Protein AF-A0AB37WQR6-F1 (afdb_monomer_lite)

pLDDT: mean 71.24, std 19.82, range [28.55, 97.19]

Foldseek 3Di:
DDDDDDDDDDDDDDDPDDDDPVVVVVVPPPDDPDDPDPPVPQAEAAAELLCLLVVLLVLLPPPDLPDADDPVVLVVLVVVLVLLVVLLVLVVVLPDPPPPVLSVVSVVNSVSSVSSNVSCVVRYPPCPPPCVVVVVPDDDDDDDPPPVPPPPDPCPPDDDDDDDPCNVVDPDDPPDPPDRPYHYHYDDPQDRPSQLLSLLVVLLVVVLVLVVVLVVLVVCVVVVNDPPVVSQVSVLVSLVVSVVSCVVSCSSCVVVVVPHVVLVVSLQVVCVSVVHGWADDPDPDPRDPTHLVCLVSCVSSCVLVVVLLLVLLLPDDDDADQQPQPLHAQDPPPPDDDPGSSSVSSNVSRVSSRVCSCLSVVQVDPDPDDTSVNVVVVVVNVVSCVVPVPPDRDD

InterPro domains:
  IPR046539 Domain of unknown function DUF6604 [PF20253] (7-250)

Structure (mmCIF, N/CA/C/O backbone):
data_AF-A0AB37WQR6-F1
#
_entry.id   AF-A0AB37WQR6-F1
#
loop_
_atom_site.group_PDB
_atom_site.id
_atom_site.type_symbol
_atom_site.label_atom_id
_atom_site.label_alt_id
_atom_site.label_comp_id
_atom_site.label_asym_id
_atom_site.label_entity_id
_atom_site.label_seq_id
_atom_site.pdbx_PDB_ins_code
_atom_site.Cartn_x
_atom_site.Cartn_y
_atom_site.Cartn_z
_atom_site.occupancy
_atom_site.B_iso_or_equiv
_atom_site.auth_seq_id
_atom_site.auth_comp_id
_atom_site.auth_asym_id
_atom_site.auth_atom_id
_atom_site.pdbx_PDB_model_num
ATOM 1 N N . MET A 1 1 ? -83.312 -27.465 -27.559 1.00 38.44 1 MET A N 1
ATOM 2 C CA . MET A 1 1 ? -81.922 -27.943 -27.413 1.00 38.44 1 MET A CA 1
ATOM 3 C C . MET A 1 1 ? -81.069 -26.743 -27.059 1.00 38.44 1 MET A C 1
ATOM 5 O O . MET A 1 1 ? -81.116 -25.754 -27.776 1.00 38.44 1 MET A O 1
ATOM 9 N N . ALA A 1 2 ? -80.433 -26.789 -25.892 1.00 28.70 2 ALA A N 1
ATOM 10 C CA . ALA A 1 2 ? -79.663 -25.694 -25.321 1.00 28.70 2 ALA A CA 1
ATOM 11 C C . ALA A 1 2 ? -78.274 -25.595 -25.968 1.00 28.70 2 ALA A C 1
ATOM 13 O O . ALA A 1 2 ? -77.616 -26.614 -26.151 1.00 28.70 2 ALA A O 1
ATOM 14 N N . ALA A 1 3 ? -77.829 -24.374 -26.257 1.00 33.56 3 ALA A N 1
ATOM 15 C CA . ALA A 1 3 ? -76.421 -24.035 -26.448 1.00 33.56 3 ALA A CA 1
ATOM 16 C C . ALA A 1 3 ? -76.236 -22.552 -26.092 1.00 33.56 3 ALA A C 1
ATOM 18 O O . ALA A 1 3 ? -76.274 -21.665 -26.941 1.00 33.56 3 ALA A O 1
ATOM 19 N N . THR A 1 4 ? -76.126 -22.284 -24.793 1.00 32.97 4 THR A N 1
ATOM 20 C CA . THR A 1 4 ? -75.727 -20.993 -24.227 1.00 32.97 4 THR A CA 1
ATOM 21 C C . THR A 1 4 ? -74.236 -20.779 -24.476 1.00 32.97 4 THR A C 1
ATOM 23 O O . THR A 1 4 ? -73.402 -21.423 -23.840 1.00 32.97 4 THR A O 1
ATOM 26 N N . LEU A 1 5 ? -73.909 -19.885 -25.409 1.00 37.56 5 LEU A N 1
ATOM 27 C CA . LEU A 1 5 ? -72.564 -19.343 -25.592 1.00 37.56 5 LEU A CA 1
ATOM 28 C C . LEU A 1 5 ? -72.307 -18.302 -24.496 1.00 37.56 5 LEU A C 1
ATOM 30 O O . LEU A 1 5 ? -73.099 -17.379 -24.306 1.00 37.56 5 LEU A O 1
ATOM 34 N N . GLY A 1 6 ? -71.237 -18.523 -23.735 1.00 33.44 6 GLY A N 1
ATOM 35 C CA . GLY A 1 6 ? -70.873 -17.731 -22.565 1.00 33.44 6 GLY A CA 1
ATOM 36 C C . GLY A 1 6 ? -70.417 -16.299 -22.890 1.00 33.44 6 GLY A C 1
ATOM 37 O O . GLY A 1 6 ? -70.037 -16.007 -24.026 1.00 33.44 6 GLY A O 1
ATOM 38 N N . PRO A 1 7 ? -70.459 -15.402 -21.889 1.00 40.00 7 PRO A N 1
ATOM 39 C CA . PRO A 1 7 ? -70.035 -14.011 -22.019 1.00 40.00 7 PRO A CA 1
ATOM 40 C C . PRO A 1 7 ? -68.500 -13.852 -22.129 1.00 40.00 7 PRO A C 1
ATOM 42 O O . PRO A 1 7 ? -67.754 -14.724 -21.681 1.00 40.00 7 PRO A O 1
ATOM 45 N N . PRO A 1 8 ? -68.031 -12.738 -22.731 1.00 40.09 8 PRO A N 1
ATOM 46 C CA . PRO A 1 8 ? -66.625 -12.480 -23.063 1.00 40.09 8 PRO A CA 1
ATOM 47 C C . PRO A 1 8 ? -65.712 -12.272 -21.835 1.00 40.09 8 PRO A C 1
ATOM 49 O O . PRO A 1 8 ? -66.203 -11.989 -20.740 1.00 40.09 8 PRO A O 1
ATOM 52 N N . PRO A 1 9 ? -64.378 -12.400 -22.013 1.00 37.38 9 PRO A N 1
ATOM 53 C CA . PRO A 1 9 ? -63.400 -12.403 -20.924 1.00 37.38 9 PRO A CA 1
ATOM 54 C C . PRO A 1 9 ? -63.248 -11.042 -20.214 1.00 37.38 9 PRO A C 1
ATOM 56 O O . PRO A 1 9 ? -63.447 -9.992 -20.833 1.00 37.38 9 PRO A O 1
ATOM 59 N N . PRO A 1 10 ? -62.859 -11.049 -18.923 1.00 34.81 10 PRO A N 1
ATOM 60 C CA . PRO A 1 10 ? -62.701 -9.847 -18.113 1.00 34.81 10 PRO A CA 1
ATOM 61 C C . PRO A 1 10 ? -61.465 -9.024 -18.507 1.00 34.81 10 PRO A C 1
ATOM 63 O O . PRO A 1 10 ? -60.379 -9.540 -18.755 1.00 34.81 10 PRO A O 1
ATOM 66 N N . THR A 1 11 ? -61.671 -7.710 -18.525 1.00 33.38 11 THR A N 1
ATOM 67 C CA . THR A 1 11 ? -60.716 -6.634 -18.807 1.00 33.38 11 THR A CA 1
ATOM 68 C C . THR A 1 11 ? -59.523 -6.597 -17.849 1.00 33.38 11 THR A C 1
ATOM 70 O O . THR A 1 11 ? -59.697 -6.541 -16.632 1.00 33.38 11 THR A O 1
ATOM 73 N N . GLU A 1 12 ? -58.319 -6.515 -18.422 1.00 29.52 12 GLU A N 1
ATOM 74 C CA . GLU A 1 12 ? -57.046 -6.233 -17.751 1.00 29.52 12 GLU A CA 1
ATOM 75 C C . GLU A 1 12 ? -57.102 -4.935 -16.923 1.00 29.52 12 GLU A C 1
ATOM 77 O O . GLU A 1 12 ? -57.233 -3.828 -17.458 1.00 29.52 12 GLU A O 1
ATOM 82 N N . GLN A 1 13 ? -56.932 -5.047 -15.603 1.00 32.09 13 GLN A N 1
ATOM 83 C CA . GLN A 1 13 ? -56.625 -3.901 -14.749 1.00 32.09 13 GLN A CA 1
ATOM 84 C C . GLN A 1 13 ? -55.162 -3.488 -14.958 1.00 32.09 13 GLN A C 1
ATOM 86 O O . GLN A 1 13 ? -54.228 -4.097 -14.439 1.00 32.09 13 GLN A O 1
ATOM 91 N N . LYS A 1 14 ? -54.967 -2.422 -15.740 1.00 29.67 14 LYS A N 1
ATOM 92 C CA . LYS A 1 14 ? -53.674 -1.758 -15.945 1.00 29.67 14 LYS A CA 1
ATOM 93 C C . LYS A 1 14 ? -53.105 -1.255 -14.616 1.00 29.67 14 LYS A C 1
ATOM 95 O O . LYS A 1 14 ? -53.695 -0.398 -13.961 1.00 29.67 14 LYS A O 1
ATOM 100 N N . SER A 1 15 ? -51.905 -1.718 -14.273 1.00 35.84 15 SER A N 1
ATOM 101 C CA . SER A 1 15 ? -51.101 -1.203 -13.165 1.00 35.84 15 SER A CA 1
ATOM 102 C C . SER A 1 15 ? -50.834 0.304 -13.325 1.00 35.84 15 SER A C 1
ATOM 104 O O . SER A 1 15 ? -50.163 0.724 -14.273 1.00 35.84 15 SER A O 1
ATOM 106 N N . GLN A 1 16 ? -51.309 1.118 -12.378 1.00 41.19 16 GLN A N 1
ATOM 107 C CA . GLN A 1 16 ? -51.030 2.557 -12.264 1.00 41.19 16 GLN A CA 1
ATOM 108 C C . GLN A 1 16 ? -49.600 2.827 -11.754 1.00 41.19 16 GLN A C 1
ATOM 110 O O . GLN A 1 16 ? -49.386 3.416 -10.697 1.00 41.19 16 GLN A O 1
ATOM 115 N N . ARG A 1 17 ? -48.577 2.416 -12.507 1.00 36.19 17 ARG A N 1
ATOM 116 C CA . ARG A 1 17 ? -47.189 2.841 -12.258 1.00 36.19 17 ARG A CA 1
ATOM 117 C C . ARG A 1 17 ? -46.774 3.885 -13.289 1.00 36.19 17 ARG A C 1
ATOM 119 O O . ARG A 1 17 ? -46.505 3.567 -14.445 1.00 36.19 17 ARG A O 1
ATOM 126 N N . LEU A 1 18 ? -46.693 5.145 -12.860 1.00 45.25 18 LEU A N 1
ATOM 127 C CA . LEU A 1 18 ? -46.161 6.242 -13.671 1.00 45.25 18 LEU A CA 1
ATOM 128 C C . LEU A 1 18 ? -44.644 6.076 -13.858 1.00 45.25 18 LEU A C 1
ATOM 130 O O . LEU A 1 18 ? -43.877 6.065 -12.894 1.00 45.25 18 LEU A O 1
ATOM 134 N N . LYS A 1 19 ? -44.198 5.951 -15.113 1.00 47.50 19 LYS A N 1
ATOM 135 C CA . LYS A 1 19 ? -42.781 5.781 -15.466 1.00 47.50 19 LYS A CA 1
ATOM 136 C C . LYS A 1 19 ? -42.005 7.106 -15.469 1.00 47.50 19 LYS A C 1
ATOM 138 O O . LYS A 1 19 ? -42.442 8.109 -16.030 1.00 47.50 19 LYS A O 1
ATOM 143 N N . GLY A 1 20 ? -40.788 7.037 -14.923 1.00 52.84 20 GLY A N 1
ATOM 144 C CA . GLY A 1 20 ? -39.574 7.758 -15.337 1.00 52.84 20 GLY A CA 1
ATOM 145 C C . GLY A 1 20 ? -39.570 9.289 -15.284 1.00 52.84 20 GLY A C 1
ATOM 146 O O . GLY A 1 20 ? -38.829 9.869 -14.498 1.00 52.84 20 GLY A O 1
ATOM 147 N N . LYS A 1 21 ? -40.357 9.960 -16.131 1.00 49.19 21 LYS A N 1
ATOM 148 C CA . LYS A 1 21 ? -40.312 11.426 -16.285 1.00 49.19 21 LYS A CA 1
ATOM 149 C C . LYS A 1 21 ? -41.362 12.157 -15.443 1.00 49.19 21 LYS A C 1
ATOM 151 O O . LYS A 1 21 ? -41.027 13.171 -14.841 1.00 49.19 21 LYS A O 1
ATOM 156 N N . ALA A 1 22 ? -42.559 11.590 -15.266 1.00 47.00 22 ALA A N 1
ATOM 157 C CA . ALA A 1 22 ? -43.597 12.171 -14.401 1.00 47.00 22 ALA A CA 1
ATOM 158 C C . ALA A 1 22 ? -43.231 12.133 -12.898 1.00 47.00 22 ALA A C 1
ATOM 160 O O . ALA A 1 22 ? -43.670 12.977 -12.122 1.00 47.00 22 ALA A O 1
ATOM 161 N N . ARG A 1 23 ? -42.362 11.194 -12.486 1.00 49.38 23 ARG A N 1
ATOM 162 C CA . ARG A 1 23 ? -41.857 11.087 -11.103 1.00 49.38 23 ARG A CA 1
ATOM 163 C C . ARG A 1 23 ? -40.849 12.191 -10.747 1.00 49.38 23 ARG A C 1
ATOM 165 O O . ARG A 1 23 ? -40.714 12.523 -9.574 1.00 49.38 23 ARG A O 1
ATOM 172 N N . LYS A 1 24 ? -40.155 12.771 -11.737 1.00 45.31 24 LYS A N 1
ATOM 173 C CA . LYS A 1 24 ? -39.210 13.883 -11.520 1.00 45.31 24 LYS A CA 1
ATOM 174 C C . LYS A 1 24 ? -39.919 15.234 -11.422 1.00 45.31 24 LYS A C 1
ATOM 176 O O . LYS A 1 24 ? -39.557 16.029 -10.564 1.00 45.31 24 LYS A O 1
ATOM 181 N N . THR A 1 25 ? -40.959 15.465 -12.219 1.00 43.53 25 THR A N 1
ATOM 182 C CA . THR A 1 25 ? -41.725 16.721 -12.185 1.00 43.53 25 THR A CA 1
ATOM 183 C C . THR A 1 25 ? -42.651 16.832 -10.971 1.00 43.53 25 THR A C 1
ATOM 185 O O . THR A 1 25 ? -42.836 17.932 -10.470 1.00 43.53 25 THR A O 1
ATOM 188 N N . ALA A 1 26 ? -43.147 15.723 -10.407 1.00 40.47 26 ALA A N 1
ATOM 189 C CA . ALA A 1 26 ? -43.922 15.759 -9.158 1.00 40.47 26 ALA A CA 1
ATOM 190 C C . ALA A 1 26 ? -43.067 16.041 -7.902 1.00 40.47 26 ALA A C 1
ATOM 192 O O . ALA A 1 26 ? -43.580 16.566 -6.921 1.00 40.47 26 ALA A O 1
ATOM 193 N N . LYS A 1 27 ? -41.755 15.753 -7.933 1.00 42.81 27 LYS A N 1
ATOM 194 C CA . LYS A 1 27 ? -40.823 16.065 -6.829 1.00 42.81 27 LYS A CA 1
ATOM 195 C C . LYS A 1 27 ? -40.379 17.535 -6.791 1.00 42.81 27 LYS A C 1
ATOM 197 O O . LYS A 1 27 ? -39.806 17.952 -5.794 1.00 42.81 27 LYS A O 1
ATOM 202 N N . GLN A 1 28 ? -40.630 18.306 -7.853 1.00 39.22 28 GLN A N 1
ATOM 203 C CA . GLN A 1 28 ? -40.253 19.724 -7.947 1.00 39.22 28 GLN A CA 1
ATOM 204 C C . GLN A 1 28 ? -41.394 20.700 -7.611 1.00 39.22 28 GLN A C 1
ATOM 206 O O . GLN A 1 28 ? -41.139 21.894 -7.517 1.00 39.22 28 GLN A O 1
ATOM 211 N N . VAL A 1 29 ? -42.630 20.226 -7.401 1.00 37.91 29 VAL A N 1
ATOM 212 C CA . VAL A 1 29 ? -43.807 21.100 -7.184 1.00 37.91 29 VAL A CA 1
ATOM 213 C C . VAL A 1 29 ? -44.232 21.199 -5.706 1.00 37.91 29 VAL A C 1
ATOM 215 O O . VAL A 1 29 ? -45.049 22.041 -5.355 1.00 37.91 29 VAL A O 1
ATOM 218 N N . THR A 1 30 ? -43.623 20.434 -4.797 1.00 35.69 30 THR A N 1
ATOM 219 C CA . THR A 1 30 ? -43.831 20.562 -3.338 1.00 35.69 30 THR A CA 1
ATOM 220 C C . THR A 1 30 ? -42.535 20.910 -2.613 1.00 35.69 30 THR A C 1
ATOM 222 O O . THR A 1 30 ? -42.079 20.178 -1.740 1.00 35.69 30 THR A O 1
ATOM 225 N N . ALA A 1 31 ? -41.932 22.036 -2.991 1.00 30.19 31 ALA A N 1
ATOM 226 C CA . ALA A 1 31 ? -40.996 22.750 -2.133 1.00 30.19 31 ALA A CA 1
ATOM 227 C C . ALA A 1 31 ? -41.744 23.940 -1.508 1.00 30.19 31 ALA A C 1
ATOM 229 O O . ALA A 1 31 ? -42.138 24.844 -2.248 1.00 30.19 31 ALA A O 1
ATOM 230 N N . PRO A 1 32 ? -41.967 23.984 -0.182 1.00 29.81 32 PRO A N 1
ATOM 231 C CA . PRO A 1 32 ? -42.279 25.239 0.477 1.00 29.81 32 PRO A CA 1
ATOM 232 C C . PRO A 1 32 ? -41.008 26.093 0.486 1.00 29.81 32 PRO A C 1
ATOM 234 O O . PRO A 1 32 ? -39.983 25.705 1.044 1.00 29.81 32 PRO A O 1
ATOM 237 N N . GLN A 1 33 ? -41.071 27.250 -0.168 1.00 35.44 33 GLN A N 1
ATOM 238 C CA . GLN A 1 33 ? -40.098 28.318 0.011 1.00 35.44 33 GLN A CA 1
ATOM 239 C C . GLN A 1 33 ? -40.355 29.032 1.345 1.00 35.44 33 GLN A C 1
ATOM 241 O O . GLN A 1 33 ? -41.502 29.288 1.704 1.00 35.44 33 GLN A O 1
ATOM 246 N N . ASN A 1 34 ? -39.257 29.422 1.996 1.00 34.84 34 ASN A N 1
ATOM 247 C CA . ASN A 1 34 ? -39.155 30.311 3.156 1.00 34.84 34 ASN A CA 1
ATOM 248 C C . ASN A 1 34 ? -39.573 29.734 4.517 1.00 34.84 34 ASN A C 1
ATOM 250 O O . ASN A 1 34 ? -40.660 29.976 5.032 1.00 34.84 34 ASN A O 1
ATOM 254 N N . GLY A 1 35 ? -38.601 29.095 5.160 1.00 28.55 35 GLY A N 1
ATOM 255 C CA . GLY A 1 35 ? -38.522 28.903 6.601 1.00 28.55 35 GLY A CA 1
ATOM 256 C C . GLY A 1 35 ? -37.104 28.458 6.926 1.00 28.55 35 GLY A C 1
ATOM 257 O O . GLY A 1 35 ? -36.577 27.568 6.270 1.00 28.55 35 GLY A O 1
ATOM 258 N N . SER A 1 36 ? -36.438 29.126 7.862 1.00 39.91 36 SER A N 1
ATOM 259 C CA . SER A 1 36 ? -35.125 28.723 8.357 1.00 39.91 36 SER A CA 1
ATOM 260 C C . SER A 1 36 ? -35.227 27.346 9.018 1.00 39.91 36 SER A C 1
ATOM 262 O O . SER A 1 36 ? -35.540 27.256 10.208 1.00 39.91 36 SER A O 1
ATOM 264 N N . ASP A 1 37 ? -34.972 26.283 8.260 1.00 31.16 37 ASP A N 1
ATOM 265 C CA . ASP A 1 37 ? -34.837 24.945 8.815 1.00 31.16 37 ASP A CA 1
ATOM 266 C C . ASP A 1 37 ? -33.543 24.898 9.629 1.00 31.16 37 ASP A C 1
ATOM 268 O O . ASP A 1 37 ? -32.437 24.712 9.119 1.00 31.16 37 ASP A O 1
ATOM 272 N N . LYS A 1 38 ? -33.695 25.069 10.946 1.00 39.38 38 LYS A N 1
ATOM 273 C CA . LYS A 1 38 ? -32.813 24.412 11.905 1.00 39.38 38 LYS A CA 1
ATOM 274 C C . LYS A 1 38 ? -32.935 22.920 11.629 1.00 39.38 38 LYS A C 1
ATOM 276 O O . LYS A 1 38 ? -33.796 22.251 12.194 1.00 39.38 38 LYS A O 1
ATOM 281 N N . GLN A 1 39 ? -32.071 22.411 10.762 1.00 41.28 39 GLN A N 1
ATOM 282 C CA . GLN A 1 39 ? -31.742 21.002 10.744 1.00 41.28 39 GLN A CA 1
ATOM 283 C C . GLN A 1 39 ? -31.285 20.679 12.164 1.00 41.28 39 GLN A C 1
ATOM 285 O O . GLN A 1 39 ? -30.250 21.168 12.617 1.00 41.28 39 GLN A O 1
ATOM 290 N N . THR A 1 40 ? -32.128 19.980 12.920 1.00 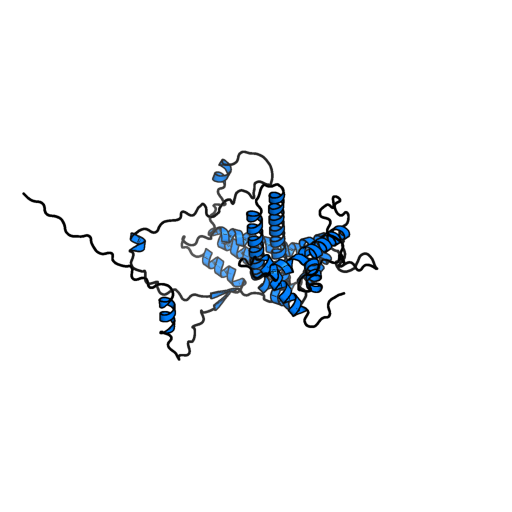43.75 40 THR A N 1
ATOM 291 C CA . THR A 1 40 ? -31.791 19.486 14.248 1.00 43.75 40 THR A CA 1
ATOM 292 C C . THR A 1 40 ? -30.598 18.561 14.068 1.00 43.75 40 THR A C 1
ATOM 294 O O . THR A 1 40 ? -30.742 17.414 13.652 1.00 43.75 40 THR A O 1
ATOM 297 N N . SER A 1 41 ? -29.393 19.095 14.284 1.00 59.72 41 SER A N 1
ATOM 298 C CA . SER A 1 41 ? -28.162 18.318 14.256 1.00 59.72 41 SER A CA 1
ATOM 299 C C . SER A 1 41 ? -28.337 17.167 15.235 1.00 59.72 41 SER A C 1
ATOM 301 O O . SER A 1 41 ? -28.650 17.409 16.406 1.00 59.72 41 SER A O 1
ATOM 303 N N . LYS A 1 42 ? -28.175 15.932 14.752 1.00 70.12 42 LYS A N 1
ATOM 304 C CA . LYS A 1 42 ? -28.128 14.743 15.603 1.00 70.12 42 LYS A CA 1
ATOM 305 C C . LYS A 1 42 ? -27.172 15.034 16.769 1.00 70.12 42 LYS A C 1
ATOM 307 O O . LYS A 1 42 ? -26.089 15.572 16.523 1.00 70.12 42 LYS A O 1
ATOM 312 N N . PRO A 1 43 ? -27.561 14.782 18.028 1.00 72.19 43 PRO A N 1
ATOM 313 C CA . PRO A 1 43 ? -26.658 15.017 19.141 1.00 72.19 43 PRO A CA 1
ATOM 314 C C . PRO A 1 43 ? -25.445 14.088 18.989 1.00 72.19 43 PRO A C 1
ATOM 316 O O . PRO A 1 43 ? -25.592 12.866 18.934 1.00 72.19 43 PRO A O 1
ATOM 319 N N . LYS A 1 44 ? -24.263 14.700 18.853 1.00 78.06 44 LYS A N 1
ATOM 320 C CA . LYS A 1 44 ? -22.978 14.026 18.660 1.00 78.06 44 LYS A CA 1
ATOM 321 C C . LYS A 1 44 ? -22.274 13.879 20.005 1.00 78.06 44 LYS A C 1
ATOM 323 O O . LYS A 1 44 ? -22.075 14.873 20.701 1.00 78.06 44 LYS A O 1
ATOM 328 N N . TYR A 1 45 ? -21.910 12.654 20.364 1.00 80.81 45 TYR A N 1
ATOM 329 C CA . TYR A 1 45 ? -21.236 12.331 21.619 1.00 80.81 45 TYR A CA 1
ATOM 330 C C . TYR A 1 45 ? -19.817 11.859 21.339 1.00 80.81 45 TYR A C 1
ATOM 332 O O . TYR A 1 45 ? -19.621 10.882 20.623 1.00 80.81 45 TYR A O 1
ATOM 340 N N . THR A 1 46 ? -18.829 12.524 21.934 1.00 81.69 46 THR A N 1
ATOM 341 C CA . THR A 1 46 ? -17.437 12.073 21.876 1.00 81.69 46 THR A CA 1
ATOM 342 C C . THR A 1 46 ? -17.126 11.207 23.093 1.00 81.69 46 THR A C 1
ATOM 344 O O . THR A 1 46 ? -17.257 11.668 24.225 1.00 81.69 46 THR A O 1
ATOM 347 N N . LEU A 1 47 ? -16.736 9.956 22.860 1.00 82.81 47 LEU A N 1
ATOM 348 C CA . LEU A 1 47 ? -16.307 8.998 23.872 1.00 82.81 47 LEU A CA 1
ATOM 349 C C . LEU A 1 47 ? -14.795 9.100 24.064 1.00 82.81 47 LEU A C 1
ATOM 351 O O . LEU A 1 47 ? -14.036 8.967 23.100 1.00 82.81 47 LEU A O 1
ATOM 355 N N . ALA A 1 48 ? -14.349 9.287 25.305 1.00 84.25 48 ALA A N 1
ATOM 356 C CA . ALA A 1 48 ? -12.930 9.207 25.611 1.00 84.25 48 ALA A CA 1
ATOM 357 C C . ALA A 1 48 ? -12.490 7.739 25.657 1.00 84.25 48 ALA A C 1
ATOM 359 O O . ALA A 1 48 ? -13.227 6.868 26.118 1.00 84.25 48 ALA A O 1
ATOM 360 N N . VAL A 1 49 ? -11.248 7.454 25.252 1.00 82.81 49 VAL A N 1
ATOM 361 C CA . VAL A 1 49 ? -10.698 6.081 25.260 1.00 82.81 49 VAL A CA 1
ATOM 362 C C . VAL A 1 49 ? -10.803 5.442 26.651 1.00 82.81 49 VAL A C 1
ATOM 364 O O . VAL A 1 49 ? -11.127 4.267 26.783 1.00 82.81 49 VAL A O 1
ATOM 367 N N . LYS A 1 50 ? -10.599 6.228 27.714 1.00 83.62 50 LYS A N 1
ATOM 368 C CA . LYS A 1 50 ? -10.735 5.771 29.107 1.00 83.62 50 LYS A CA 1
ATOM 369 C C . LYS A 1 50 ? -12.144 5.258 29.449 1.00 83.62 50 LYS A C 1
ATOM 371 O O . LYS A 1 50 ? -12.269 4.392 30.311 1.00 83.62 50 LYS A O 1
ATOM 376 N N . ASP A 1 51 ? -13.177 5.763 28.773 1.00 86.81 51 ASP A N 1
ATOM 377 C CA . ASP A 1 51 ? -14.575 5.427 29.051 1.00 86.81 51 ASP A CA 1
ATOM 378 C C . ASP A 1 51 ? -14.936 4.040 28.503 1.00 86.81 51 ASP A C 1
ATOM 380 O O . ASP A 1 51 ? -15.917 3.440 28.939 1.00 86.81 51 ASP A O 1
ATOM 384 N N . PHE A 1 52 ? -14.118 3.480 27.600 1.00 90.19 52 PHE A N 1
ATOM 385 C CA . PHE A 1 52 ? -14.332 2.138 27.054 1.00 90.19 52 PHE A CA 1
ATOM 386 C C . PHE A 1 52 ? -14.372 1.066 28.141 1.00 90.19 52 PHE A C 1
ATOM 388 O O . PHE A 1 52 ? -15.156 0.131 28.021 1.00 90.19 52 PHE A O 1
ATOM 395 N N . ILE A 1 53 ? -13.581 1.222 29.209 1.00 89.81 53 ILE A N 1
ATOM 396 C CA . ILE A 1 53 ? -13.569 0.283 30.338 1.00 89.81 53 ILE A CA 1
ATOM 397 C C . ILE A 1 53 ? -14.918 0.314 31.060 1.00 89.81 53 ILE A C 1
ATOM 399 O O . ILE A 1 53 ? -15.528 -0.723 31.285 1.00 89.81 53 ILE A O 1
ATOM 403 N N . SER A 1 54 ? -15.423 1.504 31.386 1.00 89.69 54 SER A N 1
ATOM 404 C CA . SER A 1 54 ? -16.708 1.634 32.078 1.00 89.69 54 SER A CA 1
ATOM 405 C C . SER A 1 54 ? -17.874 1.145 31.218 1.00 89.69 54 SER A C 1
ATOM 407 O O . SER A 1 54 ? -18.804 0.529 31.733 1.00 89.69 54 SER A O 1
ATOM 409 N N . LEU A 1 55 ? -17.816 1.374 29.903 1.00 89.38 55 LEU A N 1
ATOM 410 C CA . LEU A 1 55 ? -18.803 0.849 28.960 1.00 89.38 55 LEU A CA 1
ATOM 411 C C . LEU A 1 55 ? -18.762 -0.679 28.892 1.00 89.38 55 LEU A C 1
ATOM 413 O O . LEU A 1 55 ? -19.809 -1.322 28.924 1.00 89.38 55 LEU A O 1
ATOM 417 N N . SER A 1 56 ? -17.571 -1.271 28.829 1.00 89.31 56 SER A N 1
ATOM 418 C CA . SER A 1 56 ? -17.420 -2.719 28.734 1.00 89.31 56 SER A CA 1
ATOM 419 C C . SER A 1 56 ? -17.809 -3.430 30.032 1.00 89.31 56 SER A C 1
ATOM 421 O O . SER A 1 56 ? -18.487 -4.453 29.985 1.00 89.31 56 SER A O 1
ATOM 423 N N . GLU A 1 57 ? -17.475 -2.854 31.189 1.00 89.88 57 GLU A N 1
ATOM 424 C CA . GLU A 1 57 ? -17.939 -3.312 32.504 1.00 89.88 57 GLU A CA 1
ATOM 425 C C . GLU A 1 57 ? -19.461 -3.208 32.640 1.00 89.88 57 GLU A C 1
ATOM 427 O O . GLU A 1 57 ? -20.094 -4.123 33.167 1.00 89.88 57 GLU A O 1
ATOM 432 N N . HIS A 1 58 ? -20.066 -2.127 32.134 1.00 88.44 58 HIS A N 1
ATOM 433 C CA . HIS A 1 58 ? -21.518 -1.982 32.128 1.00 88.44 58 HIS A CA 1
ATOM 434 C C . HIS A 1 58 ? -22.178 -3.080 31.294 1.00 88.44 58 HIS A C 1
ATOM 436 O O . HIS A 1 58 ? -23.075 -3.751 31.795 1.00 88.44 58 HIS A O 1
ATOM 442 N N . ILE A 1 59 ? -21.692 -3.306 30.067 1.00 86.69 59 ILE A N 1
ATOM 443 C CA . ILE A 1 59 ? -22.166 -4.372 29.173 1.00 86.69 59 ILE A CA 1
ATOM 444 C C . ILE A 1 59 ? -22.022 -5.745 29.845 1.00 86.69 59 ILE A C 1
ATOM 446 O O . ILE A 1 59 ? -22.976 -6.516 29.859 1.00 86.69 59 ILE A O 1
ATOM 450 N N . ALA A 1 60 ? -20.869 -6.028 30.459 1.00 84.69 60 ALA A N 1
ATOM 451 C CA . ALA A 1 60 ? -20.613 -7.270 31.189 1.00 84.69 60 ALA A CA 1
ATOM 452 C C . ALA A 1 60 ? -21.528 -7.467 32.411 1.00 84.69 60 ALA A C 1
ATOM 454 O O . ALA A 1 60 ? -21.843 -8.599 32.776 1.00 84.69 60 ALA A O 1
ATOM 455 N N . GLY A 1 61 ? -21.949 -6.370 33.048 1.00 80.62 61 GLY A N 1
ATOM 456 C CA . GLY A 1 61 ? -22.859 -6.367 34.192 1.00 80.62 61 GLY A CA 1
ATOM 457 C C . GLY A 1 61 ? -24.340 -6.502 33.828 1.00 80.62 61 GLY A C 1
ATOM 458 O O . GLY A 1 61 ? -25.156 -6.766 34.720 1.00 80.62 61 GLY A O 1
ATOM 459 N N . VAL A 1 62 ? -24.712 -6.344 32.550 1.00 81.81 62 VAL A N 1
ATOM 460 C CA . VAL A 1 62 ? -26.086 -6.577 32.091 1.00 81.81 62 VAL A CA 1
ATOM 461 C C . VAL A 1 62 ? -26.393 -8.063 32.244 1.00 81.81 62 VAL A C 1
ATOM 463 O O . VAL A 1 62 ? -25.869 -8.919 31.543 1.00 81.81 62 VAL A O 1
ATOM 466 N N . THR A 1 63 ? -27.257 -8.377 33.205 1.00 59.41 63 THR A N 1
ATOM 467 C CA . THR A 1 63 ? -27.603 -9.753 33.600 1.00 59.41 63 THR A CA 1
ATOM 468 C C . THR A 1 63 ? -28.564 -10.432 32.621 1.00 59.41 63 THR A C 1
ATOM 470 O O . THR A 1 63 ? -28.921 -11.599 32.798 1.00 59.41 63 THR A O 1
ATOM 473 N N . ASP A 1 64 ? -29.004 -9.692 31.606 1.00 63.03 64 ASP A N 1
ATOM 474 C CA . ASP A 1 64 ? -29.904 -10.169 30.575 1.00 63.03 64 ASP A CA 1
ATOM 475 C C . ASP A 1 64 ? -29.111 -11.005 29.559 1.00 63.03 64 ASP A C 1
ATOM 477 O O . ASP A 1 64 ? -28.164 -10.530 28.934 1.00 63.03 64 ASP A O 1
ATOM 481 N N . LYS A 1 65 ? -29.479 -12.282 29.403 1.00 58.12 65 LYS A N 1
ATOM 482 C CA . LYS A 1 65 ? -28.745 -13.278 28.588 1.00 58.12 65 LYS A CA 1
ATOM 483 C C . LYS A 1 65 ? -28.779 -13.005 27.076 1.00 58.12 65 LYS A C 1
ATOM 485 O O . LYS A 1 65 ? -28.368 -13.850 26.288 1.00 58.12 65 LYS A O 1
ATOM 490 N N . THR A 1 66 ? -29.326 -11.871 26.668 1.00 62.78 66 THR A N 1
ATOM 491 C CA . THR A 1 66 ? -29.497 -11.446 25.278 1.00 62.78 66 THR A CA 1
ATOM 492 C C . THR A 1 66 ? -28.255 -10.772 24.707 1.00 62.78 66 THR A C 1
ATOM 494 O O . THR A 1 66 ? -28.117 -10.707 23.486 1.00 62.78 66 THR A O 1
ATOM 497 N N . VAL A 1 67 ? -27.340 -10.288 25.554 1.00 68.81 67 VAL A N 1
ATOM 498 C CA . VAL A 1 67 ? -26.123 -9.607 25.100 1.00 68.81 67 VAL A CA 1
ATOM 499 C C . VAL A 1 67 ? -24.998 -10.622 24.908 1.00 68.81 67 VAL A C 1
ATOM 501 O O . VAL A 1 67 ? -24.224 -10.912 25.815 1.00 68.81 67 VAL A O 1
ATOM 504 N N . GLU A 1 68 ? -24.913 -11.173 23.700 1.00 77.75 68 GLU A N 1
ATOM 505 C CA . GLU A 1 68 ? -23.781 -11.989 23.258 1.00 77.75 68 GLU A CA 1
ATOM 506 C C . GLU A 1 68 ? -22.827 -11.146 22.416 1.00 77.75 68 GLU A C 1
ATOM 508 O O . GLU A 1 68 ? -23.251 -10.390 21.539 1.00 77.75 68 GLU A O 1
ATOM 513 N N . ILE A 1 69 ? -21.524 -11.294 22.652 1.00 79.25 69 ILE A N 1
ATOM 514 C CA . ILE A 1 69 ? -20.520 -10.582 21.863 1.00 79.25 69 ILE A CA 1
ATOM 515 C C . ILE A 1 69 ? -20.246 -11.371 20.587 1.00 79.25 69 ILE A C 1
ATOM 517 O O . ILE A 1 69 ? -19.846 -12.537 20.671 1.00 79.25 69 ILE A O 1
ATOM 521 N N . PRO A 1 70 ? -20.415 -10.759 19.403 1.00 83.81 70 PRO A N 1
ATOM 522 C CA . PRO A 1 70 ? -20.106 -11.428 18.153 1.00 83.81 70 PRO A CA 1
ATOM 523 C C . PRO A 1 70 ? -18.629 -11.818 18.058 1.00 83.81 70 PRO A C 1
ATOM 525 O O . PRO A 1 70 ? -17.740 -11.041 18.411 1.00 83.81 70 PRO A O 1
ATOM 528 N N . GLU A 1 71 ? -18.351 -12.990 17.488 1.00 77.00 71 GLU A N 1
ATOM 529 C CA . GLU A 1 71 ? -16.978 -13.495 17.364 1.00 77.00 71 GLU A CA 1
ATOM 530 C C . GLU A 1 71 ? -16.079 -12.557 16.545 1.00 77.00 71 GLU A C 1
ATOM 532 O O . GLU A 1 71 ? -14.914 -12.357 16.887 1.00 77.00 71 GLU A O 1
ATOM 537 N N . TYR A 1 72 ? -16.625 -11.896 15.515 1.00 80.12 72 TYR A N 1
ATOM 538 C CA . TYR A 1 72 ? -15.864 -10.931 14.715 1.00 80.12 72 TYR A CA 1
ATOM 539 C C . TYR A 1 72 ? -15.294 -9.791 15.572 1.00 80.12 72 TYR A C 1
ATOM 541 O O . TYR A 1 72 ? -14.189 -9.321 15.305 1.00 80.12 72 TYR A O 1
ATOM 549 N N . PHE A 1 73 ? -16.017 -9.364 16.615 1.00 85.56 73 PHE A N 1
ATOM 550 C CA . PHE A 1 73 ? -15.566 -8.307 17.514 1.00 85.56 73 PHE A CA 1
ATOM 551 C C . PHE A 1 73 ? -14.397 -8.792 18.369 1.00 85.56 73 PHE A C 1
ATOM 553 O O . PHE A 1 73 ? -13.402 -8.087 18.508 1.00 85.56 73 PHE A O 1
ATOM 560 N N . ASN A 1 74 ? -14.473 -10.020 18.887 1.00 82.19 74 ASN A N 1
ATOM 561 C CA . ASN A 1 74 ? -13.392 -10.623 19.663 1.00 82.19 74 ASN A CA 1
ATOM 562 C C . ASN A 1 74 ? -12.124 -10.820 18.813 1.00 82.19 74 ASN A C 1
ATOM 564 O O . ASN A 1 74 ? -11.018 -10.476 19.235 1.00 82.19 74 ASN A O 1
ATOM 568 N N . VAL A 1 75 ? -12.276 -11.313 17.581 1.00 78.88 75 VAL A N 1
ATOM 569 C CA . VAL A 1 75 ? -11.168 -11.448 16.624 1.00 78.88 75 VAL A CA 1
ATOM 570 C C . VAL A 1 75 ? -10.547 -10.084 16.315 1.00 78.88 75 VAL A C 1
ATOM 572 O O . VAL A 1 75 ? -9.324 -9.944 16.381 1.00 78.88 75 VAL A O 1
ATOM 575 N N . ALA A 1 76 ? -11.368 -9.070 16.027 1.00 82.25 76 ALA A N 1
ATOM 576 C CA . ALA A 1 76 ? -10.896 -7.714 15.764 1.00 82.25 76 ALA A CA 1
ATOM 577 C C . ALA A 1 76 ? -10.155 -7.126 16.975 1.00 82.25 76 ALA A C 1
ATOM 579 O O . ALA A 1 76 ? -9.047 -6.614 16.823 1.00 82.25 76 ALA A O 1
ATOM 580 N N . LEU A 1 77 ? -10.710 -7.270 18.182 1.00 85.00 77 LEU A N 1
ATOM 581 C CA . LEU A 1 77 ? -10.111 -6.785 19.424 1.00 85.00 77 LEU A CA 1
ATOM 582 C C . LEU A 1 77 ? -8.743 -7.431 19.680 1.00 85.00 77 LEU A C 1
ATOM 584 O O . LEU A 1 77 ? -7.762 -6.728 19.922 1.00 85.00 77 LEU A O 1
ATOM 588 N N . ASN A 1 78 ? -8.643 -8.756 19.552 1.00 83.81 78 ASN A N 1
ATOM 589 C CA . ASN A 1 78 ? -7.375 -9.472 19.715 1.00 83.81 78 ASN A CA 1
ATOM 590 C C . ASN A 1 78 ? -6.344 -9.078 18.655 1.00 83.81 78 ASN A C 1
ATOM 592 O O . ASN A 1 78 ? -5.169 -8.887 18.978 1.00 83.81 78 ASN A O 1
ATOM 596 N N . ARG A 1 79 ? -6.774 -8.919 17.398 1.00 81.25 79 ARG A N 1
ATOM 597 C CA . ARG A 1 79 ? -5.899 -8.472 16.311 1.00 81.25 79 ARG A CA 1
ATOM 598 C C . ARG A 1 79 ? -5.357 -7.073 16.587 1.00 81.25 79 ARG A C 1
ATOM 600 O O . ARG A 1 79 ? -4.150 -6.878 16.489 1.00 81.25 79 ARG A O 1
ATOM 607 N N . VAL A 1 80 ? -6.208 -6.120 16.969 1.00 82.19 80 VAL A N 1
ATOM 608 C CA . VAL A 1 80 ? -5.783 -4.741 17.262 1.00 82.19 80 VAL A CA 1
ATOM 609 C C . VAL A 1 80 ? -4.818 -4.702 18.447 1.00 82.19 80 VAL A C 1
ATOM 611 O O . VAL A 1 80 ? -3.785 -4.042 18.344 1.00 82.19 80 VAL A O 1
ATOM 614 N N . ILE A 1 81 ? -5.092 -5.444 19.529 1.00 82.25 81 ILE A N 1
ATOM 615 C CA . ILE A 1 81 ? -4.175 -5.558 20.678 1.00 82.25 81 ILE A CA 1
ATOM 616 C C . ILE A 1 81 ? -2.822 -6.111 20.226 1.00 82.25 81 ILE A C 1
ATOM 618 O O . ILE A 1 81 ? -1.793 -5.514 20.525 1.00 82.25 81 ILE A O 1
ATOM 622 N N . SER A 1 82 ? -2.813 -7.214 19.472 1.00 81.00 82 SER A N 1
ATOM 623 C CA . SER A 1 82 ? -1.578 -7.852 19.001 1.00 81.00 82 SER A CA 1
ATOM 624 C C . SER A 1 82 ? -0.757 -6.941 18.089 1.00 81.00 82 SER A C 1
ATOM 626 O O . SER A 1 82 ? 0.464 -6.859 18.225 1.00 81.00 82 SER A O 1
ATOM 628 N N . VAL A 1 83 ? -1.411 -6.250 17.156 1.00 76.19 83 VAL A N 1
ATOM 629 C CA . VAL A 1 83 ? -0.722 -5.358 16.223 1.00 76.19 83 VAL A CA 1
ATOM 630 C C . VAL A 1 83 ? -0.148 -4.158 16.977 1.00 76.19 83 VAL A C 1
ATOM 632 O O . VAL A 1 83 ? 1.033 -3.849 16.802 1.00 76.19 83 VAL A O 1
ATOM 635 N N . ARG A 1 84 ? -0.931 -3.536 17.870 1.00 77.50 84 ARG A N 1
ATOM 636 C CA . ARG A 1 84 ? -0.477 -2.401 18.684 1.00 77.50 84 ARG A CA 1
ATOM 637 C C . ARG A 1 84 ? 0.638 -2.782 19.653 1.00 77.50 84 ARG A C 1
ATOM 639 O O . ARG A 1 84 ? 1.637 -2.071 19.689 1.00 77.50 84 ARG A O 1
ATO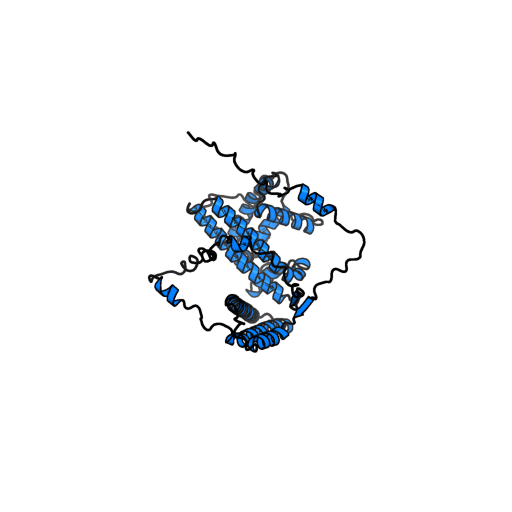M 646 N N . SER A 1 85 ? 0.551 -3.906 20.358 1.00 75.38 85 SER A N 1
ATOM 647 C CA . SER A 1 85 ? 1.622 -4.334 21.270 1.00 75.38 85 SER A CA 1
ATOM 648 C C . SER A 1 85 ? 2.935 -4.611 20.532 1.00 75.38 85 SER A C 1
ATOM 650 O O . SER A 1 85 ? 3.994 -4.158 20.960 1.00 75.38 85 SER A O 1
ATOM 652 N N . SER A 1 86 ? 2.870 -5.259 19.361 1.00 70.94 86 SER A N 1
ATOM 653 C CA . SER A 1 86 ? 4.065 -5.544 18.556 1.00 70.94 86 SER A CA 1
ATOM 654 C C . SER A 1 86 ? 4.776 -4.285 18.049 1.00 70.94 86 SER A C 1
ATOM 656 O O . SER A 1 86 ? 5.986 -4.311 17.824 1.00 70.94 86 SER A O 1
ATOM 658 N N . PHE A 1 87 ? 4.039 -3.186 17.860 1.00 67.69 87 PHE A N 1
ATOM 659 C CA . PHE A 1 87 ? 4.588 -1.927 17.369 1.00 67.69 87 PHE A CA 1
ATOM 660 C C . PHE A 1 87 ? 5.469 -1.245 18.425 1.00 67.69 87 PHE A C 1
ATOM 662 O O . PHE A 1 87 ? 6.585 -0.844 18.098 1.00 67.69 87 PHE A O 1
ATOM 669 N N . SER A 1 88 ? 5.039 -1.218 19.694 1.00 62.75 88 SER A N 1
ATOM 670 C CA . SER A 1 88 ? 5.865 -0.723 20.811 1.00 62.75 88 SER A CA 1
ATOM 671 C C . SER A 1 88 ? 7.157 -1.519 20.957 1.00 62.75 88 SER A C 1
ATOM 673 O O . SER A 1 88 ? 8.235 -0.936 20.972 1.00 62.75 88 SER A O 1
ATOM 675 N N . THR A 1 89 ? 7.083 -2.854 20.946 1.00 60.94 89 THR A N 1
ATOM 676 C CA . THR A 1 89 ? 8.284 -3.700 21.053 1.00 60.94 89 THR A CA 1
ATOM 677 C C . THR A 1 89 ? 9.270 -3.455 19.905 1.00 60.94 89 THR A C 1
ATOM 679 O O . THR A 1 89 ? 10.484 -3.444 20.111 1.00 60.94 89 THR A O 1
ATOM 682 N N . LYS A 1 90 ? 8.769 -3.235 18.682 1.00 63.56 90 LYS A N 1
ATOM 683 C CA . LYS A 1 90 ? 9.608 -2.926 17.512 1.00 63.56 90 LYS A CA 1
ATOM 684 C C . LYS A 1 90 ? 10.256 -1.540 17.597 1.00 63.56 90 LYS A C 1
ATOM 686 O O . LYS A 1 90 ? 11.388 -1.394 17.143 1.00 63.56 90 LYS A O 1
ATOM 691 N N . LEU A 1 91 ? 9.573 -0.552 18.178 1.00 61.59 91 LEU A N 1
ATOM 692 C CA . LEU A 1 91 ? 10.132 0.778 18.442 1.00 61.59 91 LEU A CA 1
ATOM 693 C C . LEU A 1 91 ? 11.223 0.736 19.521 1.00 61.59 91 LEU A C 1
ATOM 695 O O . LEU A 1 91 ? 12.301 1.285 19.311 1.00 61.59 91 LEU A O 1
ATOM 699 N N . GLU A 1 92 ? 10.987 0.027 20.628 1.00 59.09 92 GLU A N 1
ATOM 700 C CA . GLU A 1 92 ? 11.971 -0.154 21.707 1.00 59.09 92 GLU A CA 1
ATOM 701 C C . GLU A 1 92 ? 13.241 -0.867 21.216 1.00 59.09 92 GLU A C 1
ATOM 703 O O . GLU A 1 92 ? 14.360 -0.437 21.495 1.00 59.09 92 GLU A O 1
ATOM 708 N N . THR A 1 93 ? 13.074 -1.934 20.425 1.00 56.28 93 THR A N 1
ATOM 709 C CA . THR A 1 93 ? 14.193 -2.713 19.858 1.00 56.28 93 THR A CA 1
ATOM 710 C C . THR A 1 93 ? 15.059 -1.876 18.909 1.00 56.28 93 THR A C 1
ATOM 712 O O . THR A 1 93 ? 16.240 -2.160 18.726 1.00 56.28 93 THR A O 1
ATOM 715 N N . ALA A 1 94 ? 14.490 -0.828 18.317 1.00 54.28 94 ALA A N 1
ATOM 716 C CA . ALA A 1 94 ? 15.171 0.048 17.376 1.00 54.28 94 ALA A CA 1
ATOM 717 C C . ALA A 1 94 ? 16.030 1.149 18.010 1.00 54.28 94 ALA A C 1
ATOM 719 O O . ALA A 1 94 ? 16.669 1.908 17.283 1.00 54.28 94 ALA A O 1
ATOM 720 N N . GLY A 1 95 ? 16.075 1.242 19.342 1.00 47.34 95 GLY A N 1
ATOM 721 C CA . GLY A 1 95 ? 16.975 2.162 20.040 1.00 47.34 95 GLY A CA 1
ATOM 722 C C . GLY A 1 95 ? 16.650 3.647 19.851 1.00 47.34 95 GLY A C 1
ATOM 723 O O . GLY A 1 95 ? 17.457 4.496 20.233 1.00 47.34 95 GLY A O 1
ATOM 724 N N . GLU A 1 96 ? 15.488 3.987 19.288 1.00 52.41 96 GLU A N 1
ATOM 725 C CA . GLU A 1 96 ? 15.000 5.361 19.317 1.00 52.41 96 GLU A CA 1
ATOM 726 C C . GLU A 1 96 ? 14.568 5.698 20.748 1.00 52.41 96 GLU A C 1
ATOM 728 O O . GLU A 1 96 ? 13.876 4.921 21.409 1.00 52.41 96 GLU A O 1
ATOM 733 N N . ALA A 1 97 ? 14.957 6.881 21.229 1.00 44.06 97 ALA A N 1
ATOM 734 C CA . ALA A 1 97 ? 14.342 7.477 22.404 1.00 44.06 97 ALA A CA 1
ATOM 735 C C . ALA A 1 97 ? 12.901 7.835 22.025 1.00 44.06 97 ALA A C 1
ATOM 737 O O . ALA A 1 97 ? 12.615 8.964 21.625 1.00 44.06 97 ALA A O 1
ATOM 738 N N . VAL A 1 98 ? 12.011 6.840 22.073 1.00 49.66 98 VAL A N 1
ATOM 739 C CA . VAL A 1 98 ? 10.587 7.031 21.825 1.00 49.66 98 VAL A CA 1
ATOM 740 C C . VAL A 1 98 ? 10.153 8.178 22.723 1.00 49.66 98 VAL A C 1
ATOM 742 O O . VAL A 1 98 ? 10.450 8.180 23.920 1.00 49.66 98 VAL A O 1
ATOM 745 N N . ASN A 1 99 ? 9.513 9.195 22.142 1.00 54.75 99 ASN A N 1
ATOM 746 C CA . ASN A 1 99 ? 8.961 10.287 22.927 1.00 54.75 99 ASN A CA 1
ATOM 747 C C . ASN A 1 99 ? 8.102 9.663 24.031 1.00 54.75 99 ASN A C 1
ATOM 749 O O . ASN A 1 99 ? 7.061 9.068 23.747 1.00 54.75 99 ASN A O 1
ATOM 753 N N . GLN A 1 100 ? 8.561 9.780 25.277 1.00 53.41 100 GLN A N 1
ATOM 754 C CA . GLN A 1 100 ? 8.008 9.059 26.419 1.00 53.41 100 GLN A CA 1
ATOM 755 C C . GLN A 1 100 ? 6.509 9.338 26.589 1.00 53.41 100 GLN A C 1
ATOM 757 O O . GLN A 1 100 ? 5.754 8.470 27.024 1.00 53.41 100 GLN A O 1
ATOM 762 N N . ALA A 1 101 ? 6.053 10.526 26.176 1.00 51.09 101 ALA A N 1
ATOM 763 C CA . ALA A 1 101 ? 4.644 10.897 26.180 1.00 51.09 101 ALA A CA 1
ATOM 764 C C . ALA A 1 101 ? 3.819 10.163 25.107 1.00 51.09 101 ALA A C 1
ATOM 766 O O . ALA A 1 101 ? 2.655 9.847 25.345 1.00 51.09 101 ALA A O 1
ATOM 767 N N . SER A 1 102 ? 4.399 9.885 23.939 1.00 56.84 102 SER A N 1
ATOM 768 C CA . SER A 1 102 ? 3.724 9.170 22.852 1.00 56.84 102 SER A CA 1
ATOM 769 C C . SER A 1 102 ? 3.680 7.663 23.109 1.00 56.84 102 SER A C 1
ATOM 771 O O . SER A 1 102 ? 2.641 7.044 22.892 1.00 56.84 102 SER A O 1
ATOM 773 N N . ASP A 1 103 ? 4.757 7.095 23.656 1.00 60.59 103 ASP A N 1
ATOM 774 C CA . ASP A 1 103 ? 4.796 5.690 24.080 1.00 60.59 103 ASP A CA 1
ATOM 775 C C . ASP A 1 103 ? 3.813 5.417 25.228 1.00 60.59 103 ASP A C 1
ATOM 777 O O . ASP A 1 103 ? 3.024 4.474 25.188 1.00 60.59 103 ASP A O 1
ATOM 781 N N . SER A 1 104 ? 3.750 6.332 26.204 1.00 62.56 104 SER A N 1
ATOM 782 C CA . SER A 1 104 ? 2.784 6.252 27.306 1.00 62.56 104 SER A CA 1
ATOM 783 C C . SER A 1 104 ? 1.332 6.263 26.818 1.00 62.56 104 SER A C 1
ATOM 785 O O . SER A 1 104 ? 0.493 5.576 27.395 1.00 62.56 104 SER A O 1
ATOM 787 N N . ARG A 1 105 ? 1.014 7.017 25.754 1.00 67.94 105 ARG A N 1
ATOM 788 C CA . ARG A 1 105 ? -0.335 7.044 25.156 1.00 67.94 105 ARG A CA 1
ATOM 789 C C . ARG A 1 105 ? -0.663 5.747 24.425 1.00 67.94 105 ARG A C 1
ATOM 791 O O . ARG A 1 105 ? -1.768 5.232 24.580 1.00 67.94 105 ARG A O 1
ATOM 798 N N . HIS A 1 106 ? 0.288 5.217 23.661 1.00 69.69 106 HIS A N 1
ATOM 799 C CA . HIS A 1 106 ? 0.111 3.957 22.944 1.00 69.69 106 HIS A CA 1
ATOM 800 C C . HIS A 1 106 ? -0.067 2.786 23.917 1.00 69.69 106 HIS A C 1
ATOM 802 O O . HIS A 1 106 ? -1.029 2.025 23.810 1.00 69.69 106 HIS A O 1
ATOM 808 N N . ASN A 1 107 ? 0.785 2.706 24.942 1.00 73.44 107 ASN A N 1
ATOM 809 C CA . ASN A 1 107 ? 0.670 1.711 26.004 1.00 73.44 107 ASN A CA 1
ATOM 810 C C . ASN A 1 107 ? -0.635 1.871 26.807 1.00 73.44 107 ASN A C 1
ATOM 812 O O . ASN A 1 107 ? -1.295 0.885 27.140 1.00 73.44 107 ASN A O 1
ATOM 816 N N . PHE A 1 108 ? -1.066 3.113 27.063 1.00 79.25 108 PHE A N 1
ATOM 817 C CA . PHE A 1 108 ? -2.370 3.390 27.667 1.00 79.25 108 PHE A CA 1
ATOM 818 C C . PHE A 1 108 ? -3.517 2.829 26.817 1.00 79.25 108 PHE A C 1
ATOM 820 O O . PHE A 1 108 ? -4.396 2.155 27.354 1.00 79.25 108 PHE A O 1
ATOM 827 N N . PHE A 1 109 ? -3.491 3.037 25.497 1.00 80.88 109 PHE A N 1
ATOM 828 C CA . PHE A 1 109 ? -4.517 2.517 24.593 1.00 80.88 109 PHE A CA 1
ATOM 829 C C . PHE A 1 109 ? -4.561 0.983 24.593 1.00 80.88 109 PHE A C 1
ATOM 831 O O . PHE A 1 109 ? -5.636 0.392 24.708 1.00 80.88 109 PHE A O 1
ATOM 838 N N . VAL A 1 110 ? -3.399 0.327 24.504 1.00 83.38 110 VAL A N 1
ATOM 839 C CA . VAL A 1 110 ? -3.300 -1.142 24.566 1.00 83.38 110 VAL A CA 1
ATOM 840 C C . VAL A 1 110 ? -3.857 -1.659 25.892 1.00 83.38 110 VAL A C 1
ATOM 842 O O . VAL A 1 110 ? -4.720 -2.533 25.887 1.00 83.38 110 VAL A O 1
ATOM 845 N N . THR A 1 111 ? -3.453 -1.053 27.012 1.00 85.44 111 THR A N 1
ATOM 846 C CA . THR A 1 111 ? -3.928 -1.425 28.354 1.00 85.44 111 THR A CA 1
ATOM 847 C C . THR A 1 111 ? -5.449 -1.290 28.478 1.00 85.44 111 THR A C 1
ATOM 849 O O . THR A 1 111 ? -6.108 -2.132 29.091 1.00 85.44 111 THR A O 1
ATOM 852 N N . VAL A 1 112 ? -6.032 -0.231 27.905 1.00 88.44 112 VAL A N 1
ATOM 853 C CA . VAL A 1 112 ? -7.489 -0.039 27.872 1.00 88.44 112 VAL A CA 1
ATOM 854 C C . VAL A 1 112 ? -8.162 -1.173 27.100 1.00 88.44 112 VAL A C 1
ATOM 856 O O . VAL A 1 112 ? -9.091 -1.783 27.625 1.00 88.44 112 VAL A O 1
ATOM 859 N N . LEU A 1 113 ? -7.687 -1.502 25.894 1.00 90.44 113 LEU A N 1
ATOM 860 C CA . LEU A 1 113 ? -8.270 -2.586 25.099 1.00 90.44 113 LEU A CA 1
ATOM 861 C C . LEU A 1 113 ? -8.132 -3.961 25.762 1.00 90.44 113 LEU A C 1
ATOM 863 O O . LEU A 1 113 ? -9.051 -4.773 25.677 1.00 90.44 113 LEU A O 1
ATOM 867 N N . GLU A 1 114 ? -7.014 -4.229 26.435 1.00 89.25 114 GLU A N 1
ATOM 868 C CA . GLU A 1 114 ? -6.827 -5.465 27.198 1.00 89.25 114 GLU A CA 1
ATOM 869 C C . GLU A 1 114 ? -7.842 -5.577 28.338 1.00 89.25 114 GLU A C 1
ATOM 871 O O . GLU A 1 114 ? -8.467 -6.625 28.503 1.00 89.25 114 GLU A O 1
ATOM 876 N N . LYS A 1 115 ? -8.085 -4.488 29.078 1.00 89.31 115 LYS A N 1
ATOM 877 C CA . LYS A 1 115 ? -9.124 -4.452 30.120 1.00 89.31 115 LYS A CA 1
ATOM 878 C C . LYS A 1 115 ? -10.524 -4.645 29.546 1.00 89.31 115 LYS A C 1
ATOM 880 O O . LYS A 1 115 ? -11.305 -5.412 30.109 1.00 89.31 115 LYS A O 1
ATOM 885 N N . VAL A 1 116 ? -10.821 -4.012 28.409 1.00 90.31 116 VAL A N 1
ATOM 886 C CA . VAL A 1 116 ? -12.080 -4.223 27.680 1.00 90.31 116 VAL A CA 1
ATOM 887 C C . VAL A 1 116 ? -12.240 -5.705 27.338 1.00 90.31 116 VAL A C 1
ATOM 889 O O . VAL A 1 116 ? -13.264 -6.292 27.678 1.00 90.31 116 VAL A O 1
ATOM 892 N N . ARG A 1 117 ? -11.210 -6.351 26.774 1.00 89.31 117 ARG A N 1
ATOM 893 C CA . ARG A 1 117 ? -11.234 -7.790 26.468 1.00 89.31 117 ARG A CA 1
ATOM 894 C C . ARG A 1 117 ? -11.533 -8.637 27.702 1.00 89.31 117 ARG A C 1
ATOM 896 O O . ARG A 1 117 ? -12.409 -9.494 27.639 1.00 89.31 117 ARG A O 1
ATOM 903 N N . GLU A 1 118 ? -10.831 -8.412 28.811 1.00 89.19 118 GLU A N 1
ATOM 904 C CA . GLU A 1 118 ? -11.042 -9.212 30.024 1.00 89.19 118 GLU A CA 1
ATOM 905 C C . GLU A 1 118 ? -12.441 -9.002 30.621 1.00 89.19 118 GLU A C 1
ATOM 907 O O . GLU A 1 118 ? -13.067 -9.973 31.041 1.00 89.19 118 GLU A O 1
ATOM 912 N N . SER A 1 119 ? -12.970 -7.773 30.600 1.00 88.19 119 SER A N 1
ATOM 913 C CA . SER A 1 119 ? -14.328 -7.489 31.089 1.00 88.19 119 SER A CA 1
ATOM 914 C C . SER A 1 119 ? -15.419 -8.159 30.245 1.00 88.19 119 SER A C 1
ATOM 916 O O . SER A 1 119 ? -16.423 -8.617 30.780 1.00 88.19 119 SER A O 1
ATOM 918 N N . LEU A 1 120 ? -15.198 -8.277 28.935 1.00 87.31 120 LEU A N 1
ATOM 919 C CA . LEU A 1 120 ? -16.142 -8.828 27.962 1.00 87.31 120 LEU A CA 1
ATOM 920 C C . LEU A 1 120 ? -16.022 -10.353 27.777 1.00 87.31 120 LEU A C 1
ATOM 922 O O . LEU A 1 120 ? -16.906 -10.993 27.204 1.00 87.31 120 LEU A O 1
ATOM 926 N N . LYS A 1 121 ? -14.953 -10.958 28.297 1.00 84.25 121 LYS A N 1
ATOM 927 C CA . LYS A 1 121 ? -14.674 -12.401 28.252 1.00 84.25 121 LYS A CA 1
ATOM 928 C C . LYS A 1 121 ? -15.814 -13.306 28.752 1.00 84.25 121 LYS A C 1
ATOM 930 O O . LYS A 1 121 ? -16.014 -14.361 28.156 1.00 84.25 121 LYS A O 1
ATOM 935 N N . PRO A 1 122 ? -16.591 -12.950 29.797 1.00 82.81 122 PRO A N 1
ATOM 936 C CA . PRO A 1 122 ? -17.718 -13.773 30.242 1.00 82.81 122 PRO A CA 1
ATOM 937 C C . PRO A 1 122 ? -18.867 -13.854 29.224 1.00 82.81 122 PRO A C 1
ATOM 939 O O . PRO A 1 122 ? -19.659 -14.791 29.281 1.00 82.81 122 PRO A O 1
ATOM 942 N N . LEU A 1 123 ? -18.961 -12.881 28.309 1.00 78.06 123 LEU A N 1
ATOM 943 C CA . LEU A 1 123 ? -20.022 -12.769 27.300 1.00 78.06 123 LEU A CA 1
ATOM 944 C C . LEU A 1 123 ? -19.621 -13.335 25.929 1.00 78.06 123 LEU A C 1
ATOM 946 O O . LEU A 1 123 ? -20.430 -13.364 25.000 1.00 78.06 123 LEU A O 1
ATOM 950 N 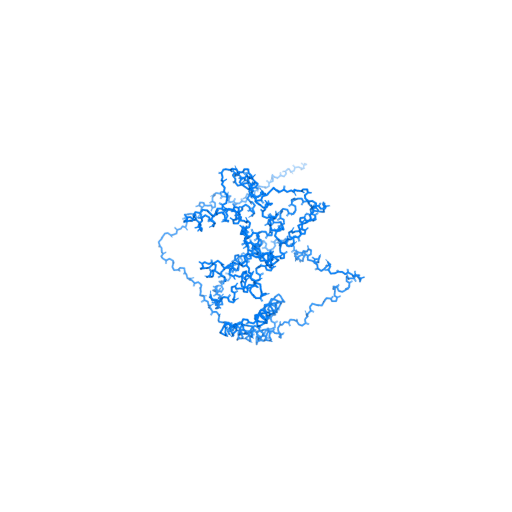N . THR A 1 124 ? -18.372 -13.775 25.777 1.00 73.88 124 THR A N 1
ATOM 951 C CA . THR A 1 124 ? -17.929 -14.513 24.592 1.00 73.88 124 THR A CA 1
ATOM 952 C C . THR A 1 124 ? -18.282 -15.985 24.769 1.00 73.88 124 THR A C 1
ATOM 954 O O . THR A 1 124 ? -18.005 -16.589 25.808 1.00 73.88 124 THR A O 1
ATOM 957 N N . LYS A 1 125 ? -18.901 -16.599 23.756 1.00 67.31 125 LYS A N 1
ATOM 958 C CA . LYS A 1 125 ? -19.172 -18.040 23.793 1.00 67.31 125 LYS A CA 1
ATOM 959 C C . LYS A 1 125 ? -17.842 -18.775 23.966 1.00 67.31 125 LYS A C 1
ATOM 961 O O . LYS A 1 125 ? -16.962 -18.658 23.121 1.00 67.31 125 LYS A O 1
ATOM 966 N N . SER A 1 126 ? -17.719 -19.608 25.004 1.00 50.25 126 SER A N 1
ATOM 967 C CA . SER A 1 126 ? -16.633 -20.601 25.147 1.00 50.25 126 SER A CA 1
ATOM 968 C C . SER A 1 126 ? -16.737 -21.747 24.129 1.00 50.25 126 SER A C 1
ATOM 970 O O . SER A 1 126 ? -16.357 -22.876 24.409 1.00 50.25 126 SER A O 1
ATOM 972 N N . ASN A 1 127 ? -17.219 -21.447 22.926 1.00 40.97 127 ASN A N 1
ATOM 973 C CA . ASN A 1 127 ? -17.071 -22.292 21.762 1.00 40.97 127 ASN A CA 1
ATOM 974 C C . ASN A 1 127 ? -16.100 -21.560 20.844 1.00 40.97 127 ASN A C 1
ATOM 976 O O . ASN A 1 127 ? -16.482 -21.026 19.804 1.00 40.97 127 ASN A O 1
ATOM 980 N N . ALA A 1 128 ? -14.827 -21.548 21.257 1.00 42.34 128 ALA A N 1
ATOM 981 C CA . ALA A 1 128 ? -13.744 -21.566 20.288 1.00 42.34 128 ALA A CA 1
ATOM 982 C C . ALA A 1 128 ? -14.174 -22.550 19.205 1.00 42.34 128 ALA A C 1
ATOM 984 O O . ALA A 1 128 ? -14.506 -23.677 19.571 1.00 42.34 128 ALA A O 1
ATOM 985 N N . LEU A 1 129 ? -14.277 -22.084 17.956 1.00 40.53 129 LEU A N 1
ATOM 986 C CA . LEU A 1 129 ? -14.516 -22.885 16.756 1.00 40.53 129 LEU A CA 1
ATOM 987 C C . LEU A 1 129 ? -14.408 -24.381 17.062 1.00 40.53 129 LEU A C 1
ATOM 989 O O . LEU A 1 129 ? -13.292 -24.895 17.193 1.00 40.53 129 LEU A O 1
ATOM 993 N N . ASP A 1 130 ? -15.538 -25.075 17.227 1.00 42.19 130 ASP A N 1
ATOM 994 C CA . ASP A 1 130 ? -15.498 -26.529 17.259 1.00 42.19 130 ASP A CA 1
ATOM 995 C C . ASP A 1 130 ? -15.217 -26.993 15.827 1.00 42.19 130 ASP A C 1
ATOM 997 O O . ASP A 1 130 ? -16.090 -27.405 15.071 1.00 42.19 130 ASP A O 1
ATOM 1001 N N . LEU A 1 131 ? -13.946 -26.864 15.445 1.00 45.12 131 LEU A N 1
ATOM 1002 C CA . LEU A 1 131 ? -13.344 -27.376 14.227 1.00 45.12 131 LEU A CA 1
ATOM 1003 C C . LEU A 1 131 ? -13.340 -28.915 14.229 1.00 45.12 131 LEU A C 1
ATOM 1005 O O . LEU A 1 131 ? -12.729 -29.503 13.342 1.00 45.12 131 LEU A O 1
ATOM 1009 N N . SER A 1 132 ? -13.971 -29.612 15.187 1.00 39.50 132 SER A N 1
ATOM 1010 C CA . SER A 1 132 ? -14.137 -31.070 15.110 1.00 39.50 132 SER A CA 1
ATOM 1011 C C . SER A 1 132 ? -14.976 -31.489 13.897 1.00 39.50 132 SER A C 1
ATOM 1013 O O . SER A 1 132 ? -14.694 -32.523 13.290 1.00 39.50 132 SER A O 1
ATOM 1015 N N . SER A 1 133 ? -15.916 -30.644 13.463 1.00 39.56 133 SER A N 1
ATOM 1016 C CA . SER A 1 133 ? -16.672 -30.815 12.217 1.00 39.56 133 SER A CA 1
ATOM 1017 C C . SER A 1 133 ? -15.825 -30.547 10.963 1.00 39.56 133 SER A C 1
ATOM 1019 O O . SER A 1 133 ? -16.062 -31.168 9.931 1.00 39.56 133 SER A O 1
ATOM 1021 N N . ILE A 1 134 ? -14.771 -29.728 11.068 1.00 41.81 134 ILE A N 1
ATOM 1022 C CA . ILE A 1 134 ? -13.781 -29.481 9.999 1.00 41.81 134 ILE A CA 1
ATOM 1023 C C . ILE A 1 134 ? -12.678 -30.562 9.994 1.00 41.81 134 ILE A C 1
ATOM 1025 O O . ILE A 1 134 ? -12.168 -30.942 8.942 1.00 41.81 134 ILE A O 1
ATOM 1029 N N . LYS A 1 135 ? -12.345 -31.156 11.150 1.00 38.03 135 LYS A N 1
ATOM 1030 C CA . LYS A 1 135 ? -11.354 -32.244 11.257 1.00 38.03 135 LYS A CA 1
ATOM 1031 C C . LYS A 1 135 ? -11.776 -33.511 10.517 1.00 38.03 135 LYS A C 1
ATOM 1033 O O . LYS A 1 135 ? -10.909 -34.212 9.998 1.00 38.03 135 LYS A O 1
ATOM 1038 N N . ASN A 1 136 ? -13.075 -33.783 10.420 1.00 35.56 136 ASN A N 1
ATOM 1039 C CA . ASN A 1 136 ? -13.587 -34.983 9.754 1.00 35.56 136 ASN A CA 1
ATOM 1040 C C . ASN A 1 136 ? -13.616 -34.883 8.216 1.00 35.56 136 ASN A C 1
ATOM 1042 O O . ASN A 1 136 ? -13.946 -35.868 7.561 1.00 35.56 136 ASN A O 1
ATOM 1046 N N . ALA A 1 137 ? -13.218 -33.742 7.637 1.00 36.88 137 ALA A N 1
ATOM 1047 C CA . ALA A 1 137 ? -13.112 -33.541 6.189 1.00 36.88 137 ALA A CA 1
ATOM 1048 C C . ALA A 1 137 ? -11.659 -33.425 5.681 1.00 36.88 137 ALA A C 1
ATOM 1050 O O . ALA A 1 137 ? -11.438 -33.039 4.537 1.00 36.88 137 ALA A O 1
ATOM 1051 N N . THR A 1 138 ? -10.653 -33.782 6.490 1.00 32.47 138 THR A N 1
ATOM 1052 C CA . THR A 1 138 ? -9.244 -33.758 6.056 1.00 32.47 138 THR A CA 1
ATOM 1053 C C . THR A 1 138 ? -8.687 -35.169 5.835 1.00 32.47 138 THR A C 1
ATOM 1055 O O . THR A 1 138 ? -8.522 -35.926 6.795 1.00 32.47 138 THR A O 1
ATOM 1058 N N . PRO A 1 139 ? -8.301 -35.557 4.604 1.00 30.86 139 PRO A N 1
ATOM 1059 C CA . PRO A 1 139 ? -7.260 -36.554 4.430 1.00 30.86 139 PRO A CA 1
ATOM 1060 C C . PRO A 1 139 ? -5.930 -35.921 4.855 1.00 30.86 139 PRO A C 1
ATOM 1062 O O . PRO A 1 139 ? -5.549 -34.846 4.394 1.00 30.86 139 PRO A O 1
ATOM 1065 N N . ARG A 1 140 ? -5.204 -36.591 5.751 1.00 38.72 140 ARG A N 1
ATOM 1066 C CA . ARG A 1 140 ? -3.823 -36.237 6.103 1.00 38.72 140 ARG A CA 1
ATOM 1067 C C . ARG A 1 140 ? -2.938 -36.240 4.848 1.00 38.72 140 ARG A C 1
ATOM 1069 O O . ARG A 1 140 ? -2.740 -37.316 4.295 1.00 38.72 140 ARG A O 1
ATOM 1076 N N . ALA A 1 141 ? -2.351 -35.094 4.483 1.00 34.44 141 ALA A N 1
ATOM 1077 C CA . ALA A 1 141 ? -0.910 -34.905 4.217 1.00 34.44 141 ALA A CA 1
ATOM 1078 C C . ALA A 1 141 ? -0.599 -33.596 3.449 1.00 34.44 141 ALA A C 1
ATOM 1080 O O . ALA A 1 141 ? -1.056 -33.415 2.329 1.00 34.44 141 ALA A O 1
ATOM 1081 N N . GLY A 1 142 ? 0.295 -32.770 4.016 1.00 31.80 142 GLY A N 1
ATOM 1082 C CA . GLY A 1 142 ? 1.335 -32.034 3.274 1.00 31.80 142 GLY A CA 1
ATOM 1083 C C . GLY A 1 142 ? 1.041 -30.626 2.723 1.00 31.80 142 GLY A C 1
ATOM 1084 O O . GLY A 1 142 ? 0.391 -30.483 1.698 1.00 31.80 142 GLY A O 1
ATOM 1085 N N . GLY A 1 143 ? 1.704 -29.613 3.303 1.00 32.88 143 GLY A N 1
ATOM 1086 C CA . GLY A 1 143 ? 2.151 -28.398 2.596 1.00 32.88 143 GLY A CA 1
ATOM 1087 C C . GLY A 1 143 ? 1.308 -27.124 2.769 1.00 32.88 143 GLY A C 1
ATOM 1088 O O . GLY A 1 143 ? 0.140 -27.074 2.399 1.00 32.88 143 GLY A O 1
ATOM 1089 N N . ASP A 1 144 ? 1.951 -26.055 3.251 1.00 40.75 144 ASP A N 1
ATOM 1090 C CA . ASP A 1 144 ? 1.412 -24.725 3.610 1.00 40.75 144 ASP A CA 1
ATOM 1091 C C . ASP A 1 144 ? 0.798 -23.873 2.466 1.00 40.75 144 ASP A C 1
ATOM 1093 O O . ASP A 1 144 ? 0.645 -22.663 2.605 1.00 40.75 144 ASP A O 1
ATOM 1097 N N . ARG A 1 145 ? 0.370 -24.469 1.345 1.00 39.44 145 ARG A N 1
ATOM 1098 C CA . ARG A 1 145 ? -0.372 -23.768 0.270 1.00 39.44 145 ARG A CA 1
ATOM 1099 C C . ARG A 1 145 ? -1.885 -24.012 0.277 1.00 39.44 145 ARG A C 1
ATOM 1101 O O . ARG A 1 145 ? -2.608 -23.354 -0.460 1.00 39.44 145 ARG A O 1
ATOM 1108 N N . ALA A 1 146 ? -2.386 -24.910 1.125 1.00 36.28 146 ALA A N 1
ATOM 1109 C CA . ALA A 1 146 ? -3.808 -25.268 1.148 1.00 36.28 146 ALA A CA 1
ATOM 1110 C C . ALA A 1 146 ? -4.696 -24.334 1.998 1.00 36.28 146 ALA A C 1
ATOM 1112 O O . ALA A 1 146 ? -5.908 -24.320 1.811 1.00 36.28 146 ALA A O 1
ATOM 1113 N N . ARG A 1 147 ? -4.129 -23.506 2.892 1.00 39.25 147 ARG A N 1
ATOM 1114 C CA . ARG A 1 147 ? -4.926 -22.658 3.809 1.00 39.25 147 ARG A CA 1
ATOM 1115 C C . ARG A 1 147 ? -5.653 -21.485 3.136 1.00 39.25 147 ARG A C 1
ATOM 1117 O O . ARG A 1 147 ? -6.533 -20.904 3.756 1.00 39.25 147 ARG A O 1
ATOM 1124 N N . GLN A 1 148 ? -5.302 -21.129 1.899 1.00 41.91 148 GLN A N 1
ATOM 1125 C CA . GLN A 1 148 ? -5.945 -20.027 1.166 1.00 41.91 148 GLN A CA 1
ATOM 1126 C C . GLN A 1 148 ? -7.120 -20.480 0.279 1.00 41.91 148 GLN A C 1
ATOM 1128 O O . GLN A 1 148 ? -7.860 -19.635 -0.213 1.00 41.91 148 GLN A O 1
ATOM 1133 N N . SER A 1 149 ? -7.340 -21.789 0.081 1.00 38.78 149 SER A N 1
ATOM 1134 C CA . SER A 1 149 ? -8.348 -22.286 -0.876 1.00 38.78 149 SER A CA 1
ATOM 1135 C C . SER A 1 149 ? -9.749 -22.525 -0.286 1.00 38.78 149 SER A C 1
ATOM 1137 O O . SER A 1 149 ? -10.658 -22.907 -1.019 1.00 38.78 149 SER A O 1
ATOM 1139 N N . GLU A 1 150 ? -9.959 -22.289 1.013 1.00 41.78 150 GLU A N 1
ATOM 1140 C CA . GLU A 1 150 ? -11.203 -22.673 1.710 1.00 41.78 150 GLU A CA 1
ATOM 1141 C C . GLU A 1 150 ? -12.206 -21.523 1.937 1.00 41.78 150 GLU A C 1
ATOM 1143 O O . GLU A 1 150 ? -13.276 -21.745 2.491 1.00 41.78 150 GLU A O 1
ATOM 1148 N N . LEU A 1 151 ? -11.942 -20.308 1.439 1.00 45.19 151 LEU A N 1
ATOM 1149 C CA . LEU A 1 151 ? -12.914 -19.198 1.439 1.00 45.19 151 LEU A CA 1
ATOM 1150 C C . LEU A 1 151 ? -13.716 -19.126 0.124 1.00 45.19 151 LEU A C 1
ATOM 1152 O O . LEU A 1 151 ? -13.920 -18.045 -0.423 1.00 45.19 151 LEU A O 1
ATOM 1156 N N . ARG A 1 152 ? -14.139 -20.269 -0.437 1.00 45.91 152 ARG A N 1
ATOM 1157 C CA . ARG A 1 152 ? -14.715 -20.314 -1.798 1.00 45.91 152 ARG A CA 1
ATOM 1158 C C . ARG A 1 152 ? -16.055 -19.593 -1.979 1.00 45.91 152 ARG A C 1
ATOM 1160 O O . ARG A 1 152 ? -16.362 -19.249 -3.114 1.00 45.91 152 ARG A O 1
ATOM 1167 N N . ASN A 1 153 ? -16.807 -19.293 -0.921 1.00 48.66 153 ASN A N 1
ATOM 1168 C CA . ASN A 1 153 ? -17.842 -18.255 -0.942 1.00 48.66 153 ASN A CA 1
ATOM 1169 C C . ASN A 1 153 ? -18.425 -18.061 0.464 1.00 48.66 153 ASN A C 1
ATOM 1171 O O . ASN A 1 153 ? -19.177 -18.900 0.950 1.00 48.66 153 ASN A O 1
ATOM 1175 N N . LEU A 1 154 ? -18.152 -16.926 1.112 1.00 46.78 154 LEU A N 1
ATOM 1176 C CA . LEU A 1 154 ? -18.786 -16.588 2.398 1.00 46.78 154 LEU A CA 1
ATOM 1177 C C . LEU A 1 154 ? -20.316 -16.400 2.263 1.00 46.78 154 LEU A C 1
ATOM 1179 O O . LEU A 1 154 ? -21.043 -16.446 3.251 1.00 46.78 154 LEU A O 1
ATOM 1183 N N . PHE A 1 155 ? -20.799 -16.204 1.031 1.00 43.53 155 PHE A N 1
ATOM 1184 C CA . PHE A 1 155 ? -22.208 -16.018 0.687 1.00 43.53 155 PHE A CA 1
ATOM 1185 C C . PHE A 1 155 ? -22.946 -17.328 0.367 1.00 43.53 155 PHE A C 1
ATOM 1187 O O . PHE A 1 155 ? -24.158 -17.295 0.193 1.00 43.53 155 PHE A O 1
ATOM 1194 N N . GLU A 1 156 ? -22.262 -18.479 0.321 1.00 52.22 156 GLU A N 1
ATOM 1195 C CA . GLU A 1 156 ? -22.896 -19.783 0.034 1.00 52.22 156 GLU A CA 1
ATOM 1196 C C . GLU A 1 156 ? -23.876 -20.218 1.141 1.00 52.22 156 GLU A C 1
ATOM 1198 O O . GLU A 1 156 ? -24.753 -21.042 0.916 1.00 52.22 156 GLU A O 1
ATOM 1203 N N . VAL A 1 157 ? -23.765 -19.612 2.329 1.00 45.38 157 VAL A N 1
ATOM 1204 C CA . VAL A 1 157 ? -24.661 -19.816 3.481 1.00 45.38 157 VAL A CA 1
ATOM 1205 C C . VAL A 1 157 ? -25.956 -18.989 3.384 1.00 45.38 157 VAL A C 1
ATOM 1207 O O . VAL A 1 157 ? -26.874 -19.186 4.179 1.00 45.38 157 VAL A O 1
ATOM 1210 N N . LEU A 1 158 ? -26.062 -18.051 2.438 1.00 38.44 158 LEU A N 1
ATOM 1211 C CA . LEU A 1 158 ? -27.251 -17.210 2.296 1.00 38.44 158 LEU A CA 1
ATOM 1212 C C . LEU A 1 158 ? -28.245 -17.832 1.313 1.00 38.44 158 LEU A C 1
ATOM 1214 O O . LEU A 1 158 ? -28.100 -17.708 0.098 1.00 38.44 158 LEU A O 1
ATOM 1218 N N . ASP A 1 159 ? -29.308 -18.426 1.849 1.00 42.22 159 ASP A N 1
ATOM 1219 C CA . ASP A 1 159 ? -30.491 -18.776 1.067 1.00 42.22 159 ASP A CA 1
ATOM 1220 C C . ASP A 1 159 ? -31.229 -17.498 0.636 1.00 42.22 159 ASP A C 1
ATOM 1222 O O . ASP A 1 159 ? -31.674 -16.691 1.460 1.00 42.22 159 ASP A O 1
ATOM 1226 N N . VAL A 1 160 ? -31.371 -17.300 -0.676 1.00 47.34 160 VAL A N 1
ATOM 1227 C CA . VAL A 1 160 ? -32.190 -16.220 -1.239 1.00 47.34 160 VAL A CA 1
ATOM 1228 C C . VAL A 1 160 ? -33.658 -16.620 -1.110 1.00 47.34 160 VAL A C 1
ATOM 1230 O O . VAL A 1 160 ? -34.160 -17.430 -1.886 1.00 47.34 160 VAL A O 1
ATOM 1233 N N . TYR A 1 161 ? -34.356 -16.052 -0.127 1.00 52.53 161 TYR A N 1
ATOM 1234 C CA . TYR A 1 161 ? -35.794 -16.259 0.034 1.00 52.53 161 TYR A CA 1
ATOM 1235 C C . TYR A 1 161 ? -36.589 -15.365 -0.921 1.00 52.53 161 TYR A C 1
ATOM 1237 O O . TYR A 1 161 ? -36.446 -14.140 -0.924 1.00 52.53 161 TYR A O 1
ATOM 1245 N N . GLU A 1 162 ? -37.476 -15.981 -1.700 1.00 50.78 162 GLU A N 1
ATOM 1246 C CA . GLU A 1 162 ? -38.506 -15.268 -2.449 1.00 50.78 162 GLU A CA 1
ATOM 1247 C C . GLU A 1 162 ? -39.589 -14.789 -1.455 1.00 50.78 162 GLU A C 1
ATOM 1249 O O . GLU A 1 162 ? -40.090 -15.603 -0.671 1.00 50.78 162 GLU A O 1
ATOM 1254 N N . PRO A 1 163 ? -39.933 -13.485 -1.403 1.00 52.69 163 PRO A N 1
ATOM 1255 C CA . PRO A 1 163 ? -40.875 -12.975 -0.408 1.00 52.69 163 PRO A CA 1
ATOM 1256 C C . PRO A 1 163 ? -42.254 -13.626 -0.567 1.00 52.69 163 PRO A C 1
ATOM 1258 O O . PRO A 1 163 ? -42.811 -13.636 -1.666 1.00 52.69 163 PRO A O 1
ATOM 1261 N N . SER A 1 164 ? -42.829 -14.146 0.523 1.00 69.75 164 SER A N 1
ATOM 1262 C CA . SER A 1 164 ? -44.146 -14.790 0.472 1.00 69.75 164 SER A CA 1
ATOM 1263 C C . SER A 1 164 ? -45.249 -13.796 0.084 1.00 69.75 164 SER A C 1
ATOM 1265 O O . SER A 1 164 ? -45.168 -12.595 0.355 1.00 69.75 164 SER A O 1
ATOM 1267 N N . ALA A 1 165 ? -46.328 -14.299 -0.522 1.00 68.75 165 ALA A N 1
ATOM 1268 C CA . ALA A 1 165 ? -47.491 -13.479 -0.865 1.00 68.75 165 ALA A CA 1
ATOM 1269 C C . ALA A 1 165 ? -48.116 -12.800 0.371 1.00 68.75 165 ALA A C 1
ATOM 1271 O O . ALA A 1 165 ? -48.650 -11.701 0.261 1.00 68.75 165 ALA A O 1
ATOM 1272 N N . GLU A 1 166 ? -47.998 -13.417 1.549 1.00 70.69 166 GLU A N 1
ATOM 1273 C CA . GLU A 1 166 ? -48.426 -12.844 2.830 1.00 70.69 166 GLU A CA 1
ATOM 1274 C C . GLU A 1 166 ? -47.539 -11.675 3.270 1.00 70.69 166 GLU A C 1
ATOM 1276 O O . GLU A 1 166 ? -48.061 -10.690 3.784 1.00 70.69 166 GLU A O 1
ATOM 1281 N N . PHE A 1 167 ? -46.225 -11.731 3.017 1.00 66.00 167 PHE A N 1
ATOM 1282 C CA . PHE A 1 167 ? -45.317 -10.605 3.256 1.00 66.00 167 PHE A CA 1
ATOM 1283 C C . PHE A 1 167 ? -45.623 -9.428 2.320 1.00 66.00 167 PHE A C 1
ATOM 1285 O O . PHE A 1 167 ? -45.663 -8.283 2.758 1.00 66.00 167 PHE A O 1
ATOM 1292 N N . LEU A 1 168 ? -45.902 -9.705 1.041 1.00 70.94 168 LEU A N 1
ATOM 1293 C CA . LEU A 1 168 ? -46.283 -8.678 0.062 1.00 70.94 168 LEU A CA 1
ATOM 1294 C C . LEU A 1 168 ? -47.680 -8.084 0.317 1.00 70.94 168 LEU A C 1
ATOM 1296 O O . LEU A 1 168 ? -47.959 -6.975 -0.135 1.00 70.94 168 LEU A O 1
ATOM 1300 N N . ALA A 1 169 ? -48.554 -8.824 1.007 1.00 73.06 169 ALA A N 1
ATOM 1301 C CA . ALA A 1 169 ? -49.906 -8.404 1.369 1.00 73.06 169 ALA A CA 1
ATOM 1302 C C . ALA A 1 169 ? -50.009 -7.818 2.789 1.00 73.06 169 ALA A C 1
ATOM 1304 O O . ALA A 1 169 ? -51.086 -7.357 3.176 1.00 73.06 169 ALA A O 1
ATOM 1305 N N . ALA A 1 170 ? -48.924 -7.838 3.569 1.00 71.88 170 ALA A N 1
ATOM 1306 C CA . ALA A 1 170 ? -48.906 -7.253 4.899 1.00 71.88 170 ALA A CA 1
ATOM 1307 C C . ALA A 1 170 ? -49.084 -5.724 4.801 1.00 71.88 170 ALA A C 1
ATOM 1309 O O . ALA A 1 170 ? -48.470 -5.089 3.941 1.00 71.88 170 ALA A O 1
ATOM 1310 N N . PRO A 1 171 ? -49.924 -5.109 5.653 1.00 71.56 171 PRO A N 1
ATOM 1311 C CA . PRO A 1 171 ? -50.034 -3.657 5.702 1.00 71.56 171 PRO A CA 1
ATOM 1312 C C . PRO A 1 171 ? -48.680 -3.052 6.083 1.00 71.56 171 PRO A C 1
ATOM 1314 O O . PRO A 1 171 ? -48.006 -3.570 6.976 1.00 71.56 171 PRO A O 1
ATOM 1317 N N . ASP A 1 172 ? -48.301 -1.958 5.415 1.00 66.38 172 ASP A N 1
ATOM 1318 C CA . ASP A 1 172 ? -47.061 -1.238 5.703 1.00 66.38 172 ASP A CA 1
ATOM 1319 C C . ASP A 1 172 ? -46.963 -0.957 7.208 1.00 66.38 172 ASP A C 1
ATOM 1321 O O . ASP A 1 172 ? -47.801 -0.261 7.794 1.00 66.38 172 ASP A O 1
ATOM 1325 N N . VAL A 1 173 ? -45.931 -1.514 7.846 1.00 60.88 173 VAL A N 1
ATOM 1326 C CA . VAL A 1 173 ? -45.604 -1.189 9.231 1.00 60.88 173 VAL A CA 1
ATOM 1327 C C . VAL A 1 173 ? -45.184 0.272 9.235 1.00 60.88 173 VAL A C 1
ATOM 1329 O O . VAL A 1 173 ? -44.149 0.627 8.674 1.00 60.88 173 VAL A O 1
ATOM 1332 N N . VAL A 1 174 ? -45.990 1.131 9.860 1.00 59.69 174 VAL A N 1
ATOM 1333 C CA . VAL A 1 174 ? -45.561 2.493 10.174 1.00 59.69 174 VAL A CA 1
ATOM 1334 C C . VAL A 1 174 ? -44.335 2.340 11.072 1.00 59.69 174 VAL A C 1
ATOM 1336 O O . VAL A 1 174 ? -44.479 1.776 12.161 1.00 59.69 174 VAL A O 1
ATOM 1339 N N . PRO A 1 175 ? -43.131 2.754 10.637 1.00 45.91 175 PRO A N 1
ATOM 1340 C CA . PRO A 1 175 ? -41.961 2.643 11.485 1.00 45.91 175 PRO A CA 1
ATOM 1341 C C . PRO A 1 175 ? -42.260 3.406 12.773 1.00 45.91 175 PRO A C 1
ATOM 1343 O O . PRO A 1 175 ? -42.649 4.578 12.734 1.00 45.91 175 PRO A O 1
ATOM 1346 N N . SER A 1 176 ? -42.117 2.728 13.916 1.00 49.81 176 SER A N 1
ATOM 1347 C CA . SER A 1 176 ? -42.048 3.409 15.208 1.00 49.81 176 SER A CA 1
ATOM 1348 C C . SER A 1 176 ? -41.062 4.569 15.073 1.00 49.81 176 SER A C 1
ATOM 1350 O O . SER A 1 176 ? -40.054 4.393 14.382 1.00 49.81 176 SER A O 1
ATOM 1352 N N . PRO A 1 177 ? -41.329 5.742 15.680 1.00 50.03 177 PRO A N 1
ATOM 1353 C CA . PRO A 1 177 ? -40.404 6.863 15.614 1.00 50.03 177 PRO A CA 1
ATOM 1354 C C . PRO A 1 177 ? -39.021 6.348 15.994 1.00 50.03 177 PRO A C 1
ATOM 1356 O O . PRO A 1 177 ? -38.830 5.846 17.104 1.00 50.03 177 PRO A O 1
ATOM 1359 N N . SER A 1 178 ? -38.101 6.382 15.028 1.00 52.56 178 SER A N 1
ATOM 1360 C CA . SER A 1 178 ? -36.739 5.913 15.222 1.00 52.56 178 SER A CA 1
ATOM 1361 C C . SER A 1 178 ? -36.206 6.597 16.479 1.00 52.56 178 SER A C 1
ATOM 1363 O O . SER A 1 178 ? -36.356 7.823 16.584 1.00 52.56 178 SER A O 1
ATOM 1365 N N . PRO A 1 179 ? -35.628 5.864 17.449 1.00 58.81 179 PRO A N 1
ATOM 1366 C CA . PRO A 1 179 ? -34.909 6.524 18.524 1.00 58.81 179 PRO A CA 1
ATOM 1367 C C . PRO A 1 179 ? -33.917 7.488 17.874 1.00 58.81 179 PRO A C 1
ATOM 1369 O O . PRO A 1 179 ? -33.320 7.147 16.851 1.00 58.81 179 PRO A O 1
ATOM 1372 N N . VAL A 1 180 ? -33.845 8.713 18.408 1.00 60.78 180 VAL A N 1
ATOM 1373 C CA . VAL A 1 180 ? -32.976 9.788 17.910 1.00 60.78 180 VAL A CA 1
ATOM 1374 C C . VAL A 1 180 ? -31.642 9.172 17.515 1.00 60.78 180 VAL A C 1
ATOM 1376 O O . VAL A 1 180 ? -30.974 8.576 18.355 1.00 60.78 180 VAL A O 1
ATOM 1379 N N . GLU A 1 181 ? -31.309 9.237 16.228 1.00 59.91 181 GLU A N 1
ATOM 1380 C CA . GLU A 1 181 ? -30.110 8.599 15.700 1.00 59.91 181 GLU A CA 1
ATOM 1381 C C . GLU A 1 181 ? -28.902 9.340 16.284 1.00 59.91 181 GLU A C 1
ATOM 1383 O O . GLU A 1 181 ? -28.579 10.457 15.879 1.00 59.91 181 GLU A O 1
ATOM 1388 N N . LEU A 1 182 ? -28.332 8.757 17.334 1.00 74.81 182 LEU A N 1
ATOM 1389 C CA . LEU A 1 182 ? -27.208 9.281 18.094 1.00 74.81 182 LEU A CA 1
ATOM 1390 C C . LEU A 1 182 ? -25.922 8.988 17.328 1.00 74.81 182 LEU A C 1
ATOM 1392 O O . LEU A 1 182 ? -25.663 7.841 16.967 1.00 74.81 182 LEU A O 1
ATOM 1396 N N . GLU A 1 183 ? -25.111 10.016 17.092 1.00 76.62 183 GLU A N 1
ATOM 1397 C CA . GLU A 1 183 ? -23.792 9.851 16.482 1.00 76.62 183 GLU A CA 1
ATOM 1398 C C . GLU A 1 183 ? -22.747 9.795 17.598 1.00 76.62 183 GLU A C 1
ATOM 1400 O O . GLU A 1 183 ? -22.546 10.775 18.317 1.00 76.62 183 GLU A O 1
ATOM 1405 N N . TYR A 1 184 ? -22.088 8.650 17.761 1.00 76.44 184 TYR A N 1
ATOM 1406 C CA . TYR A 1 184 ? -20.962 8.508 18.681 1.00 76.44 184 TYR A CA 1
ATOM 1407 C C . TYR A 1 184 ? -19.653 8.594 17.897 1.00 76.44 184 TYR A C 1
ATOM 1409 O O . TYR A 1 184 ? -19.469 7.881 16.914 1.00 76.44 184 TYR A O 1
ATOM 1417 N N . THR A 1 185 ? -18.734 9.440 18.350 1.00 76.12 185 THR A N 1
ATOM 1418 C CA . THR A 1 185 ? -17.353 9.508 17.857 1.00 76.12 185 THR A CA 1
ATOM 1419 C C . THR A 1 185 ? -16.382 9.225 18.989 1.00 76.12 185 THR A C 1
ATOM 1421 O O . THR A 1 185 ? -16.709 9.442 20.149 1.00 76.12 185 THR A O 1
ATOM 1424 N N . VAL A 1 186 ? -15.186 8.737 18.686 1.00 75.62 186 VAL A N 1
ATOM 1425 C CA . VAL A 1 186 ? -14.133 8.521 19.690 1.00 75.62 186 VAL A CA 1
ATOM 1426 C C . VAL A 1 186 ? -13.199 9.729 19.683 1.00 75.62 186 VAL A C 1
ATOM 1428 O O . VAL A 1 186 ? -13.038 10.370 18.647 1.00 75.62 186 VAL A O 1
ATOM 1431 N N . GLU A 1 187 ? -12.602 10.072 20.825 1.00 76.19 187 GLU A N 1
ATOM 1432 C CA . GLU A 1 187 ? -11.491 11.029 20.861 1.00 76.19 187 GLU A CA 1
ATOM 1433 C C . GLU A 1 187 ? -10.348 10.541 19.956 1.00 76.19 187 GLU A C 1
ATOM 1435 O O . GLU A 1 187 ? -9.643 9.583 20.281 1.00 76.19 187 GLU A O 1
ATOM 1440 N N . GLU A 1 188 ? -10.162 11.202 18.815 1.00 64.19 188 GLU A N 1
ATOM 1441 C CA . GLU A 1 188 ? -9.048 10.946 17.908 1.00 64.19 188 GLU A CA 1
ATOM 1442 C C . GLU A 1 188 ? -7.848 11.810 18.316 1.00 64.19 188 GLU A C 1
ATOM 1444 O O . GLU A 1 188 ? -7.958 13.040 18.356 1.00 64.19 188 GLU A O 1
ATOM 1449 N N . PRO A 1 189 ? -6.680 11.219 18.618 1.00 58.94 189 PRO A N 1
ATOM 1450 C CA . PRO A 1 189 ? -5.450 11.986 18.726 1.00 58.94 189 PRO A CA 1
ATOM 1451 C C . PRO A 1 189 ? -5.031 12.426 17.317 1.00 58.94 189 PRO A C 1
ATOM 1453 O O . PRO A 1 189 ? -4.268 11.739 16.645 1.00 58.94 189 PRO A O 1
ATOM 1456 N N . THR A 1 190 ? -5.538 13.575 16.873 1.00 55.56 190 THR A N 1
ATOM 1457 C CA . THR A 1 190 ? -5.422 14.075 15.491 1.00 55.56 190 THR A CA 1
ATOM 1458 C C . THR A 1 190 ? -3.995 14.369 15.012 1.00 55.56 190 THR A C 1
ATOM 1460 O O . THR A 1 190 ? -3.792 14.485 13.811 1.00 55.56 190 THR A O 1
ATOM 1463 N N . ASP A 1 191 ? -3.000 14.410 15.908 1.00 61.84 191 ASP A N 1
ATOM 1464 C CA . ASP A 1 191 ? -1.619 14.817 15.585 1.00 61.84 191 ASP A CA 1
ATOM 1465 C C . ASP A 1 191 ? -0.549 13.838 16.113 1.00 61.84 191 ASP A C 1
ATOM 1467 O O . ASP A 1 191 ? 0.555 14.230 16.508 1.00 61.84 191 ASP A O 1
ATOM 1471 N N . SER A 1 192 ? -0.863 12.542 16.196 1.00 73.00 192 SER A N 1
ATOM 1472 C CA . SER A 1 192 ? 0.122 11.543 16.625 1.00 73.00 192 SER A CA 1
ATOM 1473 C C . SER A 1 192 ? 0.962 11.052 15.444 1.00 73.00 192 SER A C 1
ATOM 1475 O O . SER A 1 192 ? 0.501 10.255 14.629 1.00 73.00 192 SER A O 1
ATOM 1477 N N . ILE A 1 193 ? 2.234 11.467 15.386 1.00 75.31 193 ILE A N 1
ATOM 1478 C CA . ILE A 1 193 ? 3.209 10.951 14.404 1.00 75.31 193 ILE A CA 1
ATOM 1479 C C . ILE A 1 193 ? 3.296 9.421 14.482 1.00 75.31 193 ILE A C 1
ATOM 1481 O O . ILE A 1 193 ? 3.392 8.755 13.456 1.00 75.31 193 ILE A O 1
ATOM 1485 N N . ILE A 1 194 ? 3.205 8.860 15.691 1.00 75.31 194 ILE A N 1
ATOM 1486 C CA . ILE A 1 194 ? 3.220 7.411 15.910 1.00 75.31 194 ILE A CA 1
ATOM 1487 C C . ILE A 1 194 ? 2.016 6.734 15.247 1.00 75.31 194 ILE A C 1
ATOM 1489 O O . ILE A 1 194 ? 2.204 5.732 14.561 1.00 75.31 194 ILE A O 1
ATOM 1493 N N . GLU A 1 195 ? 0.804 7.284 15.386 1.00 78.06 195 GLU A N 1
ATOM 1494 C CA . GLU A 1 195 ? -0.389 6.705 14.745 1.00 78.06 195 GLU A CA 1
ATOM 1495 C C . GLU A 1 195 ? -0.305 6.824 13.219 1.00 78.06 195 GLU A C 1
ATOM 1497 O O . GLU A 1 195 ? -0.627 5.868 12.521 1.00 78.06 195 GLU A O 1
ATOM 1502 N N . ALA A 1 196 ? 0.215 7.936 12.688 1.00 82.56 196 ALA A N 1
ATOM 1503 C CA . ALA A 1 196 ? 0.420 8.093 11.249 1.00 82.56 196 ALA A CA 1
ATOM 1504 C C . ALA A 1 196 ? 1.443 7.085 10.689 1.00 82.56 196 ALA A C 1
ATOM 1506 O O . ALA A 1 196 ? 1.197 6.453 9.661 1.00 82.56 196 ALA A O 1
ATOM 1507 N N . PHE A 1 197 ? 2.575 6.879 11.376 1.00 82.19 197 PHE A N 1
ATOM 1508 C CA . PHE A 1 197 ? 3.570 5.862 11.008 1.00 82.19 197 PHE A CA 1
ATOM 1509 C C . PHE A 1 197 ? 3.004 4.444 11.111 1.00 82.19 197 PHE A C 1
ATOM 1511 O O . PHE A 1 197 ? 3.279 3.597 10.255 1.00 82.19 197 PHE A O 1
ATOM 1518 N N . MET A 1 198 ? 2.207 4.173 12.146 1.00 82.06 198 MET A N 1
ATOM 1519 C CA . MET A 1 198 ? 1.553 2.885 12.327 1.00 82.06 198 MET A CA 1
ATOM 1520 C C . MET A 1 198 ? 0.555 2.615 11.197 1.00 82.06 198 MET A C 1
ATOM 1522 O O . MET A 1 198 ? 0.622 1.556 10.574 1.00 82.06 198 MET A O 1
ATOM 1526 N N . ALA A 1 199 ? -0.315 3.579 10.892 1.00 87.06 199 ALA A N 1
ATOM 1527 C CA . ALA A 1 199 ? -1.307 3.481 9.829 1.00 87.06 199 ALA A CA 1
ATOM 1528 C C . ALA A 1 199 ? -0.641 3.286 8.458 1.00 87.06 199 ALA A C 1
ATOM 1530 O O . ALA A 1 199 ? -1.014 2.376 7.721 1.00 87.06 199 ALA A O 1
ATOM 1531 N N . MET A 1 200 ? 0.426 4.039 8.165 1.00 89.56 200 MET A N 1
ATOM 1532 C CA . MET A 1 200 ? 1.230 3.851 6.952 1.00 89.56 200 MET A CA 1
ATOM 1533 C C . MET A 1 200 ? 1.846 2.450 6.876 1.00 89.56 200 MET A C 1
ATOM 1535 O O . MET A 1 200 ? 1.821 1.808 5.829 1.00 89.56 200 MET A O 1
ATOM 1539 N N . THR A 1 201 ? 2.364 1.939 7.995 1.00 87.94 201 THR A N 1
ATOM 1540 C CA . THR A 1 201 ? 2.932 0.585 8.059 1.00 87.94 201 THR A CA 1
ATOM 1541 C C . THR A 1 201 ? 1.875 -0.484 7.791 1.00 87.94 201 THR A C 1
ATOM 1543 O O . THR A 1 201 ? 2.165 -1.474 7.121 1.00 87.94 201 THR A O 1
ATOM 1546 N N . MET A 1 202 ? 0.651 -0.318 8.300 1.00 87.81 202 MET A N 1
ATOM 1547 C CA . MET A 1 202 ? -0.447 -1.243 7.999 1.00 87.81 202 MET A CA 1
ATOM 1548 C C . MET A 1 202 ? -0.829 -1.180 6.521 1.00 87.81 202 MET A C 1
ATOM 1550 O O . MET A 1 202 ? -0.832 -2.218 5.862 1.00 87.81 202 MET A O 1
ATOM 1554 N N . LEU A 1 203 ? -1.032 0.029 5.991 1.00 92.94 203 LEU A N 1
ATOM 1555 C CA . LEU A 1 203 ? -1.389 0.254 4.593 1.00 92.94 203 LEU A CA 1
ATOM 1556 C C . LEU A 1 203 ? -0.370 -0.382 3.641 1.00 92.94 203 LEU A C 1
ATOM 1558 O O . LEU A 1 203 ? -0.735 -1.181 2.786 1.00 92.94 203 LEU A O 1
ATOM 1562 N N . VAL A 1 204 ? 0.924 -0.106 3.821 1.00 92.50 204 VAL A N 1
ATOM 1563 C CA . VAL A 1 204 ? 1.979 -0.665 2.961 1.00 92.50 204 VAL A CA 1
ATOM 1564 C C . VAL A 1 204 ? 2.035 -2.195 3.035 1.00 92.50 204 VAL A C 1
ATOM 1566 O O . VAL A 1 204 ? 2.287 -2.853 2.021 1.00 92.50 204 VAL A O 1
ATOM 1569 N N . ASN A 1 205 ? 1.781 -2.786 4.207 1.00 89.56 205 ASN A N 1
ATOM 1570 C CA . ASN A 1 205 ? 1.719 -4.242 4.347 1.00 89.56 205 ASN A CA 1
ATOM 1571 C C . ASN A 1 205 ? 0.531 -4.842 3.584 1.00 89.56 205 ASN A C 1
ATOM 1573 O O . ASN A 1 205 ? 0.697 -5.867 2.919 1.00 89.56 205 ASN A O 1
ATOM 1577 N N . ASP A 1 206 ? -0.644 -4.218 3.660 1.00 92.75 206 ASP A N 1
ATOM 1578 C CA . ASP A 1 206 ? -1.837 -4.685 2.950 1.00 92.75 206 ASP A CA 1
ATOM 1579 C C . ASP A 1 206 ? -1.685 -4.502 1.431 1.00 92.75 206 ASP A C 1
ATOM 1581 O O . ASP A 1 206 ? -1.907 -5.452 0.675 1.00 92.75 206 ASP A O 1
ATOM 1585 N N . LEU A 1 207 ? -1.156 -3.359 0.978 1.00 94.62 207 LEU A N 1
ATOM 1586 C CA . LEU A 1 207 ? -0.810 -3.123 -0.428 1.00 94.62 207 LEU A CA 1
ATOM 1587 C C . LEU A 1 207 ? 0.243 -4.115 -0.942 1.00 94.62 207 LEU A C 1
ATOM 1589 O O . LEU A 1 207 ? 0.161 -4.579 -2.078 1.00 94.62 207 LEU A O 1
ATOM 1593 N N . SER A 1 208 ? 1.222 -4.492 -0.114 1.00 92.31 208 SER A N 1
ATOM 1594 C CA . SER A 1 208 ? 2.234 -5.490 -0.484 1.00 92.31 208 SER A CA 1
ATOM 1595 C C . SER A 1 208 ? 1.630 -6.876 -0.704 1.00 92.31 208 SER A C 1
ATOM 1597 O O . SER A 1 208 ? 2.025 -7.572 -1.641 1.00 92.31 208 SER A O 1
ATOM 1599 N N . ARG A 1 209 ? 0.660 -7.278 0.127 1.00 92.69 209 ARG A N 1
ATOM 1600 C CA . ARG A 1 209 ? -0.082 -8.536 -0.058 1.00 92.69 209 ARG A CA 1
ATOM 1601 C C . ARG A 1 209 ? -0.908 -8.487 -1.332 1.00 92.69 209 ARG A C 1
ATOM 1603 O O . ARG A 1 209 ? -0.836 -9.409 -2.134 1.00 92.69 209 ARG A O 1
ATOM 1610 N N . LEU A 1 210 ? -1.613 -7.383 -1.552 1.00 95.00 210 LEU A N 1
ATOM 1611 C CA . LEU A 1 210 ? -2.413 -7.181 -2.751 1.00 95.00 210 LEU A CA 1
ATOM 1612 C C . LEU A 1 210 ? -1.558 -7.226 -4.027 1.00 95.00 210 LEU A C 1
ATOM 1614 O O . LEU A 1 210 ? -1.917 -7.898 -4.990 1.00 95.00 210 LEU A O 1
ATOM 1618 N N . ARG A 1 211 ? -0.374 -6.598 -4.009 1.00 94.56 211 ARG A N 1
ATOM 1619 C CA . ARG A 1 211 ? 0.624 -6.675 -5.089 1.00 94.56 211 ARG A CA 1
ATOM 1620 C C . ARG A 1 211 ? 1.061 -8.116 -5.369 1.00 94.56 211 ARG A C 1
ATOM 1622 O O . ARG A 1 211 ? 1.210 -8.481 -6.533 1.00 94.56 211 ARG A O 1
ATOM 1629 N N . ALA A 1 212 ? 1.264 -8.927 -4.330 1.00 94.62 212 ALA A N 1
ATOM 1630 C CA . ALA A 1 212 ? 1.640 -10.331 -4.482 1.00 94.62 212 ALA A CA 1
ATOM 1631 C C . ALA A 1 212 ? 0.511 -11.174 -5.103 1.00 94.62 212 ALA A C 1
ATOM 1633 O O . ALA A 1 212 ? 0.781 -11.967 -6.001 1.00 94.62 212 ALA A O 1
ATOM 1634 N N . GLU A 1 213 ? -0.739 -10.958 -4.685 1.00 96.00 213 GLU A N 1
ATOM 1635 C CA . GLU A 1 213 ? -1.910 -11.634 -5.265 1.00 96.00 213 GLU A CA 1
ATOM 1636 C C . GLU A 1 213 ? -2.094 -11.266 -6.746 1.00 96.00 213 GLU A C 1
ATOM 1638 O O . GLU A 1 213 ? -2.282 -12.142 -7.589 1.00 96.00 213 GLU A O 1
ATOM 1643 N N . ILE A 1 214 ? -1.953 -9.983 -7.104 1.00 96.25 214 ILE A N 1
ATOM 1644 C CA . ILE A 1 214 ? -1.980 -9.545 -8.510 1.00 96.25 214 ILE A CA 1
ATOM 1645 C C . ILE A 1 214 ? -0.872 -10.248 -9.307 1.00 96.25 214 ILE A C 1
ATOM 1647 O O . ILE A 1 214 ? -1.126 -10.762 -10.397 1.00 96.25 214 ILE A O 1
ATOM 1651 N N . ALA A 1 215 ? 0.352 -10.305 -8.775 1.00 95.19 215 ALA A N 1
ATOM 1652 C CA . ALA A 1 215 ? 1.464 -10.971 -9.449 1.00 95.19 215 ALA A CA 1
ATOM 1653 C C . ALA A 1 215 ? 1.198 -12.471 -9.686 1.00 95.19 215 ALA A C 1
ATOM 1655 O O . ALA A 1 215 ? 1.507 -12.973 -10.768 1.00 95.19 215 ALA A O 1
ATOM 1656 N N . ASP A 1 216 ? 0.593 -13.171 -8.720 1.00 96.81 216 ASP A N 1
ATOM 1657 C CA . ASP A 1 216 ? 0.192 -14.576 -8.868 1.00 96.81 216 ASP A CA 1
ATOM 1658 C C . ASP A 1 216 ? -0.878 -14.757 -9.956 1.00 96.81 216 ASP A C 1
ATOM 1660 O O . ASP A 1 216 ? -0.732 -15.608 -10.837 1.00 96.81 216 ASP A O 1
ATOM 1664 N N . LEU A 1 217 ? -1.904 -13.899 -9.973 1.00 97.12 217 LEU A N 1
ATOM 1665 C CA . LEU A 1 217 ? -2.945 -13.922 -11.006 1.00 97.12 217 LEU A CA 1
ATOM 1666 C C . LEU A 1 217 ? -2.352 -13.771 -12.412 1.00 97.12 217 LEU A C 1
ATOM 1668 O O . LEU A 1 217 ? -2.662 -14.563 -13.305 1.00 97.12 217 LEU A O 1
ATOM 1672 N N . TRP A 1 218 ? -1.452 -12.805 -12.610 1.00 97.19 218 TRP A N 1
ATOM 1673 C CA . TRP A 1 218 ? -0.781 -12.611 -13.898 1.00 97.19 218 TRP A CA 1
ATOM 1674 C C . TRP A 1 218 ? 0.159 -13.768 -14.258 1.00 97.19 218 TRP A C 1
ATOM 1676 O O . TRP A 1 218 ? 0.253 -14.136 -15.431 1.00 97.19 218 TRP A O 1
ATOM 1686 N N . ALA A 1 219 ? 0.817 -14.395 -13.278 1.00 95.88 219 ALA A N 1
ATOM 1687 C CA . ALA A 1 219 ? 1.617 -15.594 -13.515 1.00 95.88 219 ALA A CA 1
ATOM 1688 C C . ALA A 1 219 ? 0.754 -16.769 -14.011 1.00 95.88 219 ALA A C 1
ATOM 1690 O O . ALA A 1 219 ? 1.137 -17.446 -14.966 1.00 95.88 219 ALA A O 1
ATOM 1691 N N . ARG A 1 220 ? -0.431 -16.967 -13.423 1.00 95.94 220 ARG A N 1
ATOM 1692 C CA . ARG A 1 220 ? -1.403 -18.002 -13.822 1.00 95.94 220 ARG A CA 1
ATOM 1693 C C . ARG A 1 220 ? -2.047 -17.721 -15.179 1.00 95.94 220 ARG A C 1
ATOM 1695 O O . ARG A 1 220 ? -2.314 -18.643 -15.946 1.00 95.94 220 ARG A O 1
ATOM 1702 N N . HIS A 1 221 ? -2.235 -16.453 -15.531 1.00 97.06 221 HIS A N 1
ATOM 1703 C CA . HIS A 1 221 ? -2.593 -16.086 -16.901 1.00 97.06 221 HIS A CA 1
ATOM 1704 C C . HIS A 1 221 ? -1.487 -16.460 -17.898 1.00 97.06 221 HIS A C 1
ATOM 1706 O O . HIS A 1 221 ? -1.762 -17.053 -18.939 1.00 97.06 221 HIS A O 1
ATOM 1712 N N . ASN A 1 222 ? -0.220 -16.188 -17.570 1.00 93.56 222 ASN A N 1
ATOM 1713 C CA . ASN A 1 222 ? 0.907 -16.497 -18.457 1.00 93.56 222 ASN A CA 1
ATOM 1714 C C . ASN A 1 222 ? 1.100 -18.004 -18.701 1.00 93.56 222 ASN A C 1
ATOM 1716 O O . ASN A 1 222 ? 1.646 -18.387 -19.736 1.00 93.56 222 ASN A O 1
ATOM 1720 N N . THR A 1 223 ? 0.652 -18.864 -17.782 1.00 95.94 223 THR A N 1
ATOM 1721 C CA . THR A 1 223 ? 0.628 -20.325 -17.968 1.00 95.94 223 THR A CA 1
ATOM 1722 C C . THR A 1 223 ? -0.637 -20.830 -18.671 1.00 95.94 223 THR A C 1
ATOM 1724 O O . THR A 1 223 ? -0.732 -22.024 -18.956 1.00 95.94 223 THR A O 1
ATOM 1727 N N . GLY A 1 224 ? -1.588 -19.944 -18.984 1.00 94.50 224 GLY A N 1
ATOM 1728 C CA . GLY A 1 224 ? -2.861 -20.265 -19.631 1.00 94.50 224 GLY A CA 1
ATOM 1729 C C . GLY A 1 224 ? -3.937 -20.815 -18.689 1.00 94.50 224 GLY A C 1
ATOM 1730 O O . GLY A 1 224 ? -4.948 -21.319 -19.170 1.00 94.50 224 GLY A O 1
ATOM 1731 N N . GLU A 1 225 ? -3.733 -20.752 -17.369 1.00 96.38 225 GLU A N 1
ATOM 1732 C CA . GLU A 1 225 ? -4.710 -21.218 -16.375 1.00 96.38 225 GLU A CA 1
ATOM 1733 C C . GLU A 1 225 ? -5.888 -20.245 -16.221 1.00 96.38 225 GLU A C 1
ATOM 1735 O O . GLU A 1 225 ? -7.026 -20.671 -16.033 1.00 96.38 225 GLU A O 1
ATOM 1740 N N . LEU A 1 226 ? -5.614 -18.941 -16.307 1.00 96.25 226 LEU A N 1
ATOM 1741 C CA . LEU A 1 226 ? -6.615 -17.876 -16.249 1.00 96.25 226 LEU A CA 1
ATOM 1742 C C . LEU A 1 226 ? -6.657 -17.116 -17.574 1.00 96.25 226 LEU A C 1
ATOM 1744 O O . LEU A 1 226 ? -5.628 -16.906 -18.213 1.00 96.25 226 LEU A O 1
ATOM 1748 N N . ASP A 1 227 ? -7.841 -16.674 -17.981 1.00 96.12 227 ASP A N 1
ATOM 1749 C CA . ASP A 1 227 ? -8.027 -15.835 -19.159 1.00 96.12 227 ASP A CA 1
ATOM 1750 C C . ASP A 1 227 ? -7.792 -14.348 -18.848 1.00 96.12 227 ASP A C 1
ATOM 1752 O O . ASP A 1 227 ? -7.939 -13.875 -17.716 1.00 96.12 227 ASP A O 1
ATOM 1756 N N . LEU A 1 228 ? -7.413 -13.594 -19.884 1.00 94.50 228 LEU A N 1
ATOM 1757 C CA . LEU A 1 228 ? -7.078 -12.173 -19.768 1.00 94.50 228 LEU A CA 1
ATOM 1758 C C . LEU A 1 228 ? -8.210 -11.328 -19.143 1.00 94.50 228 LEU A C 1
ATOM 1760 O O . LEU A 1 228 ? -7.903 -10.490 -18.291 1.00 94.50 228 LEU A O 1
ATOM 1764 N N . PRO A 1 229 ? -9.501 -11.520 -19.500 1.00 94.00 229 PRO A N 1
ATOM 1765 C CA . PRO A 1 229 ? -10.597 -10.792 -18.864 1.00 94.00 229 PRO A CA 1
ATOM 1766 C C . PRO A 1 229 ? -10.659 -11.003 -17.347 1.00 94.00 229 PRO A C 1
ATOM 1768 O O . PRO A 1 229 ? -10.796 -10.025 -16.615 1.00 94.00 229 PRO A O 1
ATOM 1771 N N . THR A 1 230 ? -10.493 -12.239 -16.864 1.00 93.88 230 THR A N 1
ATOM 1772 C CA . THR A 1 230 ? -10.551 -12.550 -15.426 1.00 93.88 230 THR A CA 1
ATOM 1773 C C . THR A 1 230 ? -9.458 -11.828 -14.650 1.00 93.88 230 THR A C 1
ATOM 1775 O O . THR A 1 230 ? -9.748 -11.156 -13.658 1.00 93.88 230 THR A O 1
ATOM 1778 N N . VAL A 1 231 ? -8.205 -11.904 -15.111 1.00 96.12 231 VAL A N 1
ATOM 1779 C CA . VAL A 1 231 ? -7.092 -11.235 -14.413 1.00 96.12 231 VAL A CA 1
ATOM 1780 C C . VAL A 1 231 ? -7.176 -9.712 -14.508 1.00 96.12 231 VAL A C 1
ATOM 1782 O O . VAL A 1 231 ? -6.796 -9.021 -13.562 1.00 96.12 231 VAL A O 1
ATOM 1785 N N . SER A 1 232 ? -7.740 -9.181 -15.596 1.00 91.69 232 SER A N 1
ATOM 1786 C CA . SER A 1 232 ? -7.954 -7.739 -15.769 1.00 91.69 232 SER A CA 1
ATOM 1787 C C . SER A 1 232 ? -9.009 -7.205 -14.796 1.00 91.69 232 SER A C 1
ATOM 1789 O O . SER A 1 232 ? -8.761 -6.215 -14.110 1.00 91.69 232 SER A O 1
ATOM 1791 N N . VAL A 1 233 ? -10.158 -7.885 -14.668 1.00 92.75 233 VAL A N 1
ATOM 1792 C CA . VAL A 1 233 ? -11.217 -7.511 -13.711 1.00 92.75 233 VAL A CA 1
ATOM 1793 C C . VAL A 1 233 ? -10.719 -7.624 -12.272 1.00 92.75 233 VAL A C 1
ATOM 1795 O O . VAL A 1 233 ? -10.941 -6.711 -11.479 1.00 92.75 233 VAL A O 1
ATOM 1798 N N . ALA A 1 234 ? -9.998 -8.699 -11.939 1.00 94.19 234 ALA A N 1
ATOM 1799 C CA . ALA A 1 234 ? -9.416 -8.866 -10.611 1.00 94.19 234 ALA A CA 1
ATOM 1800 C C . ALA A 1 234 ? -8.386 -7.768 -10.286 1.00 94.19 234 ALA A C 1
ATOM 1802 O O . ALA A 1 234 ? -8.389 -7.237 -9.178 1.00 94.19 234 ALA A O 1
ATOM 1803 N N . THR A 1 235 ? -7.554 -7.375 -11.257 1.00 94.44 235 THR A N 1
ATOM 1804 C CA . THR A 1 235 ? -6.605 -6.260 -11.093 1.00 94.44 235 THR A CA 1
ATOM 1805 C C . THR A 1 235 ? -7.342 -4.937 -10.870 1.00 94.44 235 THR A C 1
ATOM 1807 O O . THR A 1 235 ? -6.975 -4.183 -9.974 1.00 94.44 235 THR A O 1
ATOM 1810 N N . ASN A 1 236 ? -8.413 -4.666 -11.623 1.00 92.19 236 ASN A N 1
ATOM 1811 C CA . ASN A 1 236 ? -9.218 -3.455 -11.445 1.00 92.19 236 ASN A CA 1
ATOM 1812 C C . ASN A 1 236 ? -9.878 -3.398 -10.056 1.00 92.19 236 ASN A C 1
ATOM 1814 O O . ASN A 1 236 ? -9.799 -2.377 -9.379 1.00 92.19 236 ASN A O 1
ATOM 1818 N N . ALA A 1 237 ? -10.461 -4.513 -9.606 1.00 93.38 237 ALA A N 1
ATOM 1819 C CA . ALA A 1 237 ? -11.048 -4.632 -8.272 1.00 93.38 237 ALA A CA 1
ATOM 1820 C C . ALA A 1 237 ? -9.999 -4.472 -7.157 1.00 93.38 237 ALA A C 1
ATOM 1822 O O . ALA A 1 237 ? -10.276 -3.879 -6.117 1.00 93.38 237 ALA A O 1
ATOM 1823 N N . ALA A 1 238 ? -8.777 -4.964 -7.374 1.00 94.00 238 ALA A N 1
ATOM 1824 C CA . ALA A 1 238 ? -7.675 -4.753 -6.446 1.00 94.00 238 ALA A CA 1
ATOM 1825 C C . ALA A 1 238 ? -7.285 -3.266 -6.359 1.00 94.00 238 ALA A C 1
ATOM 1827 O O . ALA A 1 238 ? -7.104 -2.754 -5.260 1.00 94.00 238 ALA A O 1
ATOM 1828 N N . ILE A 1 239 ? -7.215 -2.542 -7.480 1.00 91.25 239 ILE A N 1
ATOM 1829 C CA . ILE A 1 239 ? -6.942 -1.092 -7.464 1.00 91.25 239 ILE A CA 1
ATOM 1830 C C . ILE A 1 239 ? -8.046 -0.337 -6.702 1.00 91.25 239 ILE A C 1
ATOM 1832 O O . ILE A 1 239 ? -7.742 0.516 -5.872 1.00 91.25 239 ILE A O 1
ATOM 1836 N N . GLU A 1 240 ? -9.315 -0.692 -6.914 1.00 91.50 240 GLU A N 1
ATOM 1837 C CA . GLU A 1 240 ? -10.450 -0.168 -6.135 1.00 91.50 240 GLU A CA 1
ATOM 1838 C C . GLU A 1 240 ? -10.294 -0.415 -4.629 1.00 91.50 240 GLU A C 1
ATOM 1840 O O . GLU A 1 240 ? -10.487 0.493 -3.819 1.00 91.50 240 GLU A O 1
ATOM 1845 N N . LEU A 1 241 ? -9.907 -1.633 -4.246 1.00 93.88 241 LEU A N 1
ATOM 1846 C CA . LEU A 1 241 ? -9.678 -1.988 -2.849 1.00 93.88 241 LEU A CA 1
ATOM 1847 C C . LEU A 1 241 ? -8.519 -1.185 -2.241 1.00 93.88 241 LEU A C 1
ATOM 1849 O O . LEU A 1 241 ? -8.636 -0.713 -1.112 1.00 93.88 241 LEU A O 1
ATOM 1853 N N . ALA A 1 242 ? -7.428 -1.003 -2.989 1.00 92.69 242 ALA A N 1
ATOM 1854 C CA . ALA A 1 242 ? -6.297 -0.182 -2.568 1.00 92.69 242 ALA A CA 1
ATOM 1855 C C . ALA A 1 242 ? -6.725 1.269 -2.306 1.00 92.69 242 ALA A C 1
ATOM 1857 O O . ALA A 1 242 ? -6.386 1.816 -1.260 1.00 92.69 242 ALA A O 1
ATOM 1858 N N . HIS A 1 243 ? -7.534 1.858 -3.192 1.00 90.56 243 HIS A N 1
ATOM 1859 C CA . HIS A 1 243 ? -8.079 3.202 -2.988 1.00 90.56 243 HIS A CA 1
ATOM 1860 C C . HIS A 1 243 ? -8.963 3.298 -1.743 1.00 90.56 243 HIS A C 1
ATOM 1862 O O . HIS A 1 243 ? -8.812 4.236 -0.968 1.00 90.56 243 HIS A O 1
ATOM 1868 N N . SER A 1 244 ? -9.827 2.310 -1.495 1.00 91.88 244 SER A N 1
ATOM 1869 C CA . SER A 1 244 ? -10.641 2.287 -0.272 1.00 91.88 244 SER A CA 1
ATOM 1870 C C . SER A 1 244 ? -9.776 2.246 0.992 1.00 91.88 244 SER A C 1
ATOM 1872 O O . SER A 1 244 ? -10.072 2.940 1.961 1.00 91.88 244 SER A O 1
ATOM 1874 N N . MET A 1 245 ? -8.694 1.460 0.989 1.00 93.31 245 MET A N 1
ATOM 1875 C CA . MET A 1 245 ? -7.750 1.401 2.113 1.00 93.31 245 MET A CA 1
ATOM 1876 C C . MET A 1 245 ? -7.010 2.730 2.303 1.00 93.31 245 MET A C 1
ATOM 1878 O O . MET A 1 245 ? -6.819 3.175 3.434 1.00 93.31 245 MET A O 1
ATOM 1882 N N . GLU A 1 246 ? -6.594 3.373 1.210 1.00 90.69 246 GLU A N 1
ATOM 1883 C CA . GLU A 1 246 ? -5.979 4.701 1.245 1.00 90.69 246 GLU A CA 1
ATOM 1884 C C . GLU A 1 246 ? -6.943 5.750 1.811 1.00 90.69 246 GLU A C 1
ATOM 1886 O O . GLU A 1 246 ? -6.542 6.511 2.689 1.00 90.69 246 GLU A O 1
ATOM 1891 N N . ASP A 1 247 ? -8.208 5.759 1.384 1.00 90.31 247 ASP A N 1
ATOM 1892 C CA . ASP A 1 247 ? -9.235 6.697 1.856 1.00 90.31 247 ASP A CA 1
ATOM 1893 C C . ASP A 1 247 ? -9.540 6.533 3.355 1.00 90.31 247 ASP A C 1
ATOM 1895 O O . ASP A 1 247 ? -9.750 7.523 4.059 1.00 90.31 247 ASP A O 1
ATOM 1899 N N . GLU A 1 248 ? -9.523 5.299 3.869 1.00 87.94 248 GLU A N 1
ATOM 1900 C CA . GLU A 1 248 ? -9.687 5.015 5.301 1.00 87.94 248 GLU A CA 1
ATOM 1901 C C . GLU A 1 248 ? -8.485 5.487 6.132 1.00 87.94 248 GLU A C 1
ATOM 1903 O O . GLU A 1 248 ? -8.639 5.978 7.253 1.00 87.94 248 GLU A O 1
ATOM 1908 N N . VAL A 1 249 ? -7.275 5.344 5.590 1.00 88.06 249 VAL A N 1
ATOM 1909 C CA . VAL A 1 249 ? -6.020 5.621 6.299 1.00 88.06 249 VAL A CA 1
ATOM 1910 C C . VAL A 1 249 ? -5.595 7.091 6.184 1.00 88.06 249 VAL A C 1
ATOM 1912 O O . VAL A 1 249 ? -4.992 7.637 7.113 1.00 88.06 249 VAL A O 1
ATOM 1915 N N . TYR A 1 250 ? -5.925 7.762 5.079 1.00 88.06 250 TYR A N 1
ATOM 1916 C CA . TYR A 1 250 ? -5.503 9.130 4.778 1.00 88.06 250 TYR A CA 1
ATOM 1917 C C . TYR A 1 250 ? -5.830 10.146 5.886 1.00 88.06 250 TYR A C 1
ATOM 1919 O O . TYR A 1 250 ? -4.930 10.913 6.244 1.00 88.06 250 TYR A O 1
ATOM 1927 N N . PRO A 1 251 ? -7.032 10.163 6.504 1.00 87.00 251 PRO A N 1
ATOM 1928 C CA . PRO A 1 251 ? -7.348 11.097 7.586 1.00 87.00 251 PRO A CA 1
ATOM 1929 C C . PRO A 1 251 ? -6.353 11.052 8.754 1.00 87.00 251 PRO A C 1
ATOM 1931 O O . PRO A 1 251 ? -6.011 12.102 9.296 1.00 87.00 251 PRO A O 1
ATOM 1934 N N . LEU A 1 252 ? -5.826 9.867 9.085 1.00 81.69 252 LEU A N 1
ATOM 1935 C CA . LEU A 1 252 ? -4.892 9.654 10.199 1.00 81.69 252 LEU A CA 1
ATOM 1936 C C . LEU A 1 252 ? -3.490 10.217 9.924 1.00 81.69 252 LEU A C 1
ATOM 1938 O O . LEU A 1 252 ? -2.730 10.490 10.851 1.00 81.69 252 LEU A O 1
ATOM 1942 N N . MET A 1 253 ? -3.134 10.382 8.649 1.00 84.81 253 MET A N 1
ATOM 1943 C CA . MET A 1 253 ? -1.834 10.902 8.214 1.00 84.81 253 MET A CA 1
ATOM 1944 C C . MET A 1 253 ? -1.923 12.268 7.538 1.00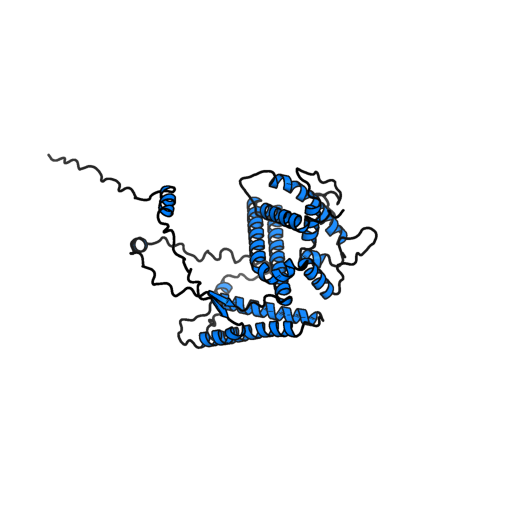 84.81 253 MET A C 1
ATOM 1946 O O . MET A 1 253 ? -0.888 12.845 7.207 1.00 84.81 253 MET A O 1
ATOM 1950 N N . LYS A 1 254 ? -3.134 12.806 7.352 1.00 86.38 254 LYS A N 1
ATOM 1951 C CA . LYS A 1 254 ? -3.395 14.037 6.600 1.00 86.38 254 LYS A CA 1
ATOM 1952 C C . LYS A 1 254 ? -2.503 15.190 7.052 1.00 86.38 254 LYS A C 1
ATOM 1954 O O . LYS A 1 254 ? -1.884 15.840 6.215 1.00 86.38 254 LYS A O 1
ATOM 1959 N N . PHE A 1 255 ? -2.375 15.394 8.364 1.00 82.06 255 PHE A N 1
ATOM 1960 C CA . PHE A 1 255 ? -1.553 16.470 8.919 1.00 82.06 255 PHE A CA 1
ATOM 1961 C C . PHE A 1 255 ? -0.073 16.354 8.521 1.00 82.06 255 PHE A C 1
ATOM 1963 O O . PHE A 1 255 ? 0.569 17.374 8.300 1.00 82.06 255 PHE A O 1
ATOM 1970 N N . LEU A 1 256 ? 0.477 15.141 8.382 1.00 81.31 256 LEU A N 1
ATOM 1971 C CA . LEU A 1 256 ? 1.851 14.931 7.910 1.00 81.31 256 LEU A CA 1
ATOM 1972 C C . LEU A 1 256 ? 1.944 14.996 6.393 1.00 81.31 256 LEU A C 1
ATOM 1974 O O . LEU A 1 256 ? 2.835 15.652 5.871 1.00 81.31 256 LEU A O 1
ATOM 1978 N N . VAL A 1 257 ? 1.030 14.344 5.678 1.00 80.19 257 VAL A N 1
ATOM 1979 C CA . VAL A 1 257 ? 1.051 14.300 4.210 1.00 80.19 257 VAL A CA 1
ATOM 1980 C C . VAL A 1 257 ? 0.910 15.700 3.604 1.00 80.19 257 VAL A C 1
ATOM 1982 O O . VAL A 1 257 ? 1.527 15.988 2.583 1.00 80.19 257 VAL A O 1
ATOM 1985 N N . GLU A 1 258 ? 0.134 16.586 4.233 1.00 81.94 258 GLU A N 1
ATOM 1986 C CA . GLU A 1 258 ? -0.043 17.970 3.775 1.00 81.94 258 GLU A CA 1
ATOM 1987 C C . GLU A 1 258 ? 1.090 18.915 4.216 1.00 81.94 258 GLU A C 1
ATOM 1989 O O . GLU A 1 258 ? 1.213 20.008 3.662 1.00 81.94 258 GLU A O 1
ATOM 1994 N N . THR A 1 259 ? 1.925 18.525 5.186 1.00 76.62 259 THR A N 1
ATOM 1995 C CA . THR A 1 259 ? 2.998 19.385 5.727 1.00 76.62 259 THR A CA 1
ATOM 1996 C C . THR A 1 259 ? 4.396 18.989 5.271 1.00 76.62 259 THR A C 1
ATOM 1998 O O . THR A 1 259 ? 5.257 19.856 5.118 1.00 76.62 259 THR A O 1
ATOM 2001 N N . VAL A 1 260 ? 4.642 17.699 5.055 1.00 80.69 260 VAL A N 1
ATOM 2002 C CA . VAL A 1 260 ? 5.954 17.138 4.723 1.00 80.69 260 VAL A CA 1
ATOM 2003 C C . VAL A 1 260 ? 5.824 16.074 3.631 1.00 80.69 260 VAL A C 1
ATOM 2005 O O . VAL A 1 260 ? 4.748 15.501 3.451 1.00 80.69 260 VAL A O 1
ATOM 2008 N N . PRO A 1 261 ? 6.909 15.736 2.907 1.00 83.00 261 PRO A N 1
ATOM 2009 C CA . PRO A 1 261 ? 6.932 14.575 2.018 1.00 83.00 261 PRO A CA 1
ATOM 2010 C C . PRO A 1 261 ? 6.900 13.274 2.843 1.00 83.00 261 PRO A C 1
ATOM 2012 O O . PRO A 1 261 ? 7.898 12.568 2.977 1.00 83.00 261 PRO A O 1
ATOM 2015 N N . PHE A 1 262 ? 5.742 12.961 3.433 1.00 85.94 262 PHE A N 1
ATOM 2016 C CA . PHE A 1 262 ? 5.593 11.943 4.474 1.00 85.94 262 PHE A CA 1
ATOM 2017 C C . PHE A 1 262 ? 6.075 10.553 4.042 1.00 85.94 262 PHE A C 1
ATOM 2019 O O . PHE A 1 262 ? 6.716 9.870 4.830 1.00 85.94 262 PHE A O 1
ATOM 2026 N N . HIS A 1 263 ? 5.842 10.145 2.791 1.00 87.62 263 HIS A N 1
ATOM 2027 C CA . HIS A 1 263 ? 6.301 8.842 2.290 1.00 87.62 263 HIS A CA 1
ATOM 2028 C C . HIS A 1 263 ? 7.833 8.722 2.250 1.00 87.62 263 HIS A C 1
ATOM 2030 O O . HIS A 1 263 ? 8.378 7.675 2.591 1.00 87.62 263 HIS A O 1
ATOM 2036 N N . GLU A 1 264 ? 8.532 9.806 1.903 1.00 86.75 264 GLU A N 1
ATOM 2037 C CA . GLU A 1 264 ? 9.998 9.867 1.916 1.00 86.75 264 GLU A CA 1
ATOM 2038 C C . GLU A 1 264 ? 10.537 9.910 3.350 1.00 86.75 264 GLU A C 1
ATOM 2040 O O . GLU A 1 264 ? 11.472 9.180 3.682 1.00 86.75 264 GLU A O 1
ATOM 2045 N N . LEU A 1 265 ? 9.901 10.694 4.229 1.00 86.75 265 LEU A N 1
ATOM 2046 C CA . LEU A 1 265 ? 10.215 10.713 5.661 1.00 86.75 265 LEU A CA 1
ATOM 2047 C C . LEU A 1 265 ?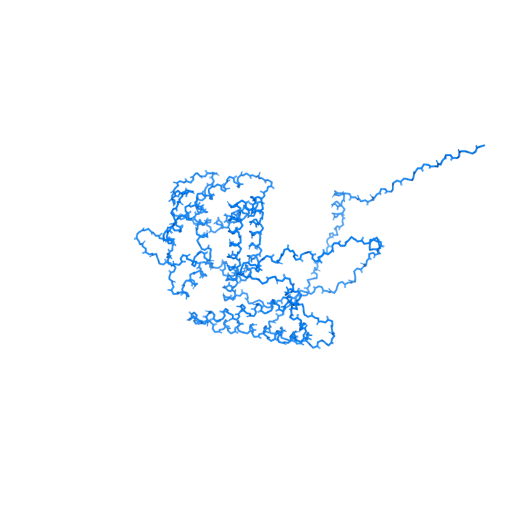 10.036 9.324 6.295 1.00 86.75 265 LEU A C 1
ATOM 2049 O O . LEU A 1 265 ? 10.886 8.867 7.055 1.00 86.75 265 LEU A O 1
ATOM 2053 N N . TYR A 1 266 ? 8.945 8.639 5.957 1.00 89.12 266 TYR A N 1
ATOM 2054 C CA . TYR A 1 266 ? 8.651 7.290 6.420 1.00 89.12 266 TYR A CA 1
ATOM 2055 C C . TYR A 1 266 ? 9.724 6.302 5.947 1.00 89.12 266 TYR A C 1
ATOM 2057 O O . TYR A 1 266 ? 10.326 5.605 6.762 1.00 89.12 266 TYR A O 1
ATOM 2065 N N . TRP A 1 267 ? 10.035 6.286 4.649 1.00 91.38 267 TRP A N 1
ATOM 2066 C CA . TRP A 1 267 ? 11.049 5.392 4.087 1.00 91.38 267 TRP A CA 1
ATOM 2067 C C . TRP A 1 267 ? 12.452 5.630 4.651 1.00 91.38 267 TRP A C 1
ATOM 2069 O O . TRP A 1 267 ? 13.123 4.677 5.054 1.00 91.38 267 TRP A O 1
ATOM 2079 N N . THR A 1 268 ? 12.893 6.887 4.718 1.00 89.81 268 THR A N 1
ATOM 2080 C CA . THR A 1 268 ? 14.204 7.242 5.283 1.00 89.81 268 THR A CA 1
ATOM 2081 C C . THR A 1 268 ? 14.285 6.893 6.770 1.00 89.81 268 THR A C 1
ATOM 2083 O O . THR A 1 268 ? 15.313 6.381 7.216 1.00 89.81 268 THR A O 1
ATOM 2086 N N . GLY A 1 269 ? 13.189 7.068 7.517 1.00 85.75 269 GLY A N 1
ATOM 2087 C CA . GLY A 1 269 ? 13.059 6.615 8.901 1.00 85.75 269 GLY A CA 1
ATOM 2088 C C . GLY A 1 269 ? 13.259 5.104 9.051 1.00 85.75 269 GLY A C 1
ATOM 2089 O O . GLY A 1 269 ? 14.084 4.678 9.858 1.00 85.75 269 GLY A O 1
ATOM 2090 N N . ILE A 1 270 ? 12.585 4.293 8.225 1.00 88.19 270 ILE A N 1
ATOM 2091 C CA . ILE A 1 270 ? 12.743 2.827 8.228 1.00 88.19 270 ILE A CA 1
ATOM 2092 C C . ILE A 1 270 ? 14.174 2.410 7.851 1.00 88.19 270 ILE A C 1
ATOM 2094 O O . ILE A 1 270 ? 14.742 1.517 8.479 1.00 88.19 270 ILE A O 1
ATOM 2098 N N . CYS A 1 271 ? 14.797 3.065 6.866 1.00 89.56 271 CYS A N 1
ATOM 2099 C CA . CYS A 1 271 ? 16.186 2.775 6.495 1.00 89.56 271 CYS A CA 1
ATOM 2100 C C . CYS A 1 271 ? 17.149 3.062 7.653 1.00 89.56 271 CYS A C 1
ATOM 2102 O O . CYS A 1 271 ? 17.967 2.210 8.003 1.00 89.56 271 CYS A O 1
ATOM 2104 N N . LYS A 1 272 ? 16.998 4.222 8.300 1.00 85.81 272 LYS A N 1
ATOM 2105 C CA . LYS A 1 272 ? 17.808 4.616 9.456 1.00 85.81 272 LYS A CA 1
ATOM 2106 C C . LYS A 1 272 ? 17.637 3.642 10.624 1.00 85.81 272 LYS A C 1
ATOM 2108 O O . LYS A 1 272 ? 18.626 3.284 11.258 1.00 85.81 272 LYS A O 1
ATOM 2113 N N . GLN A 1 273 ? 16.413 3.171 10.869 1.00 80.12 273 GLN A N 1
ATOM 2114 C CA . GLN A 1 273 ? 16.114 2.142 11.870 1.00 80.12 273 GLN A CA 1
ATOM 2115 C C . GLN A 1 273 ? 16.843 0.820 11.576 1.00 80.12 273 GLN A C 1
ATOM 2117 O O . GLN A 1 273 ? 17.282 0.134 12.495 1.00 80.12 273 GLN A O 1
ATOM 2122 N N . ALA A 1 274 ? 17.021 0.483 10.297 1.00 84.88 274 ALA A N 1
ATOM 2123 C CA . ALA A 1 274 ? 17.815 -0.661 9.855 1.00 84.88 274 ALA A CA 1
ATOM 2124 C C . ALA A 1 274 ? 19.339 -0.400 9.855 1.00 84.88 274 ALA A C 1
ATOM 2126 O O . ALA A 1 274 ? 20.105 -1.266 9.437 1.00 84.88 274 ALA A O 1
ATOM 2127 N N . GLY A 1 275 ? 19.795 0.777 10.303 1.00 87.12 275 GLY A N 1
ATOM 2128 C CA . GLY A 1 275 ? 21.206 1.173 10.283 1.00 87.12 275 GLY A CA 1
ATOM 2129 C C . GLY A 1 275 ? 21.743 1.485 8.883 1.00 87.12 275 GLY A C 1
ATOM 2130 O O . GLY A 1 275 ? 22.956 1.474 8.677 1.00 87.12 275 GLY A O 1
ATOM 2131 N N . LEU A 1 276 ? 20.856 1.742 7.920 1.00 89.81 276 LEU A N 1
ATOM 2132 C CA . LEU A 1 276 ? 21.192 2.011 6.527 1.00 89.81 276 LEU A CA 1
ATOM 2133 C C . LEU A 1 276 ? 20.898 3.470 6.179 1.00 89.81 276 LEU A C 1
ATOM 2135 O O . LEU A 1 276 ? 19.895 4.042 6.604 1.00 89.81 276 LEU A O 1
ATOM 2139 N N . ASP A 1 277 ? 21.754 4.065 5.356 1.00 89.19 277 ASP A N 1
ATOM 2140 C CA . ASP A 1 277 ? 21.507 5.391 4.799 1.00 89.19 277 ASP A CA 1
ATOM 2141 C C . ASP A 1 277 ? 20.861 5.277 3.418 1.00 89.19 277 ASP A C 1
ATOM 2143 O O . ASP A 1 277 ? 21.410 4.636 2.524 1.00 89.19 277 ASP A O 1
ATOM 2147 N N . ALA A 1 278 ? 19.702 5.904 3.241 1.00 88.56 278 ALA A N 1
ATOM 2148 C CA . ALA A 1 278 ? 18.974 5.892 1.981 1.00 88.56 278 ALA A CA 1
ATOM 2149 C C . ALA A 1 278 ? 19.498 6.927 0.975 1.00 88.56 278 ALA A C 1
ATOM 2151 O O . ALA A 1 278 ? 19.376 6.707 -0.228 1.00 88.56 278 ALA A O 1
ATOM 2152 N N . LEU A 1 279 ? 20.060 8.049 1.438 1.00 86.12 279 LEU A N 1
ATOM 2153 C CA . LEU A 1 279 ? 20.217 9.241 0.598 1.00 86.12 279 LEU A CA 1
ATOM 2154 C C . LEU A 1 279 ? 21.638 9.457 0.072 1.00 86.12 279 LEU A C 1
ATOM 2156 O O . LEU A 1 279 ? 21.783 10.121 -0.951 1.00 86.12 279 LEU A O 1
ATOM 2160 N N . THR A 1 280 ? 22.682 8.906 0.704 1.00 83.88 280 THR A N 1
ATOM 2161 C CA . THR A 1 280 ? 24.052 9.045 0.176 1.00 83.88 280 THR A CA 1
ATOM 2162 C C . THR A 1 280 ? 24.281 8.110 -1.018 1.00 83.88 280 THR A C 1
ATOM 2164 O O . THR A 1 280 ? 24.264 6.887 -0.849 1.00 83.88 280 THR A O 1
ATOM 2167 N N . PRO A 1 281 ? 24.546 8.639 -2.229 1.00 71.19 281 PRO A N 1
ATOM 2168 C CA . PRO A 1 281 ? 24.793 7.814 -3.408 1.00 71.19 281 PRO A CA 1
ATOM 2169 C C . PRO A 1 281 ? 26.089 7.007 -3.281 1.00 71.19 281 PRO A C 1
ATOM 2171 O O . PRO A 1 281 ? 27.082 7.481 -2.727 1.00 71.19 281 PRO A O 1
ATOM 2174 N N . GLN A 1 282 ? 26.119 5.803 -3.859 1.00 67.75 282 GLN A N 1
ATOM 2175 C CA . GLN A 1 282 ? 27.290 4.919 -3.776 1.00 67.75 282 GLN A CA 1
ATOM 2176 C C . GLN A 1 282 ? 28.429 5.312 -4.729 1.00 67.75 282 GLN A C 1
ATOM 2178 O O . GLN A 1 282 ? 29.558 4.856 -4.548 1.00 67.75 282 GLN A O 1
ATOM 2183 N N . SER A 1 283 ? 28.171 6.095 -5.784 1.00 60.72 283 SER A N 1
ATOM 2184 C CA . SER A 1 283 ? 29.198 6.446 -6.777 1.00 60.72 283 SER A CA 1
ATOM 2185 C C . SER A 1 283 ? 28.929 7.789 -7.480 1.00 60.72 283 SER A C 1
ATOM 2187 O O . SER A 1 283 ? 28.001 7.884 -8.277 1.00 60.72 283 SER A O 1
ATOM 2189 N N . PRO A 1 284 ? 29.767 8.824 -7.287 1.00 57.94 284 PRO A N 1
ATOM 2190 C CA . PRO A 1 284 ? 29.905 9.927 -8.249 1.00 57.94 284 PRO A CA 1
ATOM 2191 C C . PRO A 1 284 ? 30.599 9.400 -9.526 1.00 57.94 284 PRO A C 1
ATOM 2193 O O . PRO A 1 284 ? 31.524 8.598 -9.379 1.00 57.94 284 PRO A O 1
ATOM 2196 N N . PRO A 1 285 ? 30.228 9.787 -10.773 1.00 50.28 285 PRO A N 1
ATOM 2197 C CA . PRO A 1 285 ? 29.516 10.998 -11.199 1.00 50.28 285 PRO A CA 1
ATOM 2198 C C . PRO A 1 285 ? 28.127 10.756 -11.838 1.00 50.28 285 PRO A C 1
ATOM 2200 O O . PRO A 1 285 ? 27.579 11.668 -12.450 1.00 50.28 285 PRO A O 1
ATOM 2203 N N . HIS A 1 286 ? 27.552 9.555 -11.722 1.00 54.28 286 HIS A N 1
ATOM 2204 C CA . HIS A 1 286 ? 26.173 9.280 -12.144 1.00 54.28 286 HIS A CA 1
ATOM 2205 C C . HIS A 1 286 ? 25.325 9.256 -10.875 1.00 54.28 286 HIS A C 1
ATOM 2207 O O . HIS A 1 286 ? 25.365 8.272 -10.146 1.00 54.28 286 HIS A O 1
ATOM 2213 N N . ALA A 1 287 ? 24.669 10.372 -10.553 1.00 64.81 287 ALA A N 1
ATOM 2214 C CA . ALA A 1 287 ? 23.910 10.511 -9.316 1.00 64.81 287 ALA A CA 1
ATOM 2215 C C . ALA A 1 287 ? 22.775 9.483 -9.288 1.00 64.81 287 ALA A C 1
ATOM 2217 O O . ALA A 1 287 ? 21.766 9.639 -9.972 1.00 64.81 287 ALA A O 1
ATOM 2218 N N . ASP A 1 288 ? 22.986 8.406 -8.540 1.00 77.88 288 ASP A N 1
ATOM 2219 C CA . ASP A 1 288 ? 21.947 7.427 -8.260 1.00 77.88 288 ASP A CA 1
ATOM 2220 C C . ASP A 1 288 ? 20.738 8.118 -7.651 1.00 77.88 288 ASP A C 1
ATOM 2222 O O . ASP A 1 288 ? 20.897 8.997 -6.805 1.00 77.88 288 ASP A O 1
ATOM 2226 N N . ASP A 1 289 ? 19.540 7.679 -8.043 1.00 81.50 289 ASP A N 1
ATOM 2227 C CA . ASP A 1 289 ? 18.295 8.193 -7.470 1.00 81.50 289 ASP A CA 1
ATOM 2228 C C . ASP A 1 289 ? 18.285 8.041 -5.932 1.00 81.50 289 ASP A C 1
ATOM 2230 O O . ASP A 1 289 ? 17.644 8.837 -5.250 1.00 81.50 289 ASP A O 1
ATOM 2234 N N . TYR A 1 290 ? 18.981 7.025 -5.395 1.00 89.12 290 TYR A N 1
ATOM 2235 C CA . TYR A 1 290 ? 19.219 6.796 -3.966 1.00 89.12 290 TYR A CA 1
ATOM 2236 C C . TYR A 1 290 ? 20.288 5.701 -3.730 1.00 89.12 290 TYR A C 1
ATOM 2238 O O . TYR A 1 290 ? 20.799 5.085 -4.669 1.00 89.12 290 TYR A O 1
ATOM 2246 N N . ASN A 1 291 ? 20.622 5.408 -2.469 1.00 90.56 291 ASN A N 1
ATOM 2247 C CA . ASN A 1 291 ? 21.535 4.321 -2.103 1.00 90.56 291 ASN A CA 1
ATOM 2248 C C . ASN A 1 291 ? 20.935 2.921 -2.373 1.00 90.56 291 ASN A C 1
ATOM 2250 O O . ASN A 1 291 ? 20.107 2.423 -1.613 1.00 90.56 291 ASN A O 1
ATOM 2254 N N . PHE A 1 292 ? 21.417 2.200 -3.389 1.00 91.31 292 PHE A N 1
ATOM 2255 C CA . PHE A 1 292 ? 20.892 0.869 -3.747 1.00 91.31 292 PHE A CA 1
ATOM 2256 C C . PHE A 1 292 ? 21.086 -0.250 -2.700 1.00 91.31 292 PHE A C 1
ATOM 2258 O O . PHE A 1 292 ? 20.563 -1.352 -2.892 1.00 91.31 292 PHE A O 1
ATOM 2265 N N . GLN A 1 293 ? 21.788 -0.002 -1.585 1.00 90.44 293 GLN A N 1
ATOM 2266 C CA . GLN A 1 293 ? 21.769 -0.914 -0.428 1.00 90.44 293 GLN A CA 1
ATOM 2267 C C . GLN A 1 293 ? 20.371 -1.037 0.184 1.00 90.44 293 GLN A C 1
ATOM 2269 O O . GLN A 1 293 ? 20.030 -2.101 0.688 1.00 90.44 293 GLN A O 1
ATOM 2274 N N . VAL A 1 294 ? 19.544 0.010 0.094 1.00 93.00 294 VAL A N 1
ATOM 2275 C CA . VAL A 1 294 ? 18.174 -0.002 0.625 1.00 93.00 294 VAL A CA 1
ATOM 2276 C C . VAL A 1 294 ? 17.127 -0.397 -0.422 1.00 93.00 294 VAL A C 1
ATOM 2278 O O . VAL A 1 294 ? 15.942 -0.175 -0.199 1.00 93.00 294 VAL A O 1
ATOM 2281 N N . TYR A 1 295 ? 17.527 -0.980 -1.561 1.00 93.56 295 TYR A N 1
ATOM 2282 C CA . TYR A 1 295 ? 16.610 -1.307 -2.667 1.00 93.56 295 TYR A CA 1
ATOM 2283 C C . TYR A 1 295 ? 15.440 -2.198 -2.238 1.00 93.56 295 TYR A C 1
ATOM 2285 O O . TYR A 1 295 ? 14.309 -1.917 -2.618 1.00 93.56 295 TYR A O 1
ATOM 2293 N N . ASP A 1 296 ? 15.680 -3.234 -1.430 1.00 92.81 296 ASP A N 1
ATOM 2294 C CA . ASP A 1 296 ? 14.609 -4.143 -1.000 1.00 92.81 296 ASP A CA 1
ATOM 2295 C C . ASP A 1 296 ? 13.611 -3.434 -0.067 1.00 92.81 296 ASP A C 1
ATOM 2297 O O . ASP A 1 296 ? 12.406 -3.663 -0.150 1.00 92.81 296 ASP A O 1
ATOM 2301 N N . ILE A 1 297 ? 14.094 -2.504 0.770 1.00 93.50 297 ILE A N 1
ATOM 2302 C CA . ILE A 1 297 ? 13.233 -1.631 1.584 1.00 93.50 297 ILE A CA 1
ATOM 2303 C C . ILE A 1 297 ? 12.461 -0.675 0.667 1.00 93.50 297 ILE A C 1
ATOM 2305 O O . ILE A 1 297 ? 11.256 -0.508 0.821 1.00 93.50 297 ILE A O 1
ATOM 2309 N N . ALA A 1 298 ? 13.128 -0.067 -0.315 1.00 93.94 298 ALA A N 1
ATOM 2310 C CA . ALA A 1 298 ? 12.500 0.832 -1.274 1.00 93.94 298 ALA A CA 1
ATOM 2311 C C . ALA A 1 298 ? 11.419 0.124 -2.113 1.00 93.94 298 ALA A C 1
ATOM 2313 O O . ALA A 1 298 ? 10.376 0.715 -2.383 1.00 93.94 298 ALA A O 1
ATOM 2314 N N . ASP A 1 299 ? 11.622 -1.139 -2.494 1.00 92.88 299 ASP A N 1
ATOM 2315 C CA . ASP A 1 299 ? 10.604 -1.942 -3.173 1.00 92.88 299 ASP A CA 1
ATOM 2316 C C . ASP A 1 299 ? 9.421 -2.255 -2.251 1.00 92.88 299 ASP A C 1
ATOM 2318 O O . ASP A 1 299 ? 8.272 -2.006 -2.618 1.00 92.88 299 ASP A O 1
ATOM 2322 N N . ALA A 1 300 ? 9.697 -2.743 -1.037 1.00 91.81 300 ALA A N 1
ATOM 2323 C CA . ALA A 1 300 ? 8.665 -3.087 -0.062 1.00 91.81 300 ALA A CA 1
ATOM 2324 C C . ALA A 1 300 ? 7.793 -1.882 0.320 1.00 91.81 300 ALA A C 1
ATOM 2326 O O . ALA A 1 300 ? 6.602 -2.035 0.573 1.00 91.81 300 ALA A O 1
ATOM 2327 N N . LEU A 1 301 ? 8.373 -0.679 0.333 1.00 93.56 301 LEU A N 1
ATOM 2328 C CA . LEU A 1 301 ? 7.669 0.563 0.643 1.00 93.56 301 LEU A CA 1
ATOM 2329 C C . LEU A 1 301 ? 7.165 1.308 -0.604 1.00 93.56 301 LEU A C 1
ATOM 2331 O O . LEU A 1 301 ? 6.779 2.466 -0.484 1.00 93.56 301 LEU A O 1
ATOM 2335 N N . PHE A 1 302 ? 7.156 0.684 -1.789 1.00 92.88 302 PHE A N 1
ATOM 2336 C CA . PHE A 1 302 ? 6.683 1.273 -3.055 1.00 92.88 302 PHE A CA 1
ATOM 2337 C C . PHE A 1 302 ? 7.442 2.537 -3.522 1.00 92.88 302 PHE A C 1
ATOM 2339 O O . PHE A 1 302 ? 6.980 3.261 -4.407 1.00 92.88 302 PHE A O 1
ATOM 2346 N N . ILE A 1 303 ? 8.636 2.798 -2.986 1.00 92.56 303 ILE A N 1
ATOM 2347 C CA . ILE A 1 303 ? 9.488 3.939 -3.359 1.00 92.56 303 ILE A CA 1
ATOM 2348 C C . ILE A 1 303 ? 10.010 3.788 -4.787 1.00 92.56 303 ILE A C 1
ATOM 2350 O O . ILE A 1 303 ? 10.017 4.763 -5.537 1.00 92.56 303 ILE A O 1
ATOM 2354 N N . ASN A 1 304 ? 10.370 2.570 -5.204 1.00 92.19 304 ASN A N 1
ATOM 2355 C CA . ASN A 1 304 ? 10.822 2.309 -6.575 1.00 92.19 304 ASN A CA 1
ATOM 2356 C C . ASN A 1 304 ? 9.752 2.686 -7.607 1.00 92.19 304 ASN A C 1
ATOM 2358 O O . ASN A 1 304 ? 10.016 3.459 -8.531 1.00 92.19 304 ASN A O 1
ATOM 2362 N N . SER A 1 305 ? 8.529 2.190 -7.405 1.00 90.06 305 SER A N 1
ATOM 2363 C CA . SER A 1 305 ? 7.383 2.479 -8.269 1.00 90.06 305 SER A CA 1
ATOM 2364 C C . SER A 1 305 ? 7.019 3.962 -8.250 1.00 90.06 305 SER A C 1
ATOM 2366 O O . SER A 1 305 ? 6.792 4.551 -9.307 1.00 90.06 305 SER A O 1
ATOM 2368 N N . ARG A 1 306 ? 7.027 4.596 -7.068 1.00 89.38 306 ARG A N 1
ATOM 2369 C CA . ARG A 1 306 ? 6.786 6.038 -6.926 1.00 89.38 306 ARG A CA 1
ATOM 2370 C C . ARG A 1 306 ? 7.805 6.861 -7.709 1.00 89.38 306 ARG A C 1
ATOM 2372 O O . ARG A 1 306 ? 7.412 7.756 -8.452 1.00 89.38 306 ARG A O 1
ATOM 2379 N N . ASN A 1 307 ? 9.096 6.578 -7.556 1.00 88.75 307 ASN A N 1
ATOM 2380 C CA . ASN A 1 307 ? 10.154 7.333 -8.226 1.00 88.75 307 ASN A CA 1
ATOM 2381 C C . ASN A 1 307 ? 10.069 7.171 -9.748 1.00 88.75 307 ASN A C 1
ATOM 2383 O O . ASN A 1 307 ? 10.149 8.162 -10.474 1.00 88.75 307 ASN A O 1
ATOM 2387 N N . ALA A 1 308 ? 9.818 5.953 -10.238 1.00 87.31 308 ALA A N 1
ATOM 2388 C CA . ALA A 1 308 ? 9.586 5.717 -11.659 1.00 87.31 308 ALA A CA 1
ATOM 2389 C C . ALA A 1 308 ? 8.363 6.499 -12.181 1.00 87.31 308 ALA A C 1
ATOM 2391 O O . ALA A 1 308 ? 8.452 7.155 -13.220 1.00 87.31 308 ALA A O 1
ATOM 2392 N N . LEU A 1 309 ? 7.247 6.504 -11.445 1.00 88.25 309 LEU A N 1
ATOM 2393 C CA . LEU A 1 309 ? 6.051 7.261 -11.821 1.00 88.25 309 LEU A CA 1
ATOM 2394 C C . LEU A 1 309 ? 6.304 8.776 -11.836 1.00 88.25 309 LEU A C 1
ATOM 2396 O O . LEU A 1 309 ? 5.883 9.455 -12.769 1.00 88.25 309 LEU A O 1
ATOM 2400 N N . LEU A 1 310 ? 7.020 9.316 -10.847 1.00 87.31 310 LEU A N 1
ATOM 2401 C CA . LEU A 1 310 ? 7.364 10.741 -10.797 1.00 87.31 310 LEU A CA 1
ATOM 2402 C C . LEU A 1 310 ? 8.251 11.163 -11.970 1.00 87.31 310 LEU A C 1
ATOM 2404 O O . LEU A 1 310 ? 8.008 12.211 -12.567 1.00 87.31 310 LEU A O 1
ATOM 2408 N N . VAL A 1 311 ? 9.239 10.340 -12.339 1.00 85.50 311 VAL A N 1
ATOM 2409 C CA . VAL A 1 311 ? 10.068 10.579 -13.531 1.00 85.50 311 VAL A CA 1
ATOM 2410 C C . VAL A 1 311 ? 9.202 10.592 -14.788 1.00 85.50 311 VAL A C 1
ATOM 2412 O O . VAL A 1 311 ? 9.362 11.484 -15.621 1.00 85.50 311 VAL A O 1
ATOM 2415 N N . PHE A 1 312 ? 8.250 9.662 -14.904 1.00 85.06 312 PHE A N 1
ATOM 2416 C CA . PHE A 1 312 ? 7.328 9.636 -16.038 1.00 85.06 312 PHE A CA 1
ATOM 2417 C C . PHE A 1 312 ? 6.480 10.909 -16.101 1.00 85.06 312 PHE A C 1
ATOM 2419 O O . PHE A 1 312 ? 6.460 11.579 -17.129 1.00 85.06 312 PHE A O 1
ATOM 2426 N N . LEU A 1 313 ? 5.835 11.288 -14.994 1.00 86.19 313 LEU A N 1
ATOM 2427 C CA . LEU A 1 313 ? 4.983 12.478 -14.915 1.00 86.19 313 LEU A CA 1
ATOM 2428 C C . LEU A 1 313 ? 5.753 13.772 -15.223 1.00 86.19 313 LEU A C 1
ATOM 2430 O O . LEU A 1 313 ? 5.223 14.634 -15.919 1.00 86.19 313 LEU A O 1
ATOM 2434 N N . ALA A 1 314 ? 7.007 13.883 -14.774 1.00 84.50 314 ALA A N 1
ATOM 2435 C CA . ALA A 1 314 ? 7.872 15.031 -15.054 1.00 84.50 314 ALA A CA 1
ATOM 2436 C C . ALA A 1 314 ? 8.234 15.178 -16.540 1.00 84.50 314 ALA A C 1
ATOM 2438 O O . ALA A 1 314 ? 8.430 16.289 -17.029 1.00 84.50 314 ALA A O 1
ATOM 2439 N N . ASN A 1 315 ? 8.327 14.057 -17.257 1.00 79.19 315 ASN A N 1
ATOM 2440 C CA . ASN A 1 315 ? 8.700 14.016 -18.672 1.00 79.19 315 ASN A CA 1
ATOM 2441 C C . ASN A 1 315 ? 7.486 13.807 -19.593 1.00 79.19 315 ASN A C 1
ATOM 2443 O O . ASN A 1 315 ? 7.638 13.720 -20.811 1.00 79.19 315 ASN A O 1
ATOM 2447 N N . PHE A 1 316 ? 6.279 13.735 -19.029 1.00 77.88 316 PHE A N 1
ATOM 2448 C CA . PHE A 1 316 ? 5.049 13.527 -19.774 1.00 77.88 316 PHE A CA 1
ATOM 2449 C C . PHE A 1 316 ? 4.720 14.757 -20.629 1.00 77.88 316 PHE A C 1
ATOM 2451 O O . PHE A 1 316 ? 4.407 15.828 -20.104 1.00 77.88 316 PHE A O 1
ATOM 2458 N N . GLN A 1 317 ? 4.713 14.597 -21.955 1.00 69.81 317 GLN A N 1
ATOM 2459 C CA . GLN A 1 317 ? 4.282 15.631 -22.899 1.00 69.81 317 GLN A CA 1
ATOM 2460 C C . GLN A 1 317 ? 3.270 15.059 -23.914 1.00 69.81 317 GLN A C 1
ATOM 2462 O O . GLN A 1 317 ? 3.608 14.144 -24.665 1.00 69.81 317 GLN A O 1
ATOM 2467 N N . PRO A 1 318 ? 2.018 15.560 -23.965 1.00 67.00 318 PRO A N 1
ATOM 2468 C CA . PRO A 1 318 ? 1.060 15.191 -25.014 1.00 67.00 318 PRO A CA 1
ATOM 2469 C C . PRO A 1 318 ? 1.493 15.758 -26.387 1.00 67.00 318 PRO A C 1
ATOM 2471 O O . PRO A 1 318 ? 2.217 16.753 -26.417 1.00 67.00 318 PRO A O 1
ATOM 2474 N N . PRO A 1 319 ? 1.031 15.211 -27.534 1.00 58.34 319 PRO A N 1
ATOM 2475 C CA . PRO A 1 319 ? -0.094 14.280 -27.680 1.00 58.34 319 PRO A CA 1
ATOM 2476 C C . PRO A 1 319 ? 0.279 12.793 -27.602 1.00 58.34 319 PRO A C 1
ATOM 2478 O O . PRO A 1 319 ? -0.483 12.033 -27.013 1.00 58.34 319 PRO A O 1
ATOM 2481 N N . ILE A 1 320 ? 1.421 12.383 -28.152 1.00 61.50 320 ILE A N 1
ATOM 2482 C CA . ILE A 1 320 ? 1.994 11.030 -28.089 1.00 61.50 320 ILE A CA 1
ATOM 2483 C C . ILE A 1 320 ? 3.498 11.230 -28.266 1.00 61.50 320 ILE A C 1
ATOM 2485 O O . ILE A 1 320 ? 3.911 11.841 -29.254 1.00 61.50 320 ILE A O 1
ATOM 2489 N N . MET A 1 321 ? 4.310 10.740 -27.336 1.00 62.97 321 MET A N 1
ATOM 2490 C CA . MET A 1 321 ? 5.762 10.791 -27.461 1.00 62.97 321 MET A CA 1
ATOM 2491 C C . MET A 1 321 ? 6.274 9.376 -27.714 1.00 62.97 321 MET A C 1
ATOM 2493 O O . MET A 1 321 ? 5.935 8.452 -26.981 1.00 62.97 321 MET A O 1
ATOM 2497 N N . SER A 1 322 ? 7.083 9.183 -28.755 1.00 66.12 322 SER A N 1
ATOM 2498 C CA . SER A 1 322 ? 7.840 7.940 -28.884 1.00 66.12 322 SER A CA 1
ATOM 2499 C C . SER A 1 322 ? 8.931 7.944 -27.824 1.00 66.12 322 SER A C 1
ATOM 2501 O O . SER A 1 322 ? 9.696 8.907 -27.728 1.00 66.12 322 SER A O 1
ATOM 2503 N N . TYR A 1 323 ? 8.993 6.880 -27.025 1.00 72.56 323 TYR A N 1
ATOM 2504 C CA . TYR A 1 323 ? 10.054 6.700 -26.051 1.00 72.56 323 TYR A CA 1
ATOM 2505 C C . TYR A 1 323 ? 11.426 6.857 -26.728 1.00 72.56 323 TYR A C 1
ATOM 2507 O O . TYR A 1 323 ? 11.760 6.124 -27.656 1.00 72.56 323 TYR A O 1
ATOM 2515 N N . ASN A 1 324 ? 12.214 7.845 -26.299 1.00 72.81 324 ASN A N 1
ATOM 2516 C CA . ASN A 1 324 ? 13.470 8.217 -26.962 1.00 72.81 324 ASN A CA 1
ATOM 2517 C C . ASN A 1 324 ? 14.682 7.392 -26.493 1.00 72.81 324 ASN A C 1
ATOM 2519 O O . ASN A 1 324 ? 15.809 7.690 -26.883 1.00 72.81 324 ASN A O 1
ATOM 2523 N N . GLY A 1 325 ? 14.471 6.402 -25.619 1.00 75.44 325 GLY A N 1
ATOM 2524 C CA . GLY A 1 325 ? 15.540 5.583 -25.052 1.00 75.44 325 GLY A CA 1
ATOM 2525 C C . GLY A 1 325 ? 16.384 6.271 -23.973 1.00 75.44 325 GLY A C 1
ATOM 2526 O O . GLY A 1 325 ? 17.397 5.696 -23.582 1.00 75.44 325 GLY A O 1
ATOM 2527 N N . LYS A 1 326 ? 16.002 7.459 -23.459 1.00 78.00 326 LYS A N 1
ATOM 2528 C CA . LYS A 1 326 ? 16.775 8.226 -22.446 1.00 78.00 326 LYS A CA 1
ATOM 2529 C C . LYS A 1 326 ? 17.160 7.394 -21.218 1.00 78.00 326 LYS A C 1
ATOM 2531 O O . LYS A 1 326 ? 18.223 7.624 -20.651 1.00 78.00 326 LYS A O 1
ATOM 2536 N N . TRP A 1 327 ? 16.325 6.436 -20.815 1.00 76.62 327 TRP A N 1
ATOM 2537 C CA . TRP A 1 327 ? 16.593 5.557 -19.669 1.00 76.62 327 TRP A CA 1
ATOM 2538 C C . TRP A 1 327 ? 16.980 4.122 -20.069 1.00 76.62 327 TRP A C 1
ATOM 2540 O O . TRP A 1 327 ? 17.192 3.303 -19.182 1.00 76.62 327 TRP A O 1
ATOM 2550 N N . GLY A 1 328 ? 17.146 3.839 -21.366 1.00 77.56 328 GLY A N 1
ATOM 2551 C CA . GLY A 1 328 ? 17.476 2.523 -21.926 1.00 77.56 328 GLY A CA 1
ATOM 2552 C C . GLY A 1 328 ? 16.269 1.814 -22.557 1.00 77.56 328 GLY A C 1
ATOM 2553 O O . GLY A 1 328 ? 15.151 2.018 -22.102 1.00 77.56 328 GLY A O 1
ATOM 2554 N N . PRO A 1 329 ? 16.460 0.999 -23.610 1.00 75.69 329 PRO A N 1
ATOM 2555 C CA . PRO A 1 329 ? 15.360 0.301 -24.274 1.00 75.69 329 PRO A CA 1
ATOM 2556 C C . PRO A 1 329 ? 14.818 -0.859 -23.427 1.00 75.69 329 PRO A C 1
ATOM 2558 O O . PRO A 1 329 ? 15.587 -1.574 -22.779 1.00 75.69 329 PRO A O 1
ATOM 2561 N N . PHE A 1 330 ? 13.510 -1.104 -23.497 1.00 74.31 330 PHE A N 1
ATOM 2562 C CA . PHE A 1 330 ? 12.904 -2.328 -22.988 1.00 74.31 330 PHE A CA 1
ATOM 2563 C C . PHE A 1 330 ? 13.293 -3.526 -23.866 1.00 74.31 330 PHE A C 1
ATOM 2565 O O . PHE A 1 330 ? 12.958 -3.602 -25.049 1.00 74.31 330 PHE A O 1
ATOM 2572 N N . ASP A 1 331 ? 13.972 -4.509 -23.274 1.00 73.25 331 ASP A N 1
ATOM 2573 C CA . ASP A 1 331 ? 14.255 -5.784 -23.933 1.00 73.25 331 ASP A CA 1
ATOM 2574 C C . ASP A 1 331 ? 13.350 -6.893 -23.385 1.00 73.25 331 ASP A C 1
ATOM 2576 O O . ASP A 1 331 ? 13.659 -7.561 -22.396 1.00 73.25 331 ASP A O 1
ATOM 2580 N N . LYS A 1 332 ? 12.242 -7.138 -24.091 1.00 71.38 332 LYS A N 1
ATOM 2581 C CA . LYS A 1 332 ? 11.311 -8.242 -23.799 1.00 71.38 332 LYS A CA 1
ATOM 2582 C C . LYS A 1 332 ? 11.949 -9.636 -23.865 1.00 71.38 332 LYS A C 1
ATOM 2584 O O . LYS A 1 332 ? 11.363 -10.594 -23.372 1.00 71.38 332 LYS A O 1
ATOM 2589 N N . ASN A 1 333 ? 13.106 -9.767 -24.519 1.00 72.19 333 ASN A N 1
ATOM 2590 C CA . ASN A 1 333 ? 13.817 -11.028 -24.700 1.00 72.19 333 ASN A CA 1
ATOM 2591 C C . ASN A 1 333 ? 15.037 -11.151 -23.780 1.00 72.19 333 ASN A C 1
ATOM 2593 O O . ASN A 1 333 ? 15.775 -12.133 -23.912 1.00 72.19 333 ASN A O 1
ATOM 2597 N N . ALA A 1 334 ? 15.260 -10.197 -22.868 1.00 72.75 334 ALA A N 1
ATOM 2598 C CA . ALA A 1 334 ? 16.382 -10.225 -21.943 1.00 72.75 334 ALA A CA 1
ATOM 2599 C C . ALA A 1 334 ? 16.341 -11.513 -21.108 1.00 72.75 334 ALA A C 1
ATOM 2601 O O . ALA A 1 334 ? 15.521 -11.682 -20.207 1.00 72.75 334 ALA A O 1
ATOM 2602 N N . ARG A 1 335 ? 17.234 -12.457 -21.429 1.00 66.56 335 ARG A N 1
ATOM 2603 C CA . ARG A 1 335 ? 17.287 -13.774 -20.771 1.00 66.56 335 ARG A CA 1
ATOM 2604 C C . ARG A 1 335 ? 18.083 -13.760 -19.474 1.00 66.56 335 ARG A C 1
ATOM 2606 O O . ARG A 1 335 ? 17.949 -14.678 -18.671 1.00 66.56 335 ARG A O 1
ATOM 2613 N N . GLN A 1 336 ? 18.949 -12.765 -19.297 1.00 74.75 336 GLN A N 1
ATOM 2614 C CA . GLN A 1 336 ? 19.797 -12.666 -18.118 1.00 74.75 336 GLN A CA 1
ATOM 2615 C C . GLN A 1 336 ? 19.098 -11.822 -17.048 1.00 74.75 336 GLN A C 1
ATOM 2617 O O . GLN A 1 336 ? 18.729 -10.679 -17.326 1.00 74.75 336 GLN A O 1
ATOM 2622 N N . PRO A 1 337 ? 18.897 -12.360 -15.832 1.00 78.12 337 PRO A N 1
ATOM 2623 C CA . PRO A 1 337 ? 18.370 -11.568 -14.736 1.00 78.12 337 PRO A CA 1
ATOM 2624 C C . PRO A 1 337 ? 19.406 -10.512 -14.306 1.00 78.12 337 PRO A C 1
ATOM 2626 O O . PRO A 1 337 ? 20.611 -10.770 -14.408 1.00 78.12 337 PRO A O 1
ATOM 2629 N N . PRO A 1 338 ? 18.965 -9.349 -13.796 1.00 83.56 338 PRO A N 1
ATOM 2630 C CA . PRO A 1 338 ? 19.866 -8.315 -13.308 1.00 83.56 338 PRO A CA 1
ATOM 2631 C C . PRO A 1 338 ? 20.643 -8.855 -12.107 1.00 83.56 338 PRO A C 1
ATOM 2633 O O . PRO A 1 338 ? 20.064 -9.513 -11.238 1.00 83.56 338 PRO A O 1
ATOM 2636 N N . GLN A 1 339 ? 21.943 -8.584 -12.059 1.00 86.31 339 GLN A N 1
ATOM 2637 C CA . GLN A 1 339 ? 22.848 -9.107 -11.036 1.00 86.31 339 GLN A CA 1
ATOM 2638 C C . GLN A 1 339 ? 22.960 -8.167 -9.834 1.00 86.31 339 GLN A C 1
ATOM 2640 O O . GLN A 1 339 ? 23.213 -8.614 -8.717 1.00 86.31 339 GLN A O 1
ATOM 2645 N N . THR A 1 340 ? 22.737 -6.867 -10.041 1.00 90.38 340 THR A N 1
ATOM 2646 C CA . THR A 1 340 ? 22.810 -5.851 -8.983 1.00 90.38 340 THR A CA 1
ATOM 2647 C C . THR A 1 340 ? 21.473 -5.142 -8.782 1.00 90.38 340 THR A C 1
ATOM 2649 O O . THR A 1 340 ? 20.672 -5.016 -9.706 1.00 90.38 340 THR A O 1
ATOM 2652 N N . ASN A 1 341 ? 21.221 -4.626 -7.575 1.00 91.38 341 ASN A N 1
ATOM 2653 C CA . ASN A 1 341 ? 20.016 -3.829 -7.289 1.00 91.38 341 ASN A CA 1
ATOM 2654 C C . ASN A 1 341 ? 19.926 -2.568 -8.164 1.00 91.38 341 ASN A C 1
ATOM 2656 O O . ASN A 1 341 ? 18.842 -2.176 -8.585 1.00 91.38 341 ASN A O 1
ATOM 2660 N N . ARG A 1 342 ? 21.082 -1.995 -8.512 1.00 88.94 342 ARG A N 1
ATOM 2661 C CA . ARG A 1 342 ? 21.210 -0.920 -9.498 1.00 88.94 342 ARG A CA 1
ATOM 2662 C C . ARG A 1 342 ? 20.686 -1.342 -10.872 1.00 88.94 342 ARG A C 1
ATOM 2664 O O . ARG A 1 342 ? 19.895 -0.618 -11.466 1.00 88.94 342 ARG A O 1
ATOM 2671 N N . GLU A 1 343 ? 21.108 -2.501 -11.377 1.00 87.94 343 GLU A N 1
ATOM 2672 C CA . GLU A 1 343 ? 20.634 -3.024 -12.666 1.00 87.94 343 GLU A CA 1
ATOM 2673 C C . GLU A 1 343 ? 19.141 -3.354 -12.635 1.00 87.94 343 GLU A C 1
ATOM 2675 O O . GLU A 1 343 ? 18.445 -3.059 -13.604 1.00 87.94 343 GLU A O 1
ATOM 2680 N N . LYS A 1 344 ? 18.634 -3.918 -11.525 1.00 89.75 344 LYS A N 1
ATOM 2681 C CA . LYS A 1 344 ? 17.191 -4.146 -11.340 1.00 89.75 344 LYS A CA 1
ATOM 2682 C C . LYS A 1 344 ? 16.428 -2.830 -11.467 1.00 89.75 344 LYS A C 1
ATOM 2684 O O . LYS A 1 344 ? 15.581 -2.706 -12.343 1.00 89.75 344 LYS A O 1
ATOM 2689 N N . TYR A 1 345 ? 16.802 -1.828 -10.669 1.00 89.69 345 TYR A N 1
ATOM 2690 C CA . TYR A 1 345 ? 16.160 -0.516 -10.684 1.00 89.69 345 TYR A CA 1
ATOM 2691 C C . TYR A 1 345 ? 16.219 0.154 -12.060 1.00 89.69 345 TYR A C 1
ATOM 2693 O O . TYR A 1 345 ? 15.210 0.658 -12.543 1.00 89.69 345 TYR A O 1
ATOM 2701 N N . ALA A 1 346 ? 17.381 0.140 -12.720 1.00 86.69 346 ALA A N 1
ATOM 2702 C CA . ALA A 1 346 ? 17.541 0.732 -14.046 1.00 86.69 346 ALA A CA 1
ATOM 2703 C C . ALA A 1 346 ? 16.658 0.041 -15.098 1.00 86.69 346 ALA A C 1
ATOM 2705 O O . ALA A 1 346 ? 16.036 0.712 -15.927 1.00 86.69 346 ALA A O 1
ATOM 2706 N N . ARG A 1 347 ? 16.559 -1.292 -15.046 1.00 86.31 347 ARG A N 1
ATOM 2707 C CA . ARG A 1 347 ? 15.682 -2.071 -15.926 1.00 86.31 347 ARG A CA 1
ATOM 2708 C C . ARG A 1 347 ? 14.204 -1.788 -15.657 1.00 86.31 347 ARG A C 1
ATOM 2710 O O . ARG A 1 347 ? 13.438 -1.607 -16.599 1.00 86.31 347 ARG A O 1
ATOM 2717 N N . ASP A 1 348 ? 13.793 -1.729 -14.397 1.00 86.88 348 ASP A N 1
ATOM 2718 C CA . ASP A 1 348 ? 12.395 -1.472 -14.043 1.00 86.88 348 ASP A CA 1
ATOM 2719 C C . ASP A 1 348 ? 12.006 -0.032 -14.419 1.00 86.88 348 ASP A C 1
ATOM 2721 O O . ASP A 1 348 ? 10.956 0.196 -15.019 1.00 86.88 348 ASP A O 1
ATOM 2725 N N . LYS A 1 349 ? 12.901 0.936 -14.169 1.00 86.38 349 LYS A N 1
ATOM 2726 C CA . LYS A 1 349 ? 12.744 2.339 -14.573 1.00 86.38 349 LYS A CA 1
ATOM 2727 C C . LYS A 1 349 ? 12.617 2.465 -16.090 1.00 86.38 349 LYS A C 1
ATOM 2729 O O . LYS A 1 349 ? 11.644 3.053 -16.539 1.00 86.38 349 LYS A O 1
ATOM 2734 N N . SER A 1 350 ? 13.531 1.902 -16.884 1.00 84.56 350 SER A N 1
ATOM 2735 C CA . SER A 1 350 ? 13.429 1.924 -18.360 1.00 84.56 350 SER A CA 1
ATOM 2736 C C . SER A 1 350 ? 12.136 1.295 -18.867 1.00 84.56 350 SER A C 1
ATOM 2738 O O . SER A 1 350 ? 11.421 1.923 -19.643 1.00 84.56 350 SER A O 1
ATOM 2740 N N . THR A 1 351 ? 11.800 0.104 -18.366 1.00 85.12 351 THR A N 1
ATOM 2741 C CA . THR A 1 351 ? 10.579 -0.622 -18.743 1.00 85.12 351 THR A CA 1
ATOM 2742 C C . THR A 1 351 ? 9.334 0.218 -18.480 1.00 85.12 351 THR A C 1
ATOM 2744 O O . THR A 1 351 ? 8.508 0.394 -19.372 1.00 85.12 351 THR A O 1
ATOM 2747 N N . LEU A 1 352 ? 9.207 0.785 -17.276 1.00 85.62 352 LEU A N 1
ATOM 2748 C CA . LEU A 1 352 ? 8.077 1.645 -16.931 1.00 85.62 352 LEU A CA 1
ATOM 2749 C C . LEU A 1 352 ? 8.061 2.920 -17.777 1.00 85.62 352 LEU A C 1
ATOM 2751 O O . LEU A 1 352 ? 7.002 3.312 -18.254 1.00 85.62 352 LEU A O 1
ATOM 2755 N N . GLN A 1 353 ? 9.214 3.555 -18.005 1.00 85.06 353 GLN A N 1
ATOM 2756 C CA . GLN A 1 353 ? 9.280 4.756 -18.839 1.00 85.06 353 GLN A CA 1
ATOM 2757 C C . GLN A 1 353 ? 8.875 4.501 -20.287 1.00 85.06 353 GLN A C 1
ATOM 2759 O O . GLN A 1 353 ? 8.383 5.437 -20.906 1.00 85.06 353 GLN A O 1
ATOM 2764 N N . GLU A 1 354 ? 9.077 3.293 -20.818 1.00 83.00 354 GLU A N 1
ATOM 2765 C CA . GLU A 1 354 ? 8.638 2.905 -22.159 1.00 83.00 354 GLU A CA 1
ATOM 2766 C C . GLU A 1 354 ? 7.144 2.555 -22.184 1.00 83.00 354 GLU A C 1
ATOM 2768 O O . GLU A 1 354 ? 6.389 3.179 -22.925 1.00 83.00 354 GLU A O 1
ATOM 2773 N N . VAL A 1 355 ? 6.697 1.633 -21.322 1.00 81.25 355 VAL A N 1
ATOM 2774 C CA . VAL A 1 355 ? 5.303 1.147 -21.285 1.00 81.25 355 VAL A CA 1
ATOM 2775 C C . VAL A 1 355 ? 4.317 2.270 -20.960 1.00 81.25 355 VAL A C 1
ATOM 2777 O O . VAL A 1 355 ? 3.232 2.339 -21.535 1.00 81.25 355 VAL A O 1
ATOM 2780 N N . LEU A 1 356 ? 4.683 3.189 -20.062 1.00 81.88 356 LEU A N 1
ATOM 2781 C CA . LEU A 1 356 ? 3.796 4.289 -19.691 1.00 81.88 356 LEU A CA 1
ATOM 2782 C C . LEU A 1 356 ? 3.602 5.310 -20.836 1.00 81.88 356 LEU A C 1
ATOM 2784 O O . LEU A 1 356 ? 2.605 6.033 -20.818 1.00 81.88 356 LEU A O 1
ATOM 2788 N N . GLN A 1 357 ? 4.469 5.355 -21.865 1.00 77.94 357 GLN A N 1
ATOM 2789 C CA . GLN A 1 357 ? 4.267 6.250 -23.025 1.00 77.94 357 GLN A CA 1
ATOM 2790 C C . GLN A 1 357 ? 3.043 5.890 -23.870 1.00 77.94 357 GLN A C 1
ATOM 2792 O O . GLN A 1 357 ? 2.569 6.735 -24.633 1.00 77.94 357 GLN A O 1
ATOM 2797 N N . ASP A 1 358 ? 2.506 4.678 -23.722 1.00 75.44 358 ASP A N 1
ATOM 2798 C CA . ASP A 1 358 ? 1.283 4.263 -24.407 1.00 75.44 358 ASP A CA 1
ATOM 2799 C C . ASP A 1 358 ? 0.017 4.759 -23.687 1.00 75.44 358 ASP A C 1
ATOM 2801 O O . ASP A 1 358 ? -1.057 4.817 -24.287 1.00 75.44 358 ASP A O 1
ATOM 2805 N N . LEU A 1 359 ? 0.114 5.207 -22.427 1.00 76.00 359 LEU A N 1
ATOM 2806 C CA . LEU A 1 359 ? -1.036 5.720 -21.674 1.00 76.00 359 LEU A CA 1
ATOM 2807 C C . LEU A 1 359 ? -1.751 6.905 -22.335 1.00 76.00 359 LEU A C 1
ATOM 2809 O O . LEU A 1 359 ? -2.981 6.872 -22.385 1.00 76.00 359 LEU A O 1
ATOM 2813 N N . PRO A 1 360 ? -1.073 7.924 -22.903 1.00 71.38 360 PRO A N 1
ATOM 2814 C CA . PRO A 1 360 ? -1.724 8.947 -23.717 1.00 71.38 360 PRO A CA 1
ATOM 2815 C C . PRO A 1 360 ? -2.709 8.406 -24.763 1.00 71.38 360 PRO A C 1
ATOM 2817 O O . PRO A 1 360 ? -3.709 9.069 -25.033 1.00 71.38 360 PRO A O 1
ATOM 2820 N N . LEU A 1 361 ? -2.469 7.222 -25.345 1.00 71.62 361 LEU A N 1
ATOM 2821 C CA . LEU A 1 361 ? -3.383 6.604 -26.315 1.00 71.62 361 LEU A CA 1
ATOM 2822 C C . LEU A 1 361 ? -4.693 6.144 -25.668 1.00 71.62 361 LEU A C 1
ATOM 2824 O O . LEU A 1 361 ? -5.741 6.228 -26.311 1.00 71.62 361 LEU A O 1
ATOM 2828 N N . LEU A 1 362 ? -4.630 5.674 -24.421 1.00 70.31 362 LEU A N 1
ATOM 2829 C CA . LEU A 1 362 ? -5.792 5.285 -23.621 1.00 70.31 362 LEU A CA 1
ATOM 2830 C C . LEU A 1 362 ? -6.551 6.524 -23.122 1.00 70.31 362 LEU A C 1
ATOM 2832 O O . LEU A 1 362 ? -7.770 6.569 -23.220 1.00 70.31 362 LEU A O 1
ATOM 2836 N N . PHE A 1 363 ? -5.839 7.571 -22.686 1.00 65.38 363 PHE A N 1
ATOM 2837 C CA . PHE A 1 363 ? -6.441 8.812 -22.172 1.00 65.38 363 PHE A CA 1
ATOM 2838 C C . PHE A 1 363 ? -7.070 9.708 -23.235 1.00 65.38 363 PHE A C 1
ATOM 2840 O O . PHE A 1 363 ? -8.128 10.292 -23.014 1.00 65.38 363 PHE A O 1
ATOM 2847 N N . ASN A 1 364 ? -6.412 9.869 -24.384 1.00 63.16 364 ASN A N 1
ATOM 2848 C CA . ASN A 1 364 ? -6.871 10.795 -25.423 1.00 63.16 364 ASN A CA 1
ATOM 2849 C C . ASN A 1 364 ? -7.984 10.196 -26.299 1.00 63.16 364 ASN A C 1
ATOM 2851 O O . ASN A 1 364 ? -8.440 10.843 -27.244 1.00 63.16 364 ASN A O 1
ATOM 2855 N N . ARG A 1 365 ? -8.428 8.969 -26.004 1.00 61.16 365 ARG A N 1
ATOM 2856 C CA . ARG A 1 365 ? -9.593 8.345 -26.628 1.00 61.16 365 ARG A CA 1
ATOM 2857 C C . ARG A 1 365 ? -10.741 8.327 -25.621 1.00 61.16 365 ARG A C 1
ATOM 2859 O O . ARG A 1 365 ? -10.750 7.456 -24.761 1.00 61.16 365 ARG A O 1
ATOM 2866 N N . PRO A 1 366 ? -11.727 9.236 -25.726 1.00 50.03 366 PRO A N 1
ATOM 2867 C CA . PRO A 1 366 ? -12.953 9.107 -24.949 1.00 50.03 366 PRO A CA 1
ATOM 2868 C C . PRO A 1 366 ? -13.641 7.787 -25.330 1.00 50.03 366 PRO A C 1
ATOM 2870 O O . PRO A 1 366 ? -14.193 7.650 -26.423 1.00 50.03 366 PRO A O 1
ATOM 2873 N N . GLY A 1 367 ? -13.529 6.793 -24.453 1.00 56.62 367 GLY A N 1
ATOM 2874 C CA . GLY A 1 367 ? -14.173 5.488 -24.552 1.00 56.62 367 GLY A CA 1
ATOM 2875 C C . GLY A 1 367 ? -15.292 5.339 -23.521 1.00 56.62 367 GLY A C 1
ATOM 2876 O O . GLY A 1 367 ? -15.442 6.158 -22.624 1.00 56.62 367 GLY A O 1
ATOM 2877 N N . VAL A 1 368 ? -16.094 4.281 -23.662 1.00 55.09 368 VAL A N 1
ATOM 2878 C CA . VAL A 1 368 ? -17.243 3.960 -22.784 1.00 55.09 368 VAL A CA 1
ATOM 2879 C C . VAL A 1 368 ? -16.809 3.262 -21.482 1.00 55.09 368 VAL A C 1
ATOM 2881 O O . VAL A 1 368 ? -17.612 3.123 -20.566 1.00 55.09 368 VAL A O 1
ATOM 2884 N N . ILE A 1 369 ? -15.554 2.809 -21.402 1.00 56.59 369 ILE A N 1
ATOM 2885 C CA . ILE A 1 369 ? -15.019 2.042 -20.274 1.00 56.59 369 ILE A CA 1
ATOM 2886 C C . ILE A 1 369 ? -13.875 2.853 -19.670 1.00 56.59 369 ILE A C 1
ATOM 2888 O O . ILE A 1 369 ? -12.804 2.947 -20.267 1.00 56.59 369 ILE A O 1
ATOM 2892 N N . GLU A 1 370 ? -14.137 3.463 -18.519 1.00 68.38 370 GLU A N 1
ATOM 2893 C CA . GLU A 1 370 ? -13.115 4.052 -17.659 1.00 68.38 370 GLU A CA 1
ATOM 2894 C C . GLU A 1 370 ? -12.729 2.979 -16.635 1.00 68.38 370 GLU A C 1
ATOM 2896 O O . GLU A 1 370 ? -13.571 2.522 -15.862 1.00 68.38 370 GLU A O 1
ATOM 2901 N N . ASP A 1 371 ? -11.487 2.500 -16.699 1.00 78.81 371 ASP A N 1
ATOM 2902 C CA . ASP A 1 371 ? -10.942 1.583 -15.700 1.00 78.81 371 ASP A CA 1
ATOM 2903 C C . ASP A 1 371 ? -10.239 2.365 -14.574 1.00 78.81 371 ASP A C 1
ATOM 2905 O O . ASP A 1 371 ? -9.907 3.550 -14.701 1.00 78.81 371 ASP A O 1
ATOM 2909 N N . GLN A 1 372 ? -10.018 1.706 -13.439 1.00 83.50 372 GLN A N 1
ATOM 2910 C CA . GLN A 1 372 ? -9.427 2.330 -12.254 1.00 83.50 372 GLN A CA 1
ATOM 2911 C C . GLN A 1 372 ? -7.981 2.755 -12.470 1.00 83.50 372 GLN A C 1
ATOM 2913 O O . GLN A 1 372 ? -7.517 3.716 -11.861 1.00 83.50 372 GLN A O 1
ATOM 2918 N N . PHE A 1 373 ? -7.266 2.082 -13.366 1.00 81.94 373 PHE A N 1
ATOM 2919 C CA . PHE A 1 373 ? -5.901 2.449 -13.703 1.00 81.94 373 PHE A CA 1
ATOM 2920 C C . PHE A 1 373 ? -5.863 3.805 -14.435 1.00 81.94 373 PHE A C 1
ATOM 2922 O O . PHE A 1 373 ? -5.043 4.674 -14.117 1.00 81.94 373 PHE A O 1
ATOM 2929 N N . VAL A 1 374 ? -6.800 4.035 -15.358 1.00 79.31 374 VAL A N 1
ATOM 2930 C CA . VAL A 1 374 ? -7.004 5.316 -16.043 1.00 79.31 374 VAL A CA 1
ATOM 2931 C C . VAL A 1 374 ? -7.446 6.399 -15.044 1.00 79.31 374 VAL A C 1
ATOM 2933 O O . VAL A 1 374 ? -6.919 7.515 -15.050 1.00 79.31 374 VAL A O 1
ATOM 2936 N N . HIS A 1 375 ? -8.348 6.103 -14.109 1.00 80.94 375 HIS A N 1
ATOM 2937 C CA . HIS A 1 375 ? -8.703 7.079 -13.071 1.00 80.94 375 HIS A CA 1
ATOM 2938 C C . HIS A 1 375 ? -7.511 7.457 -12.180 1.00 80.94 375 HIS A C 1
ATOM 2940 O O . HIS A 1 375 ? -7.234 8.649 -11.992 1.00 80.94 375 HIS A O 1
ATOM 2946 N N . ALA A 1 376 ? -6.762 6.463 -11.696 1.00 82.38 376 ALA A N 1
ATOM 2947 C CA . ALA A 1 376 ? -5.603 6.662 -10.834 1.00 82.38 376 ALA A CA 1
ATOM 2948 C C . ALA A 1 376 ? -4.527 7.519 -11.515 1.00 82.38 376 ALA A C 1
ATOM 2950 O O . ALA A 1 376 ? -3.990 8.453 -10.913 1.00 82.38 376 ALA A O 1
ATOM 2951 N N . PHE A 1 377 ? -4.245 7.280 -12.799 1.00 81.62 377 PHE A N 1
ATOM 2952 C CA . PHE A 1 377 ? -3.271 8.098 -13.518 1.00 81.62 377 PHE A CA 1
ATOM 2953 C C . PHE A 1 377 ? -3.758 9.536 -13.762 1.00 81.62 377 PHE A C 1
ATOM 2955 O O . PHE A 1 377 ? -2.976 10.480 -13.600 1.00 81.62 377 PHE A O 1
ATOM 2962 N N . ALA A 1 378 ? -5.035 9.750 -14.101 1.00 80.19 378 ALA A N 1
ATOM 2963 C CA . ALA A 1 378 ? -5.591 11.104 -14.211 1.00 80.19 378 ALA A CA 1
ATOM 2964 C C . ALA A 1 378 ? -5.479 11.881 -12.887 1.00 80.19 378 ALA A C 1
ATOM 2966 O O . ALA A 1 378 ? -5.094 13.061 -12.884 1.00 80.19 378 ALA A O 1
ATOM 2967 N N . ALA A 1 379 ? -5.757 11.219 -11.761 1.00 83.75 379 ALA A N 1
ATOM 2968 C CA . ALA A 1 379 ? -5.582 11.787 -10.429 1.00 83.75 379 ALA A CA 1
ATOM 2969 C C . ALA A 1 379 ? -4.106 12.119 -10.147 1.00 83.75 379 ALA A C 1
ATOM 2971 O O . ALA A 1 379 ? -3.794 13.247 -9.749 1.00 83.75 379 ALA A O 1
ATOM 2972 N N . ALA A 1 380 ? -3.185 11.195 -10.444 1.00 85.69 380 ALA A N 1
ATOM 2973 C CA . ALA A 1 380 ? -1.746 11.395 -10.272 1.00 85.69 380 ALA A CA 1
ATOM 2974 C C . ALA A 1 380 ? -1.225 12.593 -11.082 1.00 85.69 380 ALA A C 1
ATOM 2976 O O . ALA A 1 380 ? -0.494 13.432 -10.554 1.00 85.69 380 ALA A O 1
ATOM 2977 N N . ARG A 1 381 ? -1.657 12.740 -12.341 1.00 83.69 381 ARG A N 1
ATOM 2978 C CA . ARG A 1 381 ? -1.293 13.879 -13.197 1.00 83.69 381 ARG A CA 1
ATOM 2979 C C . ARG A 1 381 ? -1.825 15.203 -12.656 1.00 83.69 381 ARG A C 1
ATOM 2981 O O . ARG A 1 381 ? -1.108 16.203 -12.650 1.00 83.69 381 ARG A O 1
ATOM 2988 N N . THR A 1 382 ? -3.072 15.216 -12.191 1.00 85.00 382 THR A N 1
ATOM 2989 C CA . THR A 1 382 ? -3.685 16.406 -11.584 1.00 85.00 382 THR A CA 1
ATOM 2990 C C . THR A 1 382 ? -2.923 16.829 -10.329 1.00 85.00 382 THR A C 1
ATOM 2992 O O . THR A 1 382 ? -2.581 18.003 -10.183 1.00 85.00 382 THR A O 1
ATOM 2995 N N . SER A 1 383 ? -2.596 15.867 -9.463 1.00 83.94 383 SER A N 1
ATOM 2996 C CA . SER A 1 383 ? -1.811 16.092 -8.248 1.00 83.94 383 SER A CA 1
ATOM 2997 C C . SER A 1 383 ? -0.404 16.612 -8.564 1.00 83.94 383 SER A C 1
ATOM 2999 O O . SER A 1 383 ? 0.011 17.640 -8.027 1.00 83.94 383 SER A O 1
ATOM 3001 N N . TYR A 1 384 ? 0.295 15.982 -9.516 1.00 85.62 384 TYR A N 1
ATOM 3002 C CA . TYR A 1 384 ? 1.634 16.391 -9.946 1.00 85.62 384 TYR A CA 1
ATOM 3003 C C . TYR A 1 384 ? 1.658 17.823 -10.494 1.00 85.62 384 TYR A C 1
ATOM 3005 O O . TYR A 1 384 ? 2.505 18.620 -10.097 1.00 85.62 384 TYR A O 1
ATOM 3013 N N . ASN A 1 385 ? 0.707 18.182 -11.360 1.00 84.19 385 ASN A N 1
ATOM 3014 C CA . ASN A 1 385 ? 0.610 19.538 -11.904 1.00 84.19 385 ASN A CA 1
ATOM 3015 C C . ASN A 1 385 ? 0.310 20.576 -10.816 1.00 84.19 385 ASN A C 1
ATOM 3017 O O . ASN A 1 385 ? 0.857 21.674 -10.855 1.00 84.19 385 ASN A O 1
ATOM 3021 N N . LYS A 1 386 ? -0.542 20.236 -9.840 1.00 83.56 386 LYS A N 1
ATOM 3022 C CA . LYS A 1 386 ? -0.852 21.113 -8.703 1.00 83.56 386 LYS A CA 1
ATOM 3023 C C . LYS A 1 386 ? 0.377 21.347 -7.820 1.00 83.56 386 LYS A C 1
ATOM 3025 O O . LYS A 1 386 ? 0.595 22.471 -7.385 1.00 83.56 386 LYS A O 1
ATOM 3030 N N . ALA A 1 387 ? 1.173 20.308 -7.570 1.00 78.44 387 ALA A N 1
ATOM 3031 C CA . ALA A 1 387 ? 2.396 20.405 -6.775 1.00 78.44 387 ALA A CA 1
ATOM 3032 C C . ALA A 1 387 ? 3.519 21.172 -7.502 1.00 78.44 387 ALA A C 1
ATOM 3034 O O . ALA A 1 387 ? 4.287 21.885 -6.862 1.00 78.44 387 ALA A O 1
ATOM 3035 N N . ASN A 1 388 ? 3.589 21.062 -8.834 1.00 74.38 388 ASN A N 1
ATOM 3036 C CA . ASN A 1 388 ? 4.689 21.595 -9.645 1.00 74.38 388 ASN A CA 1
ATOM 3037 C C . ASN A 1 388 ? 4.322 22.823 -10.490 1.00 74.38 388 ASN A C 1
ATOM 3039 O O . ASN A 1 388 ? 5.119 23.242 -11.326 1.00 74.38 388 ASN A O 1
ATOM 3043 N N . SER A 1 389 ? 3.168 23.461 -10.265 1.00 63.28 389 SER A N 1
ATOM 3044 C CA . SER A 1 389 ? 2.737 24.638 -11.042 1.00 63.28 389 SER A CA 1
ATOM 3045 C C . SER A 1 389 ? 3.698 25.837 -10.956 1.00 63.28 389 SER A C 1
ATOM 3047 O O . SER A 1 389 ? 3.553 26.778 -11.731 1.00 63.28 389 SER A O 1
ATOM 3049 N N . ASN A 1 390 ? 4.676 25.800 -10.038 1.00 53.09 390 ASN A N 1
ATOM 3050 C CA . ASN A 1 390 ? 5.682 26.840 -9.804 1.00 53.09 390 ASN A CA 1
ATOM 3051 C C . ASN A 1 390 ? 7.147 26.351 -9.912 1.00 53.09 390 ASN A C 1
ATOM 3053 O O . ASN A 1 390 ? 8.049 27.117 -9.578 1.00 53.09 390 ASN A O 1
ATOM 3057 N N . GLN A 1 391 ? 7.417 25.109 -10.336 1.00 50.12 391 GLN A N 1
ATOM 3058 C CA . GLN A 1 391 ? 8.786 24.575 -10.433 1.00 50.12 391 GLN A CA 1
ATOM 3059 C C . GLN A 1 391 ? 9.125 24.160 -11.870 1.00 50.12 391 GLN A C 1
ATOM 3061 O O . GLN A 1 391 ? 8.336 23.507 -12.548 1.00 50.12 391 GLN A O 1
ATOM 3066 N N . GLN A 1 392 ? 10.310 24.564 -12.345 1.00 36.47 392 GLN A N 1
ATOM 3067 C CA . GLN A 1 392 ? 10.871 24.064 -13.603 1.00 36.47 392 GLN A CA 1
ATOM 3068 C C . GLN A 1 392 ? 11.081 22.544 -13.500 1.00 36.47 392 GLN A C 1
ATOM 3070 O O . GLN A 1 392 ? 11.495 22.074 -12.438 1.00 36.47 392 GLN A O 1
ATOM 3075 N N . PRO A 1 393 ? 10.811 21.775 -14.571 1.00 35.81 393 PRO A N 1
ATOM 3076 C CA . PRO A 1 393 ? 10.946 20.325 -14.531 1.00 35.81 393 PRO A CA 1
ATOM 3077 C C . PRO A 1 393 ? 12.391 19.928 -14.184 1.00 35.81 393 PRO A C 1
ATOM 3079 O O . PRO A 1 393 ? 13.327 20.556 -14.692 1.00 35.81 393 PRO A O 1
ATOM 3082 N N . PRO A 1 394 ? 12.595 18.902 -13.338 1.00 38.34 394 PRO A N 1
ATOM 3083 C CA . PRO A 1 394 ? 13.923 18.350 -13.107 1.00 38.34 394 PRO A CA 1
ATOM 3084 C C . PRO A 1 394 ? 14.465 17.758 -14.419 1.00 38.34 394 PRO A C 1
ATOM 3086 O O . PRO A 1 394 ? 13.742 17.070 -15.142 1.00 38.34 394 PRO A O 1
ATOM 3089 N N . ILE A 1 395 ? 15.721 18.091 -14.729 1.00 35.34 395 ILE A N 1
ATOM 3090 C CA . ILE A 1 395 ? 16.440 17.749 -15.974 1.00 35.34 395 ILE A CA 1
ATOM 3091 C C . ILE A 1 395 ? 16.624 16.232 -16.131 1.00 35.34 395 ILE A C 1
ATOM 3093 O O . ILE A 1 395 ? 16.990 15.582 -15.130 1.00 35.34 395 ILE A O 1
#

Sequence (395 aa):
MAAT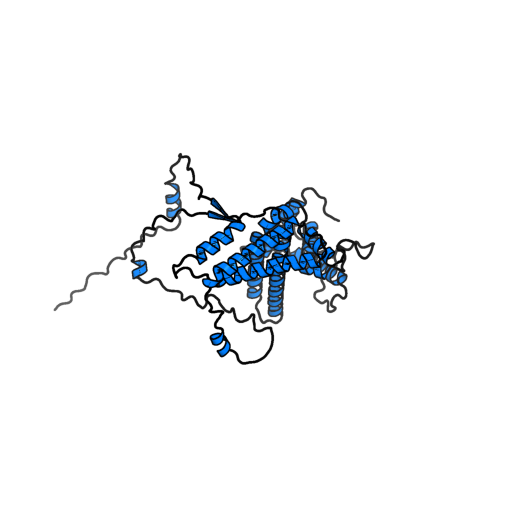LGPPPPTEQKSQRLKGKARKTAKQVTAPQNGSDKQTSKPKYTLAVKDFISLSEHIAGVTDKTVEIPEYFNVALNRVISVRSSFSTKLETAGEAVNQASDSRHNFFVTVLEKVRESLKPLTKSNALDLSSIKNATPRAGGDRARQSELRNLFEVLDVYEPSAEFLAAPDVVPSPSPVELEYTVEEPTDSIIEAFMAMTMLVNDLSRLRAEIADLWARHNTGELDLPTVSVATNAAIELAHSMEDEVYPLMKFLVETVPFHELYWTGICKQAGLDALTPQSPPHADDYNFQVYDIADALFINSRNALLVFLANFQPPIMSYNGKWGPFDKNARQPPQTNREKYARDKSTLQEVLQDLPLLFNRPGVIEDQFVHAFAAARTSYNKANSNQQPPI

Organism: NCBI:txid119927

Radius of gyration: 30.02 Å; chains: 1; bounding box: 112×67×63 Å

Secondary structure (DSSP, 8-state):
----PPPPPPPP-------TTHHHHHTSS-----------PPPEEEEPTTHHHHHHHHHHH---TT-PPPHHHHHHHHHHHHHHHHHHHHHHHTT----HHHHHHHHHHHHHHHHHHHHHGGGS-S----THHHHTT------TTGGGSS-S-TTTT---PPPPHHHHHSPP----------EEEE---TT-HHHHHHHHHHHHHHHHHHHHHHHHHHHHHHTTSS-HHHHHHHHHHHHHHHHHHHHHHHHHHHHHHTTS-HHHHHHHHHHHHTT--SSS-SSTTS--SS-GGGHHHHHHTTHHHHHHHHHHHHH--SS------TT----TT--SPPSSHHHHHHHHHHHHHHHGGGHHHHHTS--S---HHHHHHHHHHHHHHHHHTTSPPP-